Protein AF-A0A2D6AJZ2-F1 (afdb_monomer_lite)

Structure (mmCIF, N/CA/C/O backbone):
data_AF-A0A2D6AJZ2-F1
#
_entry.id   AF-A0A2D6AJZ2-F1
#
loop_
_atom_site.group_PDB
_atom_site.id
_atom_site.type_symbol
_atom_site.label_atom_id
_atom_site.label_alt_id
_atom_site.label_comp_id
_atom_site.label_asym_id
_atom_site.label_entity_id
_atom_site.label_seq_id
_atom_site.pdbx_PDB_ins_code
_atom_site.Cartn_x
_atom_site.Cartn_y
_atom_site.Cartn_z
_atom_site.occupancy
_atom_site.B_iso_or_equiv
_atom_site.auth_seq_id
_atom_site.auth_comp_id
_atom_site.auth_asym_id
_atom_site.auth_atom_id
_atom_site.pdbx_PDB_model_num
ATOM 1 N N . MET A 1 1 ? 22.140 17.736 -38.624 1.00 32.53 1 MET A N 1
ATOM 2 C CA . MET A 1 1 ? 21.172 16.850 -39.304 1.00 32.53 1 MET A CA 1
ATOM 3 C C . MET A 1 1 ? 20.372 17.660 -40.303 1.00 32.53 1 MET A C 1
ATOM 5 O O . MET A 1 1 ? 19.613 18.534 -39.903 1.00 32.53 1 MET A O 1
ATOM 9 N N . SER A 1 2 ? 20.545 17.385 -41.591 1.00 24.33 2 SER A N 1
ATOM 10 C CA . SER A 1 2 ? 19.577 17.759 -42.618 1.00 24.33 2 SER A CA 1
ATOM 11 C C . SER A 1 2 ? 18.383 16.805 -42.519 1.00 24.33 2 SER A C 1
ATOM 13 O O . SER A 1 2 ? 18.409 15.711 -43.076 1.00 24.33 2 SER A O 1
ATOM 15 N N . PHE A 1 3 ? 17.353 17.200 -41.766 1.00 35.03 3 PHE A N 1
ATOM 16 C CA . PHE A 1 3 ? 16.039 16.558 -41.815 1.00 35.03 3 PHE A CA 1
ATOM 17 C C . PHE A 1 3 ? 15.343 16.971 -43.112 1.00 35.03 3 PHE A C 1
ATOM 19 O O . PHE A 1 3 ? 14.578 17.930 -43.151 1.00 35.03 3 PHE A O 1
ATOM 26 N N . LEU A 1 4 ? 15.639 16.253 -44.188 1.00 33.31 4 LEU A N 1
ATOM 27 C CA . LEU A 1 4 ? 14.854 16.274 -45.413 1.00 33.31 4 LEU A CA 1
ATOM 28 C C . LEU A 1 4 ? 14.737 14.834 -45.907 1.00 33.31 4 LEU A C 1
ATOM 30 O O . LEU A 1 4 ? 15.674 14.324 -46.507 1.00 33.31 4 LEU A O 1
ATOM 34 N N . SER A 1 5 ? 13.606 14.184 -45.613 1.00 32.22 5 SER A N 1
ATOM 35 C CA . SER A 1 5 ? 12.784 13.472 -46.607 1.00 32.22 5 SER A CA 1
ATOM 36 C C . SER A 1 5 ? 11.731 12.569 -45.941 1.00 32.22 5 SER A C 1
ATOM 38 O O . SER A 1 5 ? 12.058 11.612 -45.252 1.00 32.22 5 SER A O 1
ATOM 40 N N . SER A 1 6 ? 10.461 12.887 -46.221 1.00 35.16 6 SER A N 1
ATOM 41 C CA . SER A 1 6 ? 9.297 11.988 -46.363 1.00 35.16 6 SER A CA 1
ATOM 42 C C . SER A 1 6 ? 8.855 11.060 -45.208 1.00 35.16 6 SER A C 1
ATOM 44 O O . SER A 1 6 ? 9.159 9.876 -45.191 1.00 35.16 6 SER A O 1
ATOM 46 N N . TYR A 1 7 ? 7.988 11.592 -44.337 1.00 43.75 7 TYR A N 1
ATOM 47 C CA . TYR A 1 7 ? 6.589 11.153 -44.111 1.00 43.75 7 TYR A CA 1
ATOM 48 C C . TYR A 1 7 ? 6.216 9.678 -43.840 1.00 43.75 7 TYR A C 1
ATOM 50 O O . TYR A 1 7 ? 5.055 9.310 -44.016 1.00 43.75 7 TYR A O 1
ATOM 58 N N . THR A 1 8 ? 7.104 8.859 -43.295 1.00 49.03 8 THR A N 1
ATOM 59 C CA . THR A 1 8 ? 6.685 7.678 -42.518 1.00 49.03 8 THR A CA 1
ATOM 60 C C . THR A 1 8 ? 7.277 7.811 -41.125 1.00 49.03 8 THR A C 1
ATOM 62 O O . THR A 1 8 ? 8.495 7.837 -40.977 1.00 49.03 8 THR A O 1
ATOM 65 N N . GLY A 1 9 ? 6.417 8.022 -40.122 1.00 57.62 9 GLY A N 1
ATOM 66 C CA . GLY A 1 9 ? 6.774 8.313 -38.727 1.00 57.62 9 GLY A CA 1
ATOM 67 C C . GLY A 1 9 ? 7.342 7.109 -37.978 1.00 57.62 9 GLY A C 1
ATOM 68 O O . GLY A 1 9 ? 6.877 6.798 -36.886 1.00 57.62 9 GLY A O 1
ATOM 69 N N . ASP A 1 10 ? 8.317 6.434 -38.582 1.00 70.44 10 ASP A N 1
ATOM 70 C CA . ASP A 1 10 ? 8.972 5.261 -38.028 1.00 70.44 10 ASP A CA 1
ATOM 71 C C . ASP A 1 10 ? 10.190 5.708 -37.229 1.00 70.44 10 ASP A C 1
ATOM 73 O O . ASP A 1 10 ? 11.202 6.145 -37.782 1.00 70.44 10 ASP A O 1
ATOM 77 N N . TYR A 1 11 ? 10.088 5.603 -35.909 1.00 79.38 11 TYR A N 1
ATOM 78 C CA . TYR A 1 11 ? 11.196 5.892 -35.007 1.00 79.38 11 TYR A CA 1
ATOM 79 C C . TYR A 1 11 ? 11.828 4.578 -34.575 1.00 79.38 11 TYR A C 1
ATOM 81 O O . TYR A 1 11 ? 11.127 3.686 -34.101 1.00 79.38 11 TYR A O 1
ATOM 89 N N . ARG A 1 12 ? 13.148 4.455 -34.731 1.00 81.50 12 ARG A N 1
ATOM 90 C CA . ARG A 1 12 ? 13.910 3.287 -34.281 1.00 81.50 12 ARG A CA 1
ATOM 91 C C . ARG A 1 12 ? 14.969 3.716 -33.283 1.00 81.50 12 ARG A C 1
ATOM 93 O O . ARG A 1 12 ? 15.793 4.575 -33.584 1.00 81.50 12 ARG A O 1
ATOM 100 N N . PHE A 1 13 ? 14.945 3.080 -32.125 1.00 83.19 13 PHE A N 1
ATOM 101 C CA . PHE A 1 13 ? 15.940 3.211 -31.073 1.00 83.19 13 PHE A CA 1
ATOM 102 C C . PHE A 1 13 ? 16.625 1.860 -30.907 1.00 83.19 13 PHE A C 1
ATOM 104 O O . PHE A 1 13 ? 15.963 0.826 -30.952 1.00 83.19 13 PHE A O 1
ATOM 111 N N . SER A 1 14 ? 17.942 1.857 -30.742 1.00 84.56 14 SER A N 1
ATOM 112 C CA . SER A 1 14 ? 18.704 0.648 -30.441 1.00 84.56 14 SER A CA 1
ATOM 113 C C . SER A 1 14 ? 19.650 0.963 -29.301 1.00 84.56 14 SER A C 1
ATOM 115 O O . SER A 1 14 ? 20.423 1.915 -29.390 1.00 84.56 14 SER A O 1
ATOM 117 N N . PHE A 1 15 ? 19.572 0.170 -28.243 1.00 85.00 15 PHE A N 1
ATOM 118 C CA . PHE A 1 15 ? 20.375 0.309 -27.041 1.00 85.00 15 PHE A CA 1
ATOM 119 C C . PHE A 1 15 ? 21.273 -0.917 -26.916 1.00 85.00 15 PHE A C 1
ATOM 121 O O . PHE A 1 15 ? 20.785 -2.048 -26.975 1.00 85.00 15 PHE A O 1
ATOM 128 N N . SER A 1 16 ? 22.576 -0.687 -26.762 1.00 86.00 16 SER A N 1
ATOM 129 C CA . SER A 1 16 ? 23.543 -1.742 -26.453 1.00 86.00 16 SER A CA 1
ATOM 130 C C . SER A 1 16 ? 23.476 -2.089 -24.967 1.00 86.00 16 SER A C 1
ATOM 132 O O . SER A 1 16 ? 23.339 -1.201 -24.126 1.00 86.00 16 SER A O 1
ATOM 134 N N . GLY A 1 17 ? 23.610 -3.370 -24.634 1.00 75.44 17 GLY A N 1
ATOM 135 C CA . GLY A 1 17 ? 23.636 -3.885 -23.264 1.00 75.44 17 GLY A CA 1
ATOM 136 C C . GLY A 1 17 ? 24.831 -3.390 -22.450 1.00 75.44 17 GLY A C 1
ATOM 137 O O . GLY A 1 17 ? 24.734 -3.250 -21.237 1.00 75.44 17 GLY A O 1
ATOM 138 N N . SER A 1 18 ? 25.937 -3.029 -23.112 1.00 82.56 18 SER A N 1
ATOM 139 C CA . SER A 1 18 ? 27.079 -2.362 -22.467 1.00 82.56 18 SER A CA 1
ATOM 140 C C . SER A 1 18 ? 26.713 -1.006 -21.862 1.00 82.56 18 SER A C 1
ATOM 142 O O . SER A 1 18 ? 27.290 -0.599 -20.856 1.00 82.56 18 SER A O 1
ATOM 144 N N . ASP A 1 19 ? 25.737 -0.327 -22.465 1.00 82.94 19 ASP A N 1
ATOM 145 C CA . ASP A 1 19 ? 25.397 1.068 -22.183 1.00 82.94 19 ASP A CA 1
ATOM 146 C C . ASP A 1 19 ? 23.999 1.220 -21.581 1.00 82.94 19 ASP A C 1
ATOM 148 O O . ASP A 1 19 ? 23.545 2.345 -21.357 1.00 82.94 19 ASP A O 1
ATOM 152 N N . CYS A 1 20 ? 23.318 0.100 -21.316 1.00 85.19 20 CYS A N 1
ATOM 153 C CA . CYS A 1 20 ? 21.946 0.058 -20.841 1.00 85.19 20 CYS A CA 1
ATOM 154 C C . CYS A 1 20 ? 21.770 -0.966 -19.715 1.00 85.19 20 CYS A C 1
ATOM 156 O O . CYS A 1 20 ? 22.106 -2.135 -19.865 1.00 85.19 20 CYS A O 1
ATOM 158 N N . LYS A 1 21 ? 21.161 -0.553 -18.601 1.00 87.69 21 LYS A N 1
ATOM 159 C CA . LYS A 1 21 ? 20.646 -1.468 -17.574 1.00 87.69 21 LYS A CA 1
ATOM 160 C C . LYS A 1 21 ? 19.146 -1.609 -17.736 1.00 87.69 21 LYS A C 1
ATOM 162 O O . LYS A 1 21 ? 18.458 -0.607 -17.891 1.00 87.69 21 LYS A O 1
ATOM 167 N N . ALA A 1 22 ? 18.644 -2.834 -17.682 1.00 91.88 22 ALA A N 1
ATOM 168 C CA . ALA A 1 22 ? 17.231 -3.112 -17.876 1.00 91.88 22 ALA A CA 1
ATOM 169 C C . ALA A 1 22 ? 16.610 -3.799 -16.662 1.00 91.88 22 ALA A C 1
ATOM 171 O O . ALA A 1 22 ? 17.188 -4.723 -16.084 1.00 91.88 22 ALA A O 1
ATOM 172 N N . TYR A 1 23 ? 15.409 -3.354 -16.311 1.00 90.62 23 TYR A N 1
ATOM 173 C CA . TYR A 1 23 ? 14.659 -3.811 -15.151 1.00 90.62 23 TYR A CA 1
ATOM 174 C C . TYR A 1 23 ? 13.222 -4.130 -15.560 1.00 90.62 23 TYR A C 1
ATOM 176 O O . TYR A 1 23 ? 12.550 -3.284 -16.147 1.00 90.62 23 TYR A O 1
ATOM 184 N N . GLY A 1 24 ? 12.742 -5.336 -15.261 1.00 90.44 24 GLY A N 1
ATOM 185 C CA . GLY A 1 24 ? 11.361 -5.751 -15.526 1.00 90.44 24 GLY A CA 1
ATOM 186 C C . GLY A 1 24 ? 10.538 -5.870 -14.242 1.00 90.44 24 GLY A C 1
ATOM 187 O O . GLY A 1 24 ? 11.028 -6.424 -13.261 1.00 90.44 24 GLY A O 1
ATOM 188 N N . PHE A 1 25 ? 9.294 -5.387 -14.234 1.00 88.31 25 PHE A N 1
ATOM 189 C CA . PHE A 1 25 ? 8.367 -5.535 -13.099 1.00 88.31 25 PHE A CA 1
ATOM 190 C C . PHE A 1 25 ? 6.907 -5.567 -13.556 1.00 88.31 25 PHE A C 1
ATOM 192 O O . PHE A 1 25 ? 6.549 -4.934 -14.542 1.00 88.31 25 PHE A O 1
ATOM 199 N N . PHE A 1 26 ? 6.023 -6.266 -12.847 1.00 87.00 26 PHE A N 1
ATOM 200 C CA . PHE A 1 26 ? 4.627 -6.405 -13.278 1.00 87.00 26 PHE A CA 1
ATOM 201 C C . PHE A 1 26 ? 3.747 -5.214 -12.830 1.00 87.00 26 PHE A C 1
ATOM 203 O O . PHE A 1 26 ? 3.907 -4.722 -11.705 1.00 87.00 26 PHE A O 1
ATOM 210 N N . PRO A 1 27 ? 2.803 -4.746 -13.679 1.00 73.25 27 PRO A N 1
ATOM 211 C CA . PRO A 1 27 ? 1.853 -3.693 -13.350 1.00 73.25 27 PRO A CA 1
ATOM 212 C C . PRO A 1 27 ? 1.105 -3.968 -12.055 1.00 73.25 27 PRO A C 1
ATOM 214 O O . PRO A 1 27 ? 0.771 -5.104 -11.722 1.00 73.25 27 PRO A O 1
ATOM 217 N N . GLY A 1 28 ? 0.795 -2.894 -11.336 1.00 64.62 28 GLY A N 1
ATOM 218 C CA . GLY A 1 28 ? -0.047 -2.957 -10.150 1.00 64.62 28 GLY A CA 1
ATOM 219 C C . GLY A 1 28 ? 0.677 -3.345 -8.864 1.00 64.62 28 GLY A C 1
ATOM 220 O O . GLY A 1 28 ? 0.093 -3.137 -7.815 1.00 64.62 28 GLY A O 1
ATOM 221 N N . GLN A 1 29 ? 1.935 -3.798 -8.870 1.00 62.69 29 GLN A N 1
ATOM 222 C CA . GLN A 1 29 ? 2.615 -4.162 -7.614 1.00 62.69 29 GLN A CA 1
ATOM 223 C C . GLN A 1 29 ? 2.815 -2.958 -6.669 1.00 62.69 29 GLN A C 1
ATOM 225 O O . GLN A 1 29 ? 2.487 -3.045 -5.488 1.00 62.69 29 GLN A O 1
ATOM 230 N N . PHE A 1 30 ? 3.259 -1.800 -7.180 1.00 59.03 30 PHE A N 1
ATOM 231 C CA . PHE A 1 30 ? 3.535 -0.618 -6.344 1.00 59.03 30 PHE A CA 1
ATOM 232 C C . PHE A 1 30 ? 2.266 0.133 -5.910 1.00 59.03 30 PHE A C 1
ATOM 234 O O . PHE A 1 30 ? 2.109 0.472 -4.738 1.00 59.03 30 PHE A O 1
ATOM 241 N N . VAL A 1 31 ? 1.332 0.356 -6.844 1.00 60.41 31 VAL A N 1
ATOM 242 C CA . VAL A 1 31 ? 0.039 1.007 -6.558 1.00 60.41 31 VAL A CA 1
ATOM 243 C C . VAL A 1 31 ? -0.800 0.140 -5.620 1.00 60.41 31 VAL A C 1
ATOM 245 O O . VAL A 1 31 ? -1.371 0.655 -4.662 1.00 60.41 31 VAL A O 1
ATOM 248 N N . MET A 1 32 ? -0.819 -1.181 -5.831 1.00 57.97 32 MET A N 1
ATOM 249 C CA . MET A 1 32 ? -1.498 -2.104 -4.922 1.00 57.97 32 MET A CA 1
ATOM 250 C C . MET A 1 32 ? -0.825 -2.115 -3.553 1.00 57.97 32 MET A C 1
ATOM 252 O O . MET A 1 32 ? -1.531 -2.091 -2.555 1.00 57.97 32 MET A O 1
ATOM 256 N N . LYS A 1 33 ? 0.512 -2.095 -3.465 1.00 72.06 33 LYS A N 1
ATOM 257 C CA . LYS A 1 33 ? 1.207 -2.014 -2.172 1.00 72.06 33 LYS A CA 1
ATOM 258 C C . LYS A 1 33 ? 0.805 -0.760 -1.395 1.00 72.06 33 LYS A C 1
ATOM 260 O O . LYS A 1 33 ? 0.356 -0.889 -0.262 1.00 72.06 33 LYS A O 1
ATOM 265 N N . ALA A 1 34 ? 0.903 0.420 -2.010 1.00 73.50 34 ALA A N 1
ATOM 266 C CA . ALA A 1 34 ? 0.533 1.681 -1.365 1.00 73.50 34 ALA A CA 1
ATOM 267 C C . ALA A 1 34 ? -0.947 1.695 -0.937 1.00 73.50 34 ALA A C 1
ATOM 269 O O . ALA A 1 34 ? -1.276 2.120 0.169 1.00 73.50 34 ALA A O 1
ATOM 270 N N . PHE A 1 35 ? -1.839 1.165 -1.779 1.00 71.06 35 PHE A N 1
ATOM 271 C CA . PHE A 1 35 ? -3.251 0.995 -1.443 1.00 71.06 35 PHE A CA 1
ATOM 272 C C . PHE A 1 35 ? -3.451 0.049 -0.246 1.00 71.06 35 PHE A C 1
ATOM 274 O O . PHE A 1 35 ? -4.127 0.412 0.716 1.00 71.06 35 PHE A O 1
ATOM 281 N N . LEU A 1 36 ? -2.827 -1.133 -0.263 1.00 70.94 36 LEU A N 1
ATOM 282 C CA . LEU A 1 36 ? -2.910 -2.117 0.819 1.00 70.94 36 LEU A CA 1
ATOM 283 C C . LEU A 1 36 ? -2.353 -1.557 2.138 1.00 70.94 36 LEU A C 1
ATOM 285 O O . LEU A 1 36 ? -2.954 -1.779 3.186 1.00 70.94 36 LEU A O 1
ATOM 289 N N . GLU A 1 37 ? -1.246 -0.810 2.098 1.00 83.25 37 GLU A N 1
ATOM 290 C CA . GLU A 1 37 ? -0.678 -0.118 3.263 1.00 83.25 37 GLU A CA 1
ATOM 291 C C . GLU A 1 37 ? -1.648 0.937 3.815 1.00 83.25 37 GLU A C 1
ATOM 293 O O . GLU A 1 37 ? -1.890 0.978 5.023 1.00 83.25 37 GLU A O 1
ATOM 298 N N . SER A 1 38 ? -2.271 1.734 2.938 1.00 78.31 38 SER A N 1
ATOM 299 C CA . SER A 1 38 ? -3.273 2.726 3.345 1.00 78.31 38 SER A CA 1
ATOM 300 C C . SER A 1 38 ? -4.513 2.086 3.983 1.00 78.31 38 SER A C 1
ATOM 302 O O . SER A 1 38 ? -5.043 2.613 4.963 1.00 78.31 38 SER A O 1
ATOM 304 N N . GLU A 1 39 ? -4.948 0.918 3.496 1.00 72.06 39 GLU A N 1
ATOM 305 C CA . GLU A 1 39 ? -6.082 0.210 4.092 1.00 72.06 39 GLU A CA 1
ATOM 306 C C . GLU A 1 39 ? -5.742 -0.453 5.423 1.00 72.06 39 GLU A C 1
ATOM 308 O O . GLU A 1 39 ? -6.561 -0.433 6.342 1.00 72.06 39 GLU A O 1
ATOM 313 N N . ILE A 1 40 ? -4.523 -0.973 5.589 1.00 83.69 40 ILE A N 1
ATOM 314 C CA . ILE A 1 40 ? -4.062 -1.408 6.913 1.00 83.69 40 ILE A CA 1
ATOM 315 C C . ILE A 1 40 ? -4.107 -0.241 7.894 1.00 83.69 40 ILE A C 1
ATOM 317 O O . ILE A 1 40 ? -4.648 -0.399 8.986 1.00 83.69 40 ILE A O 1
ATOM 321 N N . GLN A 1 41 ? -3.612 0.935 7.502 1.00 89.19 41 GLN A N 1
ATOM 322 C CA . GLN A 1 41 ? -3.621 2.111 8.367 1.00 89.19 41 GLN A CA 1
ATOM 323 C C . GLN A 1 41 ? -5.050 2.529 8.754 1.00 89.19 41 GLN A C 1
ATOM 325 O O . GLN A 1 41 ? -5.303 2.840 9.919 1.00 89.19 41 GLN A O 1
ATOM 330 N N . ARG A 1 42 ? -6.007 2.484 7.816 1.00 75.69 42 ARG A N 1
ATOM 331 C CA . ARG A 1 42 ? -7.434 2.734 8.094 1.00 75.69 42 ARG A CA 1
ATOM 332 C C . ARG A 1 42 ? -8.014 1.717 9.075 1.00 75.69 42 ARG A C 1
ATOM 334 O O . ARG A 1 42 ? -8.710 2.109 10.012 1.00 75.69 42 ARG A O 1
ATOM 341 N N . PHE A 1 43 ? -7.711 0.428 8.912 1.00 77.88 43 PHE A N 1
ATOM 342 C CA . PHE A 1 43 ? -8.155 -0.603 9.852 1.00 77.88 43 PHE A CA 1
ATOM 343 C C . PHE A 1 43 ? -7.519 -0.448 11.236 1.00 77.88 43 PHE A C 1
ATOM 345 O O . PHE A 1 43 ? -8.213 -0.604 12.238 1.00 77.88 43 PHE A O 1
ATOM 352 N N . GLU A 1 44 ? -6.238 -0.091 11.317 1.00 90.19 44 GLU A N 1
ATOM 353 C CA . GLU A 1 44 ? -5.553 0.181 12.585 1.00 90.19 44 GLU A CA 1
ATOM 354 C C . GLU A 1 44 ? -6.156 1.400 13.301 1.00 90.19 44 GLU A C 1
ATOM 356 O O . GLU A 1 44 ? -6.429 1.336 14.501 1.00 90.19 44 GLU A O 1
ATOM 361 N N . GLN A 1 45 ? -6.460 2.479 12.571 1.00 88.56 45 GLN A N 1
ATOM 362 C CA . GLN A 1 45 ? -7.185 3.639 13.107 1.00 88.56 45 GLN A CA 1
ATOM 363 C C . GLN A 1 45 ? -8.595 3.266 13.576 1.00 88.56 45 GLN A C 1
ATOM 365 O O . GLN A 1 45 ? -9.035 3.710 14.636 1.00 88.56 45 GLN A O 1
ATOM 370 N N . TYR A 1 46 ? -9.301 2.424 12.822 1.00 81.50 46 TYR A N 1
ATOM 371 C CA . TYR A 1 46 ? -10.627 1.944 13.199 1.00 81.50 46 TYR A CA 1
ATOM 372 C C . TYR A 1 46 ? -10.589 1.097 14.479 1.00 81.50 46 TYR A C 1
ATOM 374 O O . TYR A 1 46 ? -11.397 1.314 15.383 1.00 81.50 46 TYR A O 1
ATOM 382 N N . VAL A 1 47 ? -9.616 0.188 14.608 1.00 88.81 47 VAL A N 1
ATOM 383 C CA . VAL A 1 47 ? -9.385 -0.570 15.848 1.00 88.81 47 VAL A CA 1
ATOM 384 C C . VAL A 1 47 ? -9.059 0.379 16.999 1.00 88.81 47 VAL A C 1
ATOM 386 O O . VAL A 1 47 ? -9.636 0.239 18.076 1.00 88.81 47 VAL A O 1
ATOM 389 N N . ALA A 1 48 ? -8.207 1.384 16.781 1.00 91.00 48 ALA A N 1
ATOM 390 C CA . ALA A 1 48 ? -7.894 2.383 17.798 1.00 91.00 48 ALA A CA 1
ATOM 391 C C . ALA A 1 48 ? -9.147 3.148 18.260 1.00 91.00 48 ALA A C 1
ATOM 393 O O . ALA A 1 48 ? -9.354 3.286 19.462 1.00 91.00 48 ALA A O 1
ATOM 394 N N . LEU A 1 49 ? -10.026 3.564 17.341 1.00 87.88 49 LEU A N 1
ATOM 395 C CA . LEU A 1 49 ? -11.298 4.224 17.662 1.00 87.88 49 LEU A CA 1
A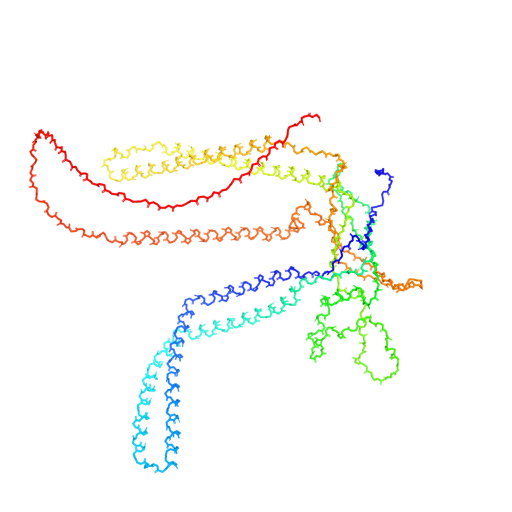TOM 396 C C . LEU A 1 49 ? -12.251 3.314 18.450 1.00 87.88 49 LEU A C 1
ATOM 398 O O . LEU A 1 49 ? -12.857 3.756 19.427 1.00 87.88 49 LEU A O 1
ATOM 402 N N . LEU A 1 50 ? -12.360 2.036 18.070 1.00 85.50 50 LEU A N 1
ATOM 403 C CA . LEU A 1 50 ? -13.166 1.052 18.802 1.00 85.50 50 LEU A CA 1
ATOM 404 C C . LEU A 1 50 ? -12.646 0.826 20.230 1.00 85.50 50 LEU A C 1
ATOM 406 O O . LEU A 1 50 ? -13.436 0.680 21.163 1.00 85.50 50 LEU A O 1
ATOM 410 N N . LEU A 1 51 ? -11.323 0.802 20.407 1.00 88.94 51 LEU A N 1
ATOM 411 C CA . LEU A 1 51 ? -10.681 0.643 21.713 1.00 88.94 51 LEU A CA 1
ATOM 412 C C . LEU A 1 51 ? -10.723 1.930 22.555 1.00 88.94 51 LEU A C 1
ATOM 414 O O . LEU A 1 51 ? -10.705 1.856 23.789 1.00 88.94 51 LEU A O 1
ATOM 418 N N . ASP A 1 52 ? -10.791 3.102 21.917 1.00 91.69 52 ASP A N 1
ATOM 419 C CA . ASP A 1 52 ? -10.838 4.393 22.603 1.00 91.69 52 ASP A CA 1
ATOM 420 C C . ASP A 1 52 ? -12.217 4.707 23.207 1.00 91.69 52 ASP A C 1
ATOM 422 O O . ASP A 1 52 ? -12.294 5.501 24.154 1.00 91.69 52 ASP A O 1
ATOM 426 N N . ASP A 1 53 ? -13.277 4.024 22.745 1.00 88.31 53 ASP A N 1
ATOM 427 C CA . ASP A 1 53 ? -14.653 4.217 23.210 1.00 88.31 53 ASP A CA 1
ATOM 428 C C . ASP A 1 53 ? -14.730 4.171 24.758 1.00 88.31 53 ASP A C 1
ATOM 430 O O . ASP A 1 53 ? -14.409 3.154 25.395 1.00 88.31 53 ASP A O 1
ATOM 434 N N . PRO A 1 54 ? -15.178 5.260 25.418 1.00 89.88 54 PRO A N 1
ATOM 435 C CA . PRO A 1 54 ? -15.285 5.317 26.871 1.00 89.88 54 PRO A CA 1
ATOM 436 C C . PRO A 1 54 ? -16.214 4.241 27.452 1.00 89.88 54 PRO A C 1
ATOM 438 O O . PRO A 1 54 ? -16.002 3.811 28.591 1.00 89.88 54 PRO A O 1
ATOM 441 N N . ALA A 1 55 ? -17.227 3.783 26.710 1.00 81.94 55 ALA A N 1
ATOM 442 C CA . ALA A 1 55 ? -18.084 2.676 27.125 1.00 81.94 55 ALA A CA 1
ATOM 443 C C . ALA A 1 55 ? -17.308 1.354 27.149 1.00 81.94 55 ALA A C 1
ATOM 445 O O . ALA A 1 55 ? -17.392 0.608 28.130 1.00 81.94 55 ALA A O 1
ATOM 446 N N . TYR A 1 56 ? -16.493 1.103 26.123 1.00 85.25 56 TYR A N 1
ATOM 447 C CA . TYR A 1 56 ? -15.622 -0.064 26.067 1.00 85.25 56 TYR A CA 1
ATOM 448 C C . TYR A 1 56 ? -14.577 -0.039 27.191 1.00 85.25 56 TYR A C 1
ATOM 450 O O . TYR A 1 56 ? -14.468 -1.010 27.939 1.00 85.25 56 TYR A O 1
ATOM 458 N N . LYS A 1 57 ? -13.905 1.095 27.431 1.00 89.81 57 LYS A N 1
ATOM 459 C CA . LYS A 1 57 ? -12.949 1.251 28.549 1.00 89.81 57 LYS A CA 1
ATOM 460 C C . LYS A 1 57 ? -13.573 0.975 29.919 1.00 89.81 57 LYS A C 1
ATOM 462 O O . LYS A 1 57 ? -12.940 0.366 30.783 1.00 89.81 57 LYS A O 1
ATOM 467 N N . ARG A 1 58 ? -14.819 1.408 30.147 1.00 86.88 58 ARG A N 1
ATOM 468 C CA . ARG A 1 58 ? -15.562 1.089 31.383 1.00 86.88 58 ARG A CA 1
ATOM 469 C C . ARG A 1 58 ? -15.848 -0.406 31.487 1.00 86.88 58 ARG A C 1
ATOM 471 O O . ARG A 1 58 ? -15.686 -0.970 32.568 1.00 86.88 58 ARG A O 1
ATOM 478 N N . ALA A 1 59 ? -16.237 -1.039 30.381 1.00 82.75 59 ALA A N 1
ATOM 479 C CA . ALA A 1 59 ? -16.490 -2.471 30.336 1.00 82.75 59 ALA A CA 1
ATOM 480 C C . ALA A 1 59 ? -15.209 -3.295 30.571 1.00 82.75 59 ALA A C 1
ATOM 482 O O . ALA A 1 59 ? -15.249 -4.244 31.350 1.00 82.75 59 ALA A O 1
ATOM 483 N N . VAL A 1 60 ? -14.067 -2.886 30.005 1.00 88.25 60 VAL A N 1
ATOM 484 C CA . VAL A 1 60 ? -12.743 -3.489 30.255 1.00 88.25 60 VAL A CA 1
ATOM 485 C C . VAL A 1 60 ? -12.393 -3.419 31.742 1.00 88.25 60 VAL A C 1
ATOM 487 O O . VAL A 1 60 ? -12.188 -4.457 32.362 1.00 88.25 60 VAL A O 1
ATOM 490 N N . LYS A 1 61 ? -12.439 -2.228 32.357 1.00 91.25 61 LYS A N 1
ATOM 491 C CA . LYS A 1 61 ? -12.159 -2.059 33.797 1.00 91.25 61 LYS A CA 1
ATOM 492 C C . LYS A 1 61 ? -13.092 -2.886 34.682 1.00 91.25 61 LYS A C 1
ATOM 494 O O . LYS A 1 61 ? -12.692 -3.374 35.738 1.00 91.25 61 LYS A O 1
ATOM 499 N N . ALA A 1 62 ? -14.361 -3.016 34.293 1.00 86.88 62 ALA A N 1
ATOM 500 C CA . ALA A 1 62 ? -15.312 -3.855 35.012 1.00 86.88 62 ALA A CA 1
ATOM 501 C C . ALA A 1 62 ? -14.959 -5.344 34.875 1.00 86.88 62 ALA A C 1
ATOM 503 O O . ALA A 1 62 ? -14.973 -6.062 35.875 1.00 86.88 62 ALA A O 1
ATOM 504 N N . ARG A 1 63 ? -14.580 -5.793 33.672 1.00 87.56 63 ARG A N 1
ATOM 505 C CA . ARG A 1 63 ? -14.149 -7.170 33.421 1.00 87.56 63 ARG A CA 1
ATOM 506 C C . ARG A 1 63 ? -12.857 -7.507 34.161 1.00 87.56 63 ARG A C 1
ATOM 508 O O . ARG A 1 63 ? -12.820 -8.559 34.777 1.00 87.56 63 ARG A O 1
ATOM 515 N N . GLU A 1 64 ? -11.872 -6.609 34.187 1.00 91.00 64 GLU A N 1
ATOM 516 C CA . GLU A 1 64 ? -10.620 -6.756 34.952 1.00 91.00 64 GLU A CA 1
ATOM 517 C C . GLU A 1 64 ? -10.870 -6.950 36.451 1.00 91.00 64 GLU A C 1
ATOM 519 O O . GLU A 1 64 ? -10.239 -7.784 37.099 1.00 91.00 64 GLU A O 1
ATOM 524 N N . LYS A 1 65 ? -11.829 -6.210 37.022 1.00 91.88 65 LYS A N 1
ATOM 525 C CA . LYS A 1 65 ? -12.234 -6.398 38.422 1.00 91.88 65 LYS A CA 1
ATOM 526 C C . LYS A 1 65 ? -12.878 -7.763 38.650 1.00 91.88 65 LYS A C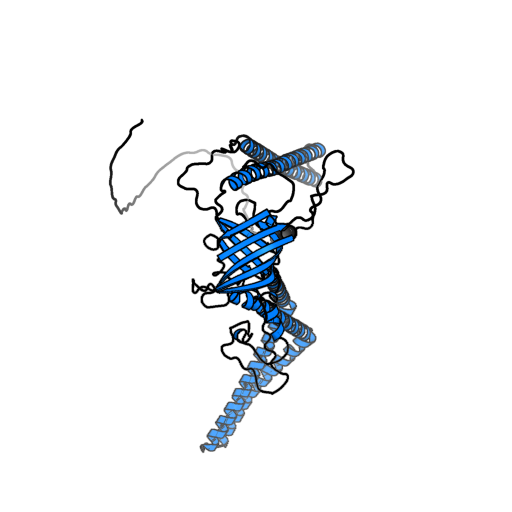 1
ATOM 528 O O . LYS A 1 65 ? -12.627 -8.371 39.687 1.00 91.88 65 LYS A O 1
ATOM 533 N N . ILE A 1 66 ? -13.699 -8.231 37.707 1.00 88.56 66 ILE A N 1
ATOM 534 C CA . ILE A 1 66 ? -14.325 -9.558 37.768 1.00 88.56 66 ILE A CA 1
ATOM 535 C C . ILE A 1 66 ? -13.246 -10.648 37.702 1.00 88.56 66 ILE A C 1
ATOM 537 O O . ILE A 1 66 ? -13.184 -11.471 38.612 1.00 88.56 66 ILE A O 1
ATOM 541 N N . THR A 1 67 ? -12.336 -10.604 36.724 1.00 90.31 67 THR A N 1
ATOM 542 C CA . THR A 1 67 ? -11.252 -11.594 36.595 1.00 90.31 67 THR A CA 1
ATOM 543 C C . THR A 1 67 ? -10.285 -11.570 37.776 1.00 90.31 67 THR A C 1
ATOM 545 O O . THR A 1 67 ? -9.814 -12.622 38.200 1.00 90.31 67 THR A O 1
ATOM 548 N N . ALA A 1 68 ? -10.008 -10.406 38.372 1.00 92.56 68 ALA A N 1
ATOM 549 C CA . ALA A 1 68 ? -9.192 -10.329 39.584 1.00 92.56 68 ALA A CA 1
ATOM 550 C C . ALA A 1 68 ? -9.837 -11.057 40.781 1.00 92.56 68 ALA A C 1
ATOM 552 O O . ALA A 1 68 ? -9.126 -11.656 41.588 1.00 92.56 68 ALA A O 1
ATOM 553 N N . GLN A 1 69 ? -11.167 -11.020 40.904 1.00 89.38 69 GLN A N 1
ATOM 554 C CA . GLN A 1 69 ? -11.895 -11.736 41.958 1.00 89.38 69 GLN A CA 1
ATOM 555 C C . GLN A 1 69 ? -12.024 -13.233 41.650 1.00 89.38 69 GLN A C 1
ATOM 557 O O . GLN A 1 69 ? -11.817 -14.050 42.546 1.00 89.38 69 GLN A O 1
ATOM 562 N N . GLU A 1 70 ? -12.279 -13.603 40.391 1.00 90.12 70 GLU A N 1
ATOM 563 C CA . GLU A 1 70 ? -12.257 -15.003 39.937 1.00 90.12 70 GLU A CA 1
ATOM 564 C C . GLU A 1 70 ? -10.894 -15.645 40.231 1.00 90.12 70 GLU A C 1
ATOM 566 O O . GLU A 1 70 ? -10.837 -16.702 40.853 1.00 90.12 70 GLU A O 1
ATOM 571 N N . LYS A 1 71 ? -9.790 -14.949 39.930 1.00 93.31 71 LYS A N 1
ATOM 572 C CA . LYS A 1 71 ? -8.430 -15.423 40.225 1.00 93.31 71 LYS A CA 1
ATOM 573 C C . LYS A 1 71 ? -8.177 -15.619 41.723 1.00 93.31 71 LYS A C 1
ATOM 575 O O . LYS A 1 71 ? -7.505 -16.573 42.103 1.00 93.31 71 LYS A O 1
ATOM 580 N N . LYS A 1 72 ? -8.708 -14.749 42.593 1.00 92.12 72 LYS A N 1
ATOM 581 C CA . LYS A 1 72 ? -8.620 -14.938 44.055 1.00 92.12 72 LYS A CA 1
ATOM 582 C C . LYS A 1 72 ? -9.375 -16.189 44.507 1.00 92.12 72 LYS A C 1
ATOM 584 O O . LYS A 1 72 ? -8.848 -16.946 45.319 1.00 92.12 72 LYS A O 1
ATOM 589 N N . LYS A 1 73 ? -10.572 -16.419 43.956 1.00 90.38 73 LYS A N 1
ATOM 590 C CA . LYS A 1 73 ? -11.378 -17.620 44.216 1.00 90.38 73 LYS A CA 1
ATOM 591 C C . LYS A 1 73 ? -10.656 -18.889 43.742 1.00 90.38 73 LYS A C 1
ATOM 593 O O . LYS A 1 73 ? -10.529 -19.835 44.511 1.00 90.38 73 LYS A O 1
ATOM 598 N N . GLU A 1 74 ? -10.106 -18.890 42.528 1.00 91.12 74 GLU A N 1
ATOM 599 C CA . GLU A 1 74 ? -9.303 -20.005 41.998 1.00 91.12 74 GLU A CA 1
ATOM 600 C C . GLU A 1 74 ? -8.053 -20.283 42.845 1.00 91.12 74 GLU A C 1
ATOM 602 O O . GLU A 1 74 ? -7.748 -21.438 43.137 1.00 91.12 74 GLU A O 1
ATOM 607 N N . GLN A 1 75 ? -7.345 -19.240 43.292 1.00 93.00 75 GLN A N 1
ATOM 608 C CA . GLN A 1 75 ? -6.180 -19.386 44.169 1.00 93.00 75 GLN A CA 1
ATOM 609 C C . GLN A 1 75 ? -6.538 -19.999 45.530 1.00 93.00 75 GLN A C 1
ATOM 611 O O . GLN A 1 75 ? -5.760 -20.801 46.044 1.00 93.00 75 GLN A O 1
ATOM 616 N N . ALA A 1 76 ? -7.690 -19.648 46.110 1.00 88.12 76 ALA A N 1
ATOM 617 C CA . ALA A 1 76 ? -8.169 -20.253 47.352 1.00 88.12 76 ALA A CA 1
ATOM 618 C C . ALA A 1 76 ? -8.504 -21.743 47.155 1.00 88.12 76 ALA A C 1
ATOM 620 O O . ALA A 1 76 ? -8.017 -22.581 47.911 1.00 88.12 76 ALA A O 1
ATOM 621 N N . TYR A 1 77 ? -9.209 -22.105 46.075 1.00 86.88 77 TYR A N 1
ATOM 622 C CA . TYR A 1 77 ? -9.464 -23.516 45.757 1.00 86.88 77 TYR A CA 1
ATOM 623 C C . TYR A 1 77 ? -8.186 -24.315 45.515 1.00 86.88 77 TYR A C 1
ATOM 625 O O . TYR A 1 77 ? -8.063 -25.438 46.001 1.00 86.88 77 TYR A O 1
ATOM 633 N N . ALA A 1 78 ? -7.212 -23.747 44.800 1.00 92.12 78 ALA A N 1
ATOM 634 C CA . ALA A 1 78 ? -5.927 -24.400 44.582 1.00 92.12 78 ALA A CA 1
ATOM 635 C C . ALA A 1 78 ? -5.190 -24.662 45.909 1.00 92.12 78 ALA A C 1
ATOM 637 O O . ALA A 1 78 ? -4.579 -25.719 46.076 1.00 92.12 78 ALA A O 1
ATOM 638 N N . LYS A 1 79 ? -5.282 -23.736 46.877 1.00 92.06 79 LYS A N 1
ATOM 639 C CA . LYS A 1 79 ? -4.743 -23.923 48.233 1.00 92.06 79 LYS A CA 1
ATOM 640 C C . LYS A 1 79 ? -5.474 -25.025 48.999 1.00 92.06 79 LYS A C 1
ATOM 642 O O . LYS A 1 79 ? -4.802 -25.872 49.577 1.00 92.06 79 LYS A O 1
ATOM 647 N N . MET A 1 80 ? -6.807 -25.073 48.943 1.00 85.00 80 MET A N 1
ATOM 648 C CA . MET A 1 80 ? -7.603 -26.143 49.569 1.00 85.00 80 MET A CA 1
ATOM 649 C C . MET A 1 80 ? -7.260 -27.521 48.988 1.00 85.00 80 MET A C 1
ATOM 651 O O . MET A 1 80 ? -6.999 -28.462 49.732 1.00 85.00 80 MET A O 1
ATOM 655 N N . GLN A 1 81 ? -7.180 -27.638 47.658 1.00 90.62 81 GLN A N 1
ATOM 656 C CA . GLN A 1 81 ? -6.803 -28.889 46.991 1.00 90.62 81 GLN A CA 1
ATOM 657 C C . GLN A 1 81 ? -5.384 -29.334 47.350 1.00 90.62 81 GLN A C 1
ATOM 659 O O . GLN A 1 81 ? -5.126 -30.531 47.479 1.00 90.62 81 GLN A O 1
ATOM 664 N N . LYS A 1 82 ? -4.453 -28.384 47.492 1.00 93.88 82 LYS A N 1
ATOM 665 C CA . LYS A 1 82 ? -3.086 -28.679 47.922 1.00 93.88 82 LYS A CA 1
ATOM 666 C C . LYS A 1 82 ? -3.056 -29.160 49.375 1.00 93.88 82 LYS A C 1
ATOM 668 O O . LYS A 1 82 ? -2.477 -30.208 49.626 1.00 93.88 82 LYS A O 1
ATOM 673 N N . ALA A 1 83 ? -3.727 -28.459 50.289 1.00 87.38 83 ALA A N 1
ATOM 674 C CA . ALA A 1 83 ? -3.798 -28.842 51.699 1.00 87.38 83 ALA A CA 1
ATOM 675 C C . ALA A 1 83 ? -4.424 -30.232 51.893 1.00 87.38 83 ALA A C 1
ATOM 677 O O . ALA A 1 83 ? -3.875 -31.045 52.626 1.00 87.38 83 ALA A O 1
ATOM 678 N N . ALA A 1 84 ? -5.492 -30.556 51.158 1.00 85.38 84 ALA A N 1
ATOM 679 C CA . ALA A 1 84 ? -6.100 -31.888 51.189 1.00 85.38 84 ALA A CA 1
ATOM 680 C C . ALA A 1 84 ? -5.139 -32.996 50.708 1.00 85.38 84 ALA A C 1
ATOM 682 O O . ALA A 1 84 ? -5.102 -34.086 51.279 1.00 85.38 84 ALA A O 1
ATOM 683 N N . LYS A 1 85 ? -4.327 -32.726 49.673 1.00 91.94 85 LYS A N 1
ATOM 684 C CA . LYS A 1 85 ? -3.287 -33.662 49.208 1.00 91.94 85 LYS A CA 1
ATOM 685 C C . LYS A 1 85 ? -2.161 -33.826 50.228 1.00 91.94 85 LYS A C 1
ATOM 687 O O . LYS A 1 85 ? -1.687 -34.942 50.427 1.00 91.94 85 LYS A O 1
ATOM 692 N N . ASP A 1 86 ? -1.734 -32.730 50.848 1.00 90.00 86 ASP A N 1
ATOM 693 C CA . ASP A 1 86 ? -0.681 -32.737 51.864 1.00 90.00 86 ASP A CA 1
ATOM 694 C C . ASP A 1 86 ? -1.144 -33.498 53.121 1.00 90.00 86 ASP A C 1
ATOM 696 O O . ASP A 1 86 ? -0.402 -34.342 53.621 1.00 90.00 86 ASP A O 1
ATOM 700 N N . PHE A 1 87 ? -2.399 -33.311 53.546 1.00 85.31 87 PHE A N 1
ATOM 701 C CA . PHE A 1 87 ? -3.043 -34.091 54.608 1.00 85.31 87 PHE A CA 1
ATOM 702 C C . PHE A 1 87 ? -3.051 -35.591 54.288 1.00 85.31 87 PHE A C 1
ATOM 704 O O . PHE A 1 87 ? -2.549 -36.393 55.073 1.00 85.31 87 PHE A O 1
ATOM 711 N N . ALA A 1 88 ? -3.525 -35.984 53.098 1.00 84.50 88 ALA A N 1
ATOM 712 C CA . ALA A 1 88 ? -3.547 -37.392 52.692 1.00 84.50 88 ALA A CA 1
ATOM 713 C C . ALA A 1 88 ? -2.143 -38.027 52.715 1.00 84.50 88 ALA A C 1
ATOM 715 O O . ALA A 1 88 ? -1.980 -39.194 53.076 1.00 84.50 88 ALA A O 1
ATOM 716 N N . LYS A 1 89 ? -1.113 -37.247 52.367 1.00 91.12 89 LYS A N 1
ATOM 717 C CA . LYS A 1 89 ? 0.286 -37.679 52.422 1.00 91.12 89 LYS A CA 1
ATOM 718 C C . LYS A 1 89 ? 0.805 -37.816 53.858 1.00 91.12 89 LYS A C 1
ATOM 720 O O . LYS A 1 89 ? 1.580 -38.731 54.120 1.00 91.12 89 LYS A O 1
ATOM 725 N N . GLN A 1 90 ? 0.403 -36.932 54.771 1.00 86.44 90 GLN A N 1
ATOM 726 C CA . GLN A 1 90 ? 0.799 -36.986 56.183 1.00 86.44 90 GLN A CA 1
ATOM 727 C C . GLN A 1 90 ? 0.126 -38.139 56.935 1.00 86.44 90 GLN A C 1
ATOM 729 O O . GLN A 1 90 ? 0.811 -38.849 57.669 1.00 86.44 90 GLN A O 1
ATOM 734 N N . VAL A 1 91 ? -1.159 -38.401 56.677 1.00 84.56 91 VAL A N 1
ATOM 735 C CA . VAL A 1 91 ? -1.871 -39.572 57.223 1.00 84.56 91 VAL A CA 1
ATOM 736 C C . VAL A 1 91 ? -1.215 -40.874 56.751 1.00 84.56 91 VAL A C 1
ATOM 738 O O . VAL A 1 91 ? -0.949 -41.766 57.552 1.00 84.56 91 VAL A O 1
ATOM 741 N N . ALA A 1 92 ? -0.838 -40.963 55.470 1.00 84.38 92 ALA A N 1
ATOM 742 C CA . ALA A 1 92 ? -0.073 -42.102 54.952 1.00 84.38 92 ALA A CA 1
ATOM 743 C C . ALA A 1 92 ? 1.331 -42.244 55.586 1.00 84.38 92 ALA A C 1
ATOM 745 O O . ALA A 1 92 ? 1.926 -43.318 55.531 1.00 84.38 92 ALA A O 1
ATOM 746 N N . GLY A 1 93 ? 1.861 -41.170 56.180 1.00 90.00 93 GLY A N 1
ATOM 747 C CA . GLY A 1 93 ? 3.141 -41.126 56.886 1.00 90.00 93 GLY A CA 1
ATOM 748 C C . GLY A 1 93 ? 3.075 -41.487 58.375 1.00 90.00 93 GLY A C 1
ATOM 749 O O . GLY A 1 93 ? 4.106 -41.403 59.038 1.00 90.00 93 GLY A O 1
ATOM 750 N N . GLY A 1 94 ? 1.909 -41.882 58.902 1.00 87.88 94 GLY A N 1
ATOM 751 C CA . GLY A 1 94 ? 1.746 -42.330 60.292 1.00 87.88 94 GLY A CA 1
ATOM 752 C C . GLY A 1 94 ? 1.508 -41.218 61.318 1.00 87.88 94 GLY A C 1
ATOM 753 O O . GLY A 1 94 ? 1.672 -41.457 62.511 1.00 87.88 94 GLY A O 1
ATOM 754 N N . ALA A 1 95 ? 1.148 -40.012 60.876 1.00 83.81 95 ALA A N 1
ATOM 755 C CA . ALA A 1 95 ? 0.700 -38.953 61.775 1.00 83.81 95 ALA A CA 1
ATOM 756 C C . ALA A 1 95 ? -0.708 -39.250 62.327 1.00 83.81 95 ALA A C 1
ATOM 758 O O . ALA A 1 95 ? -1.521 -39.864 61.631 1.00 83.81 95 ALA A O 1
ATOM 759 N N . ASP A 1 96 ? -0.972 -38.821 63.567 1.00 84.00 96 ASP A N 1
ATOM 760 C CA . ASP A 1 96 ? -2.250 -39.039 64.251 1.00 84.00 96 ASP A CA 1
ATOM 761 C C . ASP A 1 96 ? -3.398 -38.390 63.449 1.00 84.00 96 ASP A C 1
ATOM 763 O O . ASP A 1 96 ? -3.352 -37.178 63.196 1.00 84.00 96 ASP A O 1
ATOM 767 N N . PRO A 1 97 ? -4.389 -39.174 62.982 1.00 84.62 97 PRO A N 1
ATOM 768 C CA . PRO A 1 97 ? -5.473 -38.667 62.154 1.00 84.62 97 PRO A CA 1
ATOM 769 C C . PRO A 1 97 ? -6.277 -37.553 62.821 1.00 84.62 97 PRO A C 1
ATOM 771 O O . PRO A 1 97 ? -6.694 -36.634 62.120 1.00 84.62 97 PRO A O 1
ATOM 774 N N . ASP A 1 98 ? -6.474 -37.605 64.141 1.00 83.38 98 ASP A N 1
ATOM 775 C CA . ASP A 1 98 ? -7.413 -36.715 64.832 1.00 83.38 98 ASP A CA 1
ATOM 776 C C . ASP A 1 98 ? -6.879 -35.273 64.925 1.00 83.38 98 ASP A C 1
ATOM 778 O O . ASP A 1 98 ? -7.592 -34.318 64.603 1.00 83.38 98 ASP A O 1
ATOM 782 N N . ASP A 1 99 ? -5.595 -35.101 65.257 1.00 79.06 99 ASP A N 1
ATOM 783 C CA . ASP A 1 99 ? -4.944 -33.782 65.312 1.00 79.06 99 ASP A CA 1
ATOM 784 C C . ASP A 1 99 ? -4.825 -33.143 63.919 1.00 79.06 99 ASP A C 1
ATOM 786 O O . ASP A 1 99 ? -4.996 -31.931 63.743 1.00 79.06 99 ASP A O 1
ATOM 790 N N . LEU A 1 100 ? -4.556 -33.964 62.900 1.00 77.62 100 LEU A N 1
ATOM 791 C CA . LEU A 1 100 ? -4.493 -33.507 61.515 1.00 77.62 100 LEU A CA 1
ATOM 792 C C . LEU A 1 100 ? -5.870 -33.129 60.971 1.00 77.62 100 LEU A C 1
ATOM 794 O O . LEU A 1 100 ? -5.965 -32.201 60.164 1.00 77.62 100 LEU A O 1
ATOM 798 N N . GLN A 1 101 ? -6.919 -33.847 61.380 1.00 82.00 101 GLN A N 1
ATOM 799 C CA . GLN A 1 101 ? -8.291 -33.583 60.959 1.00 82.00 101 GLN A CA 1
ATOM 800 C C . GLN A 1 101 ? -8.739 -32.216 61.482 1.00 82.00 101 GLN A C 1
ATOM 802 O O . GLN A 1 101 ? -9.253 -31.408 60.712 1.00 82.00 101 GLN A O 1
ATOM 807 N N . LEU A 1 102 ? -8.443 -31.915 62.751 1.00 85.06 102 LEU A N 1
ATOM 808 C CA . LEU A 1 102 ? -8.778 -30.634 63.370 1.00 85.06 102 LEU A CA 1
ATOM 809 C C . LEU A 1 102 ? -8.080 -29.452 62.673 1.00 85.06 102 LEU A C 1
ATOM 811 O O . LEU A 1 102 ? -8.701 -28.424 62.406 1.00 85.06 102 LEU A O 1
ATOM 815 N N . TRP A 1 103 ? -6.793 -29.606 62.335 1.00 87.00 103 TRP A N 1
ATOM 816 C CA . TRP A 1 103 ? -6.044 -28.594 61.581 1.00 87.00 103 TRP A CA 1
ATOM 817 C C . TRP A 1 103 ? -6.580 -28.412 60.156 1.00 87.00 103 TRP A C 1
ATOM 819 O O . TRP A 1 103 ? -6.663 -27.284 59.661 1.00 87.00 103 TRP A O 1
ATOM 829 N N . LEU A 1 104 ? -6.933 -29.513 59.484 1.00 81.75 104 LEU A N 1
ATOM 830 C CA . LEU A 1 104 ? -7.487 -29.469 58.136 1.00 81.75 104 LEU A CA 1
ATOM 831 C C . LEU A 1 104 ? -8.837 -28.749 58.131 1.00 81.75 104 LEU A C 1
ATOM 833 O O . LEU A 1 104 ? -9.053 -27.914 57.256 1.00 81.75 104 LEU A O 1
ATOM 837 N N . ASP A 1 105 ? -9.704 -29.029 59.101 1.00 85.25 105 ASP A N 1
ATOM 838 C CA . ASP A 1 105 ? -11.022 -28.406 59.208 1.00 85.25 105 ASP A CA 1
ATOM 839 C C . ASP A 1 105 ? -10.904 -26.886 59.433 1.00 85.25 105 ASP A C 1
ATOM 841 O O . ASP A 1 105 ? -11.509 -26.123 58.680 1.00 85.25 105 ASP A O 1
ATOM 845 N N . ASP A 1 106 ? -10.037 -26.429 60.347 1.00 86.44 106 ASP A N 1
ATOM 846 C CA . ASP A 1 106 ? -9.791 -24.994 60.599 1.00 86.44 106 ASP A CA 1
ATOM 847 C C . ASP A 1 106 ? -9.162 -24.288 59.374 1.00 86.44 106 ASP A C 1
ATOM 849 O O . ASP A 1 106 ? -9.555 -23.187 58.968 1.00 86.44 106 ASP A O 1
ATOM 853 N N . TYR A 1 107 ? -8.225 -24.953 58.685 1.00 85.44 107 TYR A N 1
ATOM 854 C CA . TYR A 1 107 ? -7.633 -24.429 57.450 1.00 85.44 107 TYR A CA 1
ATOM 855 C C . TYR A 1 107 ? -8.651 -24.336 56.303 1.00 85.44 107 TYR A C 1
ATOM 857 O O . TYR A 1 107 ? -8.666 -23.348 55.554 1.00 85.44 107 TYR A O 1
ATOM 865 N N . LEU A 1 108 ? -9.485 -25.368 56.136 1.00 84.38 108 LEU A N 1
ATOM 866 C CA . LEU A 1 108 ? -10.535 -25.407 55.123 1.00 84.38 108 LEU A CA 1
ATOM 867 C C . LEU A 1 108 ? -11.604 -24.356 55.415 1.00 84.38 108 LEU A C 1
ATOM 869 O O . LEU A 1 108 ? -12.006 -23.671 54.477 1.00 84.38 108 LEU A O 1
ATOM 873 N N . GLU A 1 109 ? -11.995 -24.161 56.675 1.00 88.81 109 GLU A N 1
ATOM 874 C CA . GLU A 1 109 ? -12.933 -23.116 57.091 1.00 88.81 109 GLU A CA 1
ATOM 875 C C . GLU A 1 109 ? -12.383 -21.717 56.769 1.00 88.81 109 GLU A C 1
ATOM 877 O O . GLU A 1 109 ? -13.062 -20.912 56.124 1.00 88.81 109 GLU A O 1
ATOM 882 N N . GLY A 1 110 ? -11.106 -21.455 57.070 1.00 86.19 110 GLY A N 1
ATOM 883 C CA . GLY A 1 110 ? -10.447 -20.194 56.719 1.00 86.19 110 GLY A CA 1
ATOM 884 C C . GLY A 1 110 ? -10.370 -19.927 55.206 1.00 86.19 110 GLY A C 1
ATOM 885 O O . GLY A 1 110 ? -10.568 -18.793 54.758 1.00 86.19 110 GLY A O 1
ATOM 886 N N . GLN A 1 111 ? -10.107 -20.946 54.377 1.00 87.75 111 GLN A N 1
ATOM 887 C CA . GLN A 1 111 ? -10.148 -20.785 52.914 1.00 87.75 111 GLN A CA 1
ATOM 888 C C . GLN A 1 111 ? -11.580 -20.652 52.382 1.00 87.75 111 GLN A C 1
ATOM 890 O O . GLN A 1 111 ? -11.810 -19.869 51.454 1.00 87.75 111 GLN A O 1
ATOM 895 N N . GLN A 1 112 ? -12.538 -21.367 52.971 1.00 84.56 112 GLN A N 1
ATOM 896 C CA . GLN A 1 112 ? -13.950 -21.296 52.611 1.00 84.56 112 GLN A CA 1
ATOM 897 C C . GLN A 1 112 ? -14.504 -19.891 52.875 1.00 84.56 112 GLN A C 1
ATOM 899 O O . GLN A 1 112 ? -15.166 -19.323 52.008 1.00 84.56 112 GLN A O 1
ATOM 904 N N . GLU A 1 113 ? -14.122 -19.258 53.986 1.00 89.38 113 GLU A N 1
ATOM 905 C CA . GLU A 1 113 ? -14.498 -17.874 54.283 1.00 89.38 113 GLU A CA 1
ATOM 906 C C . GLU A 1 113 ? -13.959 -16.886 53.224 1.00 89.38 113 GLU A C 1
ATOM 908 O O . GLU A 1 113 ? -14.646 -15.939 52.825 1.00 89.38 113 GLU A O 1
ATOM 913 N N . ILE A 1 114 ? -12.740 -17.109 52.712 1.00 85.56 114 ILE A N 1
ATOM 914 C CA . ILE A 1 114 ? -12.160 -16.311 51.616 1.00 85.56 114 ILE A CA 1
ATOM 915 C C . ILE A 1 114 ? -12.951 -16.515 50.318 1.00 85.56 114 ILE A C 1
ATOM 917 O O . ILE A 1 114 ? -13.231 -15.536 49.615 1.00 85.56 114 ILE A O 1
ATOM 921 N N . VAL A 1 115 ? -13.321 -17.760 49.999 1.00 85.50 115 VAL A N 1
ATOM 922 C CA . VAL A 1 115 ? -14.149 -18.095 48.829 1.00 85.50 115 VAL A CA 1
ATOM 923 C C . VAL A 1 115 ? -15.518 -17.424 48.931 1.00 85.50 115 VAL A C 1
ATOM 925 O O . VAL A 1 115 ? -15.942 -16.771 47.976 1.00 85.50 115 VAL A O 1
ATOM 928 N N . ASP A 1 116 ? -16.167 -17.493 50.090 1.00 88.19 116 ASP A N 1
ATOM 929 C CA . ASP A 1 116 ? -17.490 -16.915 50.325 1.00 88.19 116 ASP A CA 1
ATOM 930 C C . ASP A 1 116 ? -17.458 -15.382 50.264 1.00 88.19 116 ASP A C 1
ATOM 932 O O . ASP A 1 116 ? -18.314 -14.758 49.625 1.00 88.19 116 ASP A O 1
ATOM 936 N N . LYS A 1 117 ? -16.429 -14.748 50.848 1.00 88.62 117 LYS A N 1
ATOM 937 C CA . LYS A 1 117 ? -16.190 -13.298 50.725 1.00 88.62 117 LYS A CA 1
ATOM 938 C C . LYS A 1 117 ? -15.978 -12.891 49.265 1.00 88.62 117 LYS A C 1
ATOM 940 O O . LYS A 1 117 ? -16.569 -11.902 48.818 1.00 88.62 117 LYS A O 1
ATOM 945 N N . ALA A 1 118 ? -15.177 -13.646 48.509 1.00 81.88 118 ALA A N 1
ATOM 946 C CA . ALA A 1 118 ? -14.943 -13.389 47.090 1.00 81.88 118 ALA A CA 1
ATOM 947 C C . ALA A 1 118 ? -16.228 -13.565 46.267 1.00 81.88 118 ALA A C 1
ATOM 949 O O . ALA A 1 118 ? -16.547 -12.718 45.434 1.00 81.88 118 ALA A O 1
ATOM 950 N N . GLU A 1 119 ? -17.017 -14.607 46.532 1.00 88.19 119 GLU A N 1
ATOM 951 C CA . GLU A 1 119 ? -18.266 -14.877 45.821 1.00 88.19 119 GLU A CA 1
ATOM 952 C C . GLU A 1 119 ? -19.347 -13.830 46.116 1.00 88.19 119 GLU A C 1
ATOM 954 O O . GLU A 1 119 ? -20.018 -13.342 45.197 1.00 88.19 119 GLU A O 1
ATOM 959 N N . LYS A 1 120 ? -19.474 -13.413 47.379 1.00 90.88 120 LYS A N 1
ATOM 960 C CA . LYS A 1 120 ? -20.381 -12.337 47.792 1.00 90.88 120 LYS A CA 1
ATOM 961 C C . LYS A 1 120 ? -20.009 -11.001 47.141 1.00 90.88 120 LYS A C 1
ATOM 963 O O . LYS A 1 120 ? -20.906 -10.235 46.796 1.00 90.88 120 LYS A O 1
ATOM 968 N N . ALA A 1 121 ? -18.718 -10.736 46.919 1.00 84.94 121 ALA A N 1
ATOM 969 C CA . ALA A 1 121 ? -18.246 -9.568 46.172 1.00 84.94 121 ALA A CA 1
ATOM 970 C C . ALA A 1 121 ? -18.440 -9.706 44.647 1.00 84.94 121 ALA A C 1
ATOM 972 O O . ALA A 1 121 ? -18.734 -8.719 43.969 1.00 84.94 121 ALA A O 1
ATOM 973 N N . LEU A 1 122 ? -18.315 -10.921 44.103 1.00 86.50 122 LEU A N 1
ATOM 974 C CA . LEU A 1 122 ? -18.438 -11.211 42.673 1.00 86.50 122 LEU A CA 1
ATOM 975 C C . LEU A 1 122 ? -19.885 -11.068 42.173 1.00 86.50 122 LEU A C 1
ATOM 977 O O . LEU A 1 122 ? -20.118 -10.422 41.151 1.00 86.50 122 LEU A O 1
ATOM 981 N N . LYS A 1 123 ? -20.867 -11.619 42.904 1.00 90.44 123 LYS A N 1
ATOM 982 C CA . LYS A 1 123 ? -22.296 -11.608 42.523 1.00 90.44 123 LYS A CA 1
ATOM 983 C C . LYS A 1 123 ? -22.827 -10.220 42.118 1.00 90.44 123 LYS A C 1
ATOM 985 O O . LYS A 1 123 ? -23.361 -10.103 41.012 1.00 90.44 123 LYS A O 1
ATOM 990 N N . PRO A 1 124 ? -22.679 -9.149 42.924 1.00 88.56 124 PRO A N 1
ATOM 991 C CA . PRO A 1 124 ? -23.167 -7.823 42.546 1.00 88.56 124 PRO A CA 1
ATOM 992 C C . PRO A 1 124 ? -22.366 -7.194 41.398 1.00 88.56 124 PRO A C 1
ATOM 994 O O . PRO A 1 124 ? -22.939 -6.426 40.626 1.00 88.56 124 PRO A O 1
ATOM 997 N N . LEU A 1 125 ? -21.072 -7.508 41.250 1.00 83.19 125 LEU A N 1
ATOM 998 C CA . LEU A 1 125 ? -20.250 -7.011 40.140 1.00 83.19 125 LEU A CA 1
ATOM 999 C C . LEU A 1 125 ? -20.677 -7.626 38.806 1.00 83.19 125 LEU A C 1
ATOM 1001 O O . LEU A 1 125 ? -20.892 -6.891 37.844 1.00 83.19 125 LEU A O 1
ATOM 1005 N N . VAL A 1 126 ? -20.855 -8.949 38.763 1.00 87.12 126 VAL A N 1
ATOM 1006 C CA . VAL A 1 126 ? -21.322 -9.671 37.570 1.00 87.12 126 VAL A CA 1
ATOM 1007 C C . VAL A 1 126 ? -22.734 -9.229 37.199 1.00 87.12 126 VAL A C 1
ATOM 1009 O O . VAL A 1 126 ? -22.994 -8.923 36.037 1.00 87.12 126 VAL A O 1
ATOM 1012 N N . LYS A 1 127 ? -23.628 -9.099 38.188 1.00 90.69 127 LYS A N 1
ATOM 1013 C CA . LYS A 1 127 ? -24.987 -8.586 37.976 1.00 90.69 127 LYS A CA 1
ATOM 1014 C C . LYS A 1 127 ? -24.970 -7.179 37.365 1.00 90.69 127 LYS A C 1
ATOM 1016 O O . LYS A 1 127 ? -25.527 -6.990 36.288 1.00 90.69 127 LYS A O 1
ATOM 1021 N N . LYS A 1 128 ? -24.240 -6.226 37.963 1.00 82.75 128 LYS A N 1
ATOM 1022 C CA . LYS A 1 128 ? -24.092 -4.859 37.420 1.00 82.75 128 LYS A CA 1
ATOM 1023 C C . LYS A 1 128 ? -23.463 -4.843 36.024 1.00 82.75 128 LYS A C 1
ATOM 1025 O O . LYS A 1 128 ? -23.849 -4.027 35.189 1.00 82.75 128 LYS A O 1
ATOM 1030 N N . PHE A 1 129 ? -22.497 -5.718 35.752 1.00 83.44 129 PHE A N 1
ATOM 1031 C CA . PHE A 1 129 ? -21.848 -5.819 34.442 1.00 83.44 129 PHE A CA 1
ATOM 1032 C C . PHE A 1 129 ? -22.804 -6.320 33.348 1.00 83.44 129 PHE A C 1
ATOM 1034 O O . PHE A 1 129 ? -22.797 -5.784 32.238 1.00 83.44 129 PHE A O 1
ATOM 1041 N N . ASN A 1 130 ? -23.667 -7.283 33.676 1.00 83.06 130 ASN A N 1
ATOM 1042 C CA . ASN A 1 130 ? -24.680 -7.802 32.758 1.00 83.06 130 ASN A CA 1
ATOM 1043 C C . ASN A 1 130 ? -25.829 -6.801 32.550 1.00 83.06 130 ASN A C 1
ATOM 1045 O O . ASN A 1 130 ? -26.185 -6.507 31.412 1.00 83.06 130 ASN A O 1
ATOM 1049 N N . GLU A 1 131 ? -26.362 -6.222 33.629 1.00 85.44 131 GLU A N 1
ATOM 1050 C CA . GLU A 1 131 ? -27.503 -5.290 33.586 1.00 85.44 131 GLU A CA 1
ATOM 1051 C C . GLU A 1 131 ? -27.178 -3.966 32.892 1.00 85.44 131 GLU A C 1
ATOM 1053 O O . GLU A 1 131 ? -28.030 -3.378 32.234 1.00 85.44 131 GLU A O 1
ATOM 1058 N N . SER A 1 132 ? -25.931 -3.501 32.979 1.00 78.69 132 SER A N 1
ATOM 1059 C CA . SER A 1 132 ? -25.499 -2.269 32.305 1.00 78.69 132 SER A CA 1
ATOM 1060 C C . SER A 1 132 ? -25.392 -2.400 30.778 1.00 78.69 132 SER A C 1
ATOM 1062 O O . SER A 1 132 ? -25.001 -1.443 30.109 1.00 78.69 132 SER A O 1
ATOM 1064 N N . GLY A 1 133 ? -25.666 -3.585 30.214 1.00 83.19 133 GLY A N 1
ATOM 1065 C CA . GLY A 1 133 ? -25.443 -3.889 28.798 1.00 83.19 133 GLY A CA 1
ATOM 1066 C C . GLY A 1 133 ? -23.960 -3.894 28.402 1.00 83.19 133 GLY A C 1
ATOM 1067 O O . GLY A 1 133 ? -23.628 -4.108 27.235 1.00 83.19 133 GLY A O 1
ATOM 1068 N N . ASN A 1 134 ? -23.053 -3.686 29.365 1.00 79.56 134 ASN A N 1
ATOM 1069 C CA . ASN A 1 134 ? -21.612 -3.626 29.144 1.00 79.56 134 ASN A CA 1
ATOM 1070 C C . ASN A 1 134 ? -21.054 -4.983 28.710 1.00 79.56 134 ASN A C 1
ATOM 1072 O O . ASN A 1 134 ? -20.137 -5.013 27.896 1.00 79.56 134 ASN A O 1
ATOM 1076 N N . ALA A 1 135 ? -21.638 -6.092 29.178 1.00 77.81 135 ALA A N 1
ATOM 1077 C CA . ALA A 1 135 ? -21.271 -7.436 28.737 1.00 77.81 135 ALA A CA 1
ATOM 1078 C C . ALA A 1 135 ? -21.480 -7.636 27.226 1.00 77.81 135 ALA A C 1
ATOM 1080 O O . ALA A 1 135 ? -20.570 -8.086 26.529 1.00 77.81 135 ALA A O 1
ATOM 1081 N N . HIS A 1 136 ? -22.651 -7.248 26.706 1.00 80.12 136 HIS A N 1
ATOM 1082 C CA . HIS A 1 136 ? -22.963 -7.378 25.282 1.00 80.12 136 HIS A CA 1
ATOM 1083 C C . HIS A 1 136 ? -22.110 -6.428 24.431 1.00 80.12 136 HIS A C 1
ATOM 1085 O O . HIS A 1 136 ? -21.542 -6.844 23.424 1.00 80.12 136 HIS A O 1
ATOM 1091 N N . LYS A 1 137 ? -21.935 -5.175 24.877 1.00 77.50 137 LYS A N 1
ATOM 1092 C CA . LYS A 1 137 ? -21.055 -4.204 24.207 1.00 77.50 137 LYS A CA 1
ATOM 1093 C C . LYS A 1 137 ? -19.602 -4.678 24.158 1.00 77.50 137 LYS A C 1
ATOM 1095 O O . LYS A 1 137 ? -18.998 -4.647 23.093 1.00 77.50 137 LYS A O 1
ATOM 1100 N N . TYR A 1 138 ? -19.060 -5.170 25.272 1.00 81.75 138 TYR A N 1
ATOM 1101 C CA . TYR A 1 138 ? -17.701 -5.710 25.336 1.00 81.75 138 TYR A CA 1
ATOM 1102 C C . TYR A 1 138 ? -17.513 -6.896 24.388 1.00 81.75 138 TYR A C 1
ATOM 1104 O O . TYR A 1 138 ? -16.547 -6.920 23.631 1.00 81.75 138 TYR A O 1
ATOM 1112 N N . ALA A 1 139 ? -18.453 -7.849 24.388 1.00 85.69 139 ALA A N 1
ATOM 1113 C CA . ALA A 1 139 ? -18.400 -9.015 23.511 1.00 85.69 139 ALA A CA 1
ATOM 1114 C C . ALA A 1 139 ? -18.465 -8.632 22.023 1.00 85.69 139 ALA A C 1
ATOM 1116 O O . ALA A 1 139 ? -17.708 -9.178 21.221 1.00 85.69 139 ALA A O 1
ATOM 1117 N N . ASN A 1 140 ? -19.319 -7.672 21.657 1.00 82.06 140 ASN A N 1
ATOM 1118 C CA . ASN A 1 140 ? -19.445 -7.206 20.276 1.00 82.06 140 ASN A CA 1
ATOM 1119 C C . ASN A 1 140 ? -18.190 -6.458 19.811 1.00 82.06 140 ASN A C 1
ATOM 1121 O O . ASN A 1 140 ? -17.676 -6.770 18.741 1.00 82.06 140 ASN A O 1
ATOM 1125 N N . VAL A 1 141 ? -17.655 -5.539 20.626 1.00 81.19 141 VAL A N 1
ATOM 1126 C CA . VAL A 1 141 ? -16.417 -4.811 20.293 1.00 81.19 141 VAL A CA 1
ATOM 1127 C C . VAL A 1 141 ? -15.238 -5.779 20.174 1.00 81.19 141 VAL A C 1
ATOM 1129 O O . VAL A 1 141 ? -14.502 -5.717 19.201 1.00 81.19 141 VAL A O 1
ATOM 1132 N N . GLN A 1 142 ? -15.094 -6.741 21.090 1.00 87.06 142 GLN A N 1
ATOM 1133 C CA . GLN A 1 142 ? -14.052 -7.775 21.010 1.00 87.06 142 GLN A CA 1
ATOM 1134 C C . GLN A 1 142 ? -14.169 -8.649 19.756 1.00 87.06 142 GLN A C 1
ATOM 1136 O O . GLN A 1 142 ? -13.162 -8.981 19.130 1.00 87.06 142 GLN A O 1
ATOM 1141 N N . LYS A 1 143 ? -15.393 -9.033 19.377 1.00 90.88 143 LYS A N 1
ATOM 1142 C CA . LYS A 1 143 ? -15.636 -9.804 18.155 1.00 90.88 143 LYS A CA 1
ATOM 1143 C C . LYS A 1 143 ? -15.257 -9.001 16.909 1.00 90.88 143 LYS A C 1
ATOM 1145 O O . LYS A 1 143 ? -14.644 -9.567 16.006 1.00 90.88 143 LYS A O 1
ATOM 1150 N N . GLU A 1 144 ? -15.592 -7.714 16.877 1.00 79.75 144 GLU A N 1
ATOM 1151 C CA . GLU A 1 144 ? -15.273 -6.842 15.746 1.00 79.75 144 GLU A CA 1
ATOM 1152 C C . GLU A 1 144 ? -13.771 -6.553 15.656 1.00 79.75 144 GLU A C 1
ATOM 1154 O O . GLU A 1 144 ? -13.198 -6.701 14.583 1.00 79.75 144 GLU A O 1
ATOM 1159 N N . VAL A 1 145 ? -13.101 -6.280 16.782 1.00 86.56 145 VAL A N 1
ATOM 1160 C CA . VAL A 1 145 ? -11.637 -6.117 16.830 1.00 86.56 145 VAL A CA 1
ATOM 1161 C C . VAL A 1 145 ? -10.938 -7.361 16.278 1.00 86.56 145 VAL A C 1
ATOM 1163 O O . VAL A 1 145 ? -10.149 -7.238 15.348 1.00 86.56 145 VAL A O 1
ATOM 1166 N N . ARG A 1 146 ? -11.302 -8.571 16.733 1.00 88.06 146 ARG A N 1
ATOM 1167 C CA . ARG A 1 146 ? -10.721 -9.820 16.197 1.00 88.06 146 ARG A CA 1
ATOM 1168 C C . ARG A 1 146 ? -10.962 -9.993 14.699 1.00 88.06 146 ARG A C 1
ATOM 1170 O O . ARG A 1 146 ? -10.103 -10.514 13.992 1.00 88.06 146 ARG A O 1
ATOM 1177 N N . ARG A 1 147 ? -12.143 -9.607 14.208 1.00 85.38 147 ARG A N 1
ATOM 1178 C CA . ARG A 1 147 ? -12.476 -9.680 12.780 1.00 85.38 147 ARG A CA 1
ATOM 1179 C C . ARG A 1 147 ? -11.592 -8.738 11.962 1.00 85.38 147 ARG A C 1
ATOM 1181 O O . ARG A 1 147 ? -11.113 -9.141 10.903 1.00 85.38 147 ARG A O 1
ATOM 1188 N N . VAL A 1 148 ? -11.383 -7.516 12.447 1.00 77.12 148 VAL A N 1
ATOM 1189 C CA . VAL A 1 148 ? -10.542 -6.511 11.788 1.00 77.12 148 VAL A CA 1
ATOM 1190 C C . VAL A 1 148 ? -9.065 -6.901 11.856 1.00 77.12 148 VAL A C 1
ATOM 1192 O O . VAL A 1 148 ? -8.389 -6.847 10.836 1.00 77.12 148 VAL A O 1
ATOM 1195 N N . GLU A 1 149 ? -8.573 -7.405 12.989 1.00 87.44 149 GLU A N 1
ATOM 1196 C CA . GLU A 1 149 ? -7.203 -7.925 13.123 1.00 87.44 149 GLU A CA 1
ATOM 1197 C C . GLU A 1 149 ? -6.927 -9.074 12.142 1.00 87.44 149 GLU A C 1
ATOM 1199 O O . GLU A 1 149 ? -5.928 -9.054 11.429 1.00 87.44 149 GLU A O 1
ATOM 1204 N N . GLN A 1 150 ? -7.856 -10.028 11.997 1.00 82.88 150 GLN A N 1
ATOM 1205 C CA . GLN A 1 150 ? -7.741 -11.087 10.985 1.00 82.88 150 GLN A CA 1
ATOM 1206 C C . GLN A 1 150 ? -7.718 -10.543 9.548 1.00 82.88 150 GLN A C 1
ATOM 1208 O O . GLN A 1 150 ? -7.116 -11.161 8.665 1.00 82.88 150 GLN A O 1
ATOM 1213 N N . ALA A 1 151 ? -8.404 -9.428 9.280 1.00 64.31 151 ALA A N 1
ATOM 1214 C CA . ALA A 1 151 ? -8.352 -8.762 7.983 1.00 64.31 151 ALA A CA 1
ATOM 1215 C C . ALA A 1 151 ? -6.996 -8.071 7.770 1.00 64.31 151 ALA A C 1
ATOM 1217 O O . ALA A 1 151 ? -6.403 -8.244 6.706 1.00 64.31 151 ALA A O 1
ATOM 1218 N N . ILE A 1 152 ? -6.470 -7.385 8.791 1.00 78.88 152 ILE A N 1
ATOM 1219 C CA . ILE A 1 152 ? -5.126 -6.792 8.783 1.00 78.88 152 ILE A CA 1
ATOM 1220 C C . ILE A 1 152 ? -4.071 -7.871 8.518 1.00 78.88 152 ILE A C 1
ATOM 1222 O O . ILE A 1 152 ? -3.240 -7.688 7.637 1.00 78.88 152 ILE A O 1
ATOM 1226 N N . ASP A 1 153 ? -4.123 -9.020 9.193 1.00 81.56 153 ASP A N 1
ATOM 1227 C CA . ASP A 1 153 ? -3.152 -10.103 8.986 1.00 81.56 153 ASP A CA 1
ATOM 1228 C C . ASP A 1 153 ? -3.182 -10.643 7.551 1.00 81.56 153 ASP A C 1
ATOM 1230 O O . ASP A 1 153 ? -2.135 -10.870 6.941 1.00 81.56 153 ASP A O 1
ATOM 1234 N N . LYS A 1 154 ? -4.375 -10.796 6.962 1.00 70.94 154 LYS A N 1
ATOM 1235 C CA . LYS A 1 154 ? -4.512 -11.172 5.545 1.00 70.94 154 LYS A CA 1
ATOM 1236 C C . LYS A 1 154 ? -3.910 -10.114 4.625 1.00 70.94 154 LYS A C 1
ATOM 1238 O O . LYS A 1 154 ? -3.195 -10.475 3.693 1.00 70.94 154 LYS A O 1
ATOM 1243 N N . LEU A 1 155 ? -4.167 -8.833 4.890 1.00 65.00 155 LEU A N 1
ATOM 1244 C CA . LEU A 1 155 ? -3.581 -7.728 4.132 1.00 65.00 155 LEU A CA 1
ATOM 1245 C C . LEU A 1 155 ? -2.061 -7.692 4.287 1.00 65.00 155 LEU A C 1
ATOM 1247 O O . LEU A 1 155 ? -1.379 -7.515 3.292 1.00 65.00 155 LEU A O 1
ATOM 1251 N N . ARG A 1 156 ? -1.508 -7.960 5.474 1.00 81.38 156 ARG A N 1
ATOM 1252 C CA . ARG A 1 156 ? -0.055 -8.056 5.695 1.00 81.38 156 ARG A CA 1
ATOM 1253 C C . ARG A 1 156 ? 0.574 -9.217 4.934 1.00 81.38 156 ARG A C 1
ATOM 1255 O O . ARG A 1 156 ? 1.676 -9.062 4.424 1.00 81.38 156 ARG A O 1
ATOM 1262 N N . VAL A 1 157 ? -0.115 -10.354 4.810 1.00 75.44 157 VAL A N 1
ATOM 1263 C CA . VAL A 1 157 ? 0.330 -11.475 3.959 1.00 75.44 157 VAL A CA 1
ATOM 1264 C C . VAL A 1 157 ? 0.268 -11.112 2.474 1.00 75.44 157 VAL A C 1
ATOM 1266 O O . VAL A 1 157 ? 1.110 -11.559 1.702 1.00 75.44 157 VAL A O 1
ATOM 1269 N N . LEU A 1 158 ? -0.718 -10.319 2.048 1.00 61.31 158 LEU A N 1
ATOM 1270 C CA . LEU A 1 158 ? -0.768 -9.805 0.678 1.00 61.31 158 LEU A CA 1
ATOM 1271 C C . LEU A 1 158 ? 0.348 -8.790 0.446 1.00 61.31 158 LEU A C 1
ATOM 1273 O O . LEU A 1 158 ? 1.070 -8.915 -0.534 1.00 61.31 158 LEU A O 1
ATOM 1277 N N . ILE A 1 159 ? 0.555 -7.858 1.375 1.00 70.69 159 ILE A N 1
ATOM 1278 C CA . ILE A 1 159 ? 1.671 -6.921 1.336 1.00 70.69 159 ILE A CA 1
ATOM 1279 C C . ILE A 1 159 ? 2.970 -7.695 1.292 1.00 70.69 159 ILE A C 1
ATOM 1281 O O . ILE A 1 159 ? 3.682 -7.475 0.347 1.00 70.69 159 ILE A O 1
ATOM 1285 N N . SER A 1 160 ? 3.267 -8.661 2.162 1.00 67.38 160 SER A N 1
ATOM 1286 C CA . SER A 1 160 ? 4.543 -9.395 2.088 1.00 67.38 160 SER A CA 1
ATOM 1287 C C . SER A 1 160 ? 4.781 -10.106 0.748 1.00 67.38 160 SER A C 1
ATOM 1289 O O . SER A 1 160 ? 5.926 -10.341 0.374 1.00 67.38 160 SER A O 1
ATOM 1291 N N . ARG A 1 161 ? 3.711 -10.409 0.001 1.00 60.28 161 ARG A N 1
ATOM 1292 C CA . ARG A 1 161 ? 3.766 -10.972 -1.356 1.00 60.28 161 ARG A CA 1
ATOM 1293 C C . ARG A 1 161 ? 3.887 -9.918 -2.460 1.00 60.28 161 ARG A C 1
ATOM 1295 O O . ARG A 1 161 ? 4.476 -10.215 -3.488 1.00 60.28 161 ARG A O 1
ATOM 1302 N N . PHE A 1 162 ? 3.339 -8.720 -2.261 1.00 56.47 162 PHE A N 1
ATOM 1303 C CA . PHE A 1 162 ? 3.385 -7.590 -3.204 1.00 56.47 162 PHE A CA 1
ATOM 1304 C C . PHE A 1 162 ? 4.434 -6.522 -2.831 1.00 56.47 162 PHE A C 1
ATOM 1306 O O . PHE A 1 162 ? 4.658 -5.576 -3.577 1.00 56.47 162 PHE A O 1
ATOM 1313 N N . SER A 1 163 ? 5.065 -6.642 -1.663 1.00 50.00 163 SER A N 1
ATOM 1314 C CA . SER A 1 163 ? 6.011 -5.689 -1.079 1.00 50.00 163 SER A CA 1
ATOM 1315 C C . SER A 1 163 ? 7.438 -5.960 -1.491 1.00 50.00 163 SER A C 1
ATOM 1317 O O . SER A 1 163 ? 8.278 -5.088 -1.254 1.00 50.00 163 SER A O 1
ATOM 1319 N N . GLY A 1 164 ? 7.691 -7.124 -2.095 1.00 47.88 164 GLY A N 1
ATOM 1320 C CA . GLY A 1 164 ? 8.829 -7.314 -2.972 1.00 47.88 164 GLY A CA 1
ATOM 1321 C C . GLY A 1 164 ? 8.613 -6.420 -4.181 1.00 47.88 164 GLY A C 1
ATOM 1322 O O . GLY A 1 164 ? 8.014 -6.834 -5.165 1.00 47.88 164 GLY A O 1
ATOM 1323 N N . GLY A 1 165 ? 9.094 -5.180 -4.097 1.00 53.78 165 GLY A N 1
ATOM 1324 C CA . GLY A 1 165 ? 9.475 -4.406 -5.276 1.00 53.78 165 GLY A CA 1
ATOM 1325 C C . GLY A 1 165 ? 10.710 -5.041 -5.906 1.00 53.78 165 GLY A C 1
ATOM 1326 O O . GLY A 1 165 ? 11.720 -4.374 -6.097 1.00 53.78 165 GLY A O 1
ATOM 1327 N N . ASP A 1 166 ? 10.641 -6.347 -6.134 1.00 68.75 166 ASP A N 1
ATOM 1328 C CA . ASP A 1 166 ? 11.665 -7.102 -6.804 1.00 68.75 166 ASP A CA 1
ATOM 1329 C C . ASP A 1 166 ? 11.402 -6.829 -8.273 1.00 68.75 166 ASP A C 1
ATOM 1331 O O . ASP A 1 166 ? 10.397 -7.229 -8.857 1.00 68.75 166 ASP A O 1
ATOM 1335 N N . PHE A 1 167 ? 12.265 -6.008 -8.838 1.00 78.06 167 PHE A N 1
ATOM 1336 C CA . PHE A 1 167 ? 12.412 -5.920 -10.269 1.00 78.06 167 PHE A CA 1
ATOM 1337 C C . PHE A 1 167 ? 13.391 -7.018 -10.673 1.00 78.06 167 PHE A C 1
ATOM 1339 O O . PHE A 1 167 ? 14.386 -7.265 -9.990 1.00 78.06 167 PHE A O 1
ATOM 1346 N N . ALA A 1 168 ? 13.127 -7.681 -11.788 1.00 87.56 168 ALA A N 1
ATOM 1347 C CA . ALA A 1 168 ? 14.118 -8.560 -12.380 1.00 87.56 168 ALA A CA 1
ATOM 1348 C C . ALA A 1 168 ? 15.191 -7.703 -13.045 1.00 87.56 168 ALA A C 1
ATOM 1350 O O . ALA A 1 168 ? 14.868 -6.907 -13.935 1.00 87.56 168 ALA A O 1
ATOM 1351 N N . THR A 1 169 ? 16.450 -7.869 -12.642 1.00 89.75 169 THR A N 1
ATOM 1352 C CA . THR A 1 169 ? 17.576 -7.323 -13.400 1.00 89.75 169 THR A CA 1
ATOM 1353 C C . THR A 1 169 ? 17.789 -8.202 -14.624 1.00 89.75 169 THR A C 1
ATOM 1355 O O . THR A 1 169 ? 18.049 -9.399 -14.531 1.00 89.75 169 THR A O 1
ATOM 1358 N N . LEU A 1 170 ? 17.657 -7.612 -15.808 1.00 92.31 170 LEU A N 1
ATOM 1359 C CA . LEU A 1 170 ? 17.912 -8.306 -17.066 1.00 92.31 170 LEU A CA 1
ATOM 1360 C C . LEU A 1 170 ? 19.404 -8.194 -17.409 1.00 92.31 170 LEU A C 1
ATOM 1362 O O . LEU A 1 170 ? 19.789 -7.487 -18.335 1.00 92.31 170 LEU A O 1
ATOM 1366 N N . GLU A 1 171 ? 20.253 -8.849 -16.615 1.00 88.69 171 GLU A N 1
ATOM 1367 C CA . GLU A 1 171 ? 21.722 -8.702 -16.671 1.00 88.69 171 GLU A CA 1
ATOM 1368 C C . GLU A 1 171 ? 22.337 -9.213 -17.977 1.00 88.69 171 GLU A C 1
ATOM 1370 O O . GLU A 1 171 ? 23.315 -8.660 -18.466 1.00 88.69 171 GLU A O 1
ATOM 1375 N N . SER A 1 172 ? 21.735 -10.244 -18.567 1.00 91.56 172 SER A N 1
ATOM 1376 C CA . SER A 1 172 ? 22.193 -10.866 -19.813 1.00 91.56 172 SER A CA 1
ATOM 1377 C C . SER A 1 172 ? 21.714 -10.150 -21.077 1.00 91.56 172 SER A C 1
ATOM 1379 O O . SER A 1 172 ? 21.851 -10.691 -22.171 1.00 91.56 172 SER A O 1
ATOM 1381 N N . LEU A 1 173 ? 21.077 -8.988 -20.956 1.00 94.00 173 LEU A N 1
ATOM 1382 C CA . LEU A 1 173 ? 20.522 -8.264 -22.091 1.00 94.00 173 LEU A CA 1
ATOM 1383 C C . LEU A 1 173 ? 21.636 -7.568 -22.881 1.00 94.00 173 LEU A C 1
ATOM 1385 O O . LEU A 1 173 ? 22.221 -6.596 -22.416 1.00 94.00 173 LEU A O 1
ATOM 1389 N N . ALA A 1 174 ? 21.899 -8.043 -24.095 1.00 93.31 174 ALA A N 1
ATOM 1390 C CA . ALA A 1 174 ? 22.950 -7.532 -24.967 1.00 93.31 174 ALA A CA 1
ATOM 1391 C C . ALA A 1 174 ? 22.468 -6.419 -25.899 1.00 93.31 174 ALA A C 1
ATOM 1393 O O . ALA A 1 174 ? 23.241 -5.534 -26.259 1.00 93.31 174 ALA A O 1
ATOM 1394 N N . THR A 1 175 ? 21.210 -6.442 -26.340 1.00 94.38 175 THR A N 1
ATOM 1395 C CA . THR A 1 175 ? 20.656 -5.382 -27.197 1.00 94.38 175 THR A CA 1
ATOM 1396 C C . THR A 1 175 ? 19.150 -5.273 -27.012 1.00 94.38 175 THR A C 1
ATOM 1398 O O . THR A 1 175 ? 18.455 -6.287 -26.981 1.00 94.38 175 THR A O 1
ATOM 1401 N N . VAL A 1 176 ? 18.632 -4.044 -26.951 1.00 94.19 176 VAL A N 1
ATOM 1402 C CA . VAL A 1 176 ? 17.195 -3.759 -27.083 1.00 94.19 176 VAL A CA 1
ATOM 1403 C C . VAL A 1 176 ? 16.985 -2.827 -28.252 1.00 94.19 176 VAL A C 1
ATOM 1405 O O . VAL A 1 176 ? 17.476 -1.701 -28.248 1.00 94.19 176 VAL A O 1
ATOM 1408 N N . SER A 1 177 ? 16.206 -3.270 -29.230 1.00 94.56 177 SER A N 1
ATOM 1409 C CA . SER A 1 177 ? 15.701 -2.412 -30.290 1.00 94.56 177 SER A CA 1
ATOM 1410 C C . SER A 1 177 ? 14.228 -2.100 -30.044 1.00 94.56 177 SER A C 1
ATOM 1412 O O . SER A 1 177 ? 13.439 -2.988 -29.729 1.00 94.56 177 SER A O 1
ATOM 1414 N N . VAL A 1 178 ? 13.851 -0.831 -30.169 1.00 93.56 178 VAL A N 1
ATOM 1415 C CA . VAL A 1 178 ? 12.471 -0.354 -30.052 1.00 93.56 178 VAL A CA 1
ATOM 1416 C C . VAL A 1 178 ? 12.114 0.368 -31.341 1.00 93.56 178 VAL A C 1
ATOM 1418 O O . VAL A 1 178 ? 12.745 1.358 -31.707 1.00 93.56 178 VAL A O 1
ATOM 1421 N N . SER A 1 179 ? 11.092 -0.117 -32.032 1.00 92.25 179 SER A N 1
ATOM 1422 C CA . SER A 1 179 ? 10.522 0.489 -33.228 1.00 92.25 179 SER A CA 1
ATOM 1423 C C . SER A 1 179 ? 9.113 0.982 -32.924 1.00 92.25 179 SER A C 1
ATOM 1425 O O . SER A 1 179 ? 8.244 0.228 -32.489 1.00 92.25 179 SER A O 1
ATOM 1427 N N . ILE A 1 180 ? 8.870 2.259 -33.185 1.00 89.50 180 ILE A N 1
ATOM 1428 C CA . ILE A 1 180 ? 7.550 2.873 -33.089 1.00 89.50 180 ILE A CA 1
ATOM 1429 C C . ILE A 1 180 ? 7.048 3.049 -34.512 1.00 89.50 180 ILE A C 1
ATOM 1431 O O . ILE A 1 180 ? 7.649 3.799 -35.278 1.00 89.50 180 ILE A O 1
ATOM 1435 N N . HIS A 1 181 ? 5.966 2.357 -34.852 1.00 86.56 181 HIS A N 1
ATOM 1436 C CA . HIS A 1 181 ? 5.302 2.482 -36.141 1.00 86.56 181 HIS A CA 1
ATOM 1437 C C . HIS A 1 181 ? 3.944 3.166 -35.971 1.00 86.56 181 HIS A C 1
ATOM 1439 O O . HIS A 1 181 ? 3.100 2.740 -35.173 1.00 86.56 181 HIS A O 1
ATOM 1445 N N . GLU A 1 182 ? 3.721 4.222 -36.748 1.00 80.94 182 GLU A N 1
ATOM 1446 C CA . GLU A 1 182 ? 2.418 4.869 -36.890 1.00 80.94 182 GLU A CA 1
ATOM 1447 C C . GLU A 1 182 ? 1.839 4.536 -38.277 1.00 80.94 182 GLU A C 1
ATOM 1449 O O . GLU A 1 182 ? 2.245 5.140 -39.270 1.00 80.94 182 GLU A O 1
ATOM 1454 N N . PRO A 1 183 ? 0.861 3.612 -38.380 1.00 74.06 183 PRO A N 1
ATOM 1455 C CA . PRO A 1 183 ? 0.338 3.152 -39.669 1.00 74.06 183 PRO A CA 1
ATOM 1456 C C . PRO A 1 183 ? -0.467 4.222 -40.419 1.00 74.06 183 PRO A C 1
ATOM 1458 O O . PRO A 1 183 ? -0.736 4.078 -41.610 1.00 74.06 183 PRO A O 1
ATOM 1461 N N . LYS A 1 184 ? -0.897 5.292 -39.738 1.00 78.62 184 LYS A N 1
ATOM 1462 C CA . LYS A 1 184 ? -1.620 6.412 -40.348 1.00 78.62 184 LYS A CA 1
ATOM 1463 C C . LYS A 1 184 ? -0.959 7.726 -39.970 1.00 78.62 184 LYS A C 1
ATOM 1465 O O . LYS A 1 184 ? -0.678 7.972 -38.801 1.00 78.62 184 LYS A O 1
ATOM 1470 N N . GLY A 1 185 ? -0.792 8.594 -40.967 1.00 75.38 185 GLY A N 1
ATOM 1471 C CA . GLY A 1 185 ? -0.380 9.973 -40.738 1.00 75.38 185 GLY A CA 1
ATOM 1472 C C . GLY A 1 185 ? -1.375 10.714 -39.841 1.00 75.38 185 GLY A C 1
ATOM 1473 O O . GLY A 1 185 ? -2.578 10.443 -39.854 1.00 75.38 185 GLY A O 1
ATOM 1474 N N . MET A 1 186 ? -0.867 11.667 -39.065 1.00 76.56 186 MET A N 1
ATOM 1475 C CA . MET A 1 186 ? -1.668 12.488 -38.157 1.00 76.56 186 MET A CA 1
ATOM 1476 C C . MET A 1 186 ? -2.771 13.238 -38.923 1.00 76.56 186 MET A C 1
ATOM 1478 O O . MET A 1 186 ? -2.485 14.045 -39.810 1.00 76.56 186 MET A O 1
ATOM 1482 N N . VAL A 1 187 ? -4.042 13.019 -38.570 1.00 78.50 187 VAL A N 1
ATOM 1483 C CA . VAL A 1 187 ? -5.168 13.711 -39.220 1.00 78.50 187 VAL A CA 1
ATOM 1484 C C . VAL A 1 187 ? -5.499 14.981 -38.443 1.00 78.50 187 VAL A C 1
ATOM 1486 O O . VAL A 1 187 ? -5.765 14.934 -37.239 1.00 78.50 187 VAL A O 1
ATOM 1489 N N . ARG A 1 188 ? -5.488 16.135 -39.121 1.00 83.62 188 ARG A N 1
ATOM 1490 C CA . ARG A 1 188 ? -5.868 17.426 -38.525 1.00 83.62 188 ARG A CA 1
ATOM 1491 C C . ARG A 1 188 ? -7.363 17.474 -38.205 1.00 83.62 188 ARG A C 1
ATOM 1493 O O . ARG A 1 188 ? -8.180 16.956 -38.966 1.00 83.62 188 ARG A O 1
ATOM 1500 N N . LYS A 1 189 ? -7.733 18.162 -37.126 1.00 82.06 189 LYS A N 1
ATOM 1501 C CA . LYS A 1 189 ? -9.138 18.449 -36.810 1.00 82.06 189 LYS A CA 1
ATOM 1502 C C . LYS A 1 189 ? -9.761 19.277 -37.944 1.00 82.06 189 LYS A C 1
ATOM 1504 O O . LYS A 1 189 ? -9.222 20.314 -38.327 1.00 82.06 189 LYS A O 1
ATOM 1509 N N . LEU A 1 190 ? -10.875 18.804 -38.502 1.00 85.12 190 LEU A N 1
ATOM 1510 C CA . LEU A 1 190 ? -11.608 19.502 -39.563 1.00 85.12 190 LEU A CA 1
ATOM 1511 C C . LEU A 1 190 ? -12.464 20.644 -38.982 1.00 85.12 190 LEU A C 1
ATOM 1513 O O . LEU A 1 190 ? -12.768 20.654 -37.791 1.00 85.12 190 LEU A O 1
ATOM 1517 N N . GLY A 1 191 ? -12.843 21.609 -39.826 1.00 89.62 191 GLY A N 1
ATOM 1518 C CA . GLY A 1 191 ? -13.733 22.722 -39.455 1.00 89.62 191 GLY A CA 1
ATOM 1519 C C . GLY A 1 191 ? -13.040 24.016 -39.014 1.00 89.62 191 GLY A C 1
ATOM 1520 O O . GLY A 1 191 ? -13.716 25.014 -38.789 1.00 89.62 191 GLY A O 1
ATOM 1521 N N . TYR A 1 192 ? -11.706 24.042 -38.948 1.00 86.31 192 TYR A N 1
ATOM 1522 C CA . TYR A 1 192 ? -10.930 25.249 -38.651 1.00 86.31 192 TYR A CA 1
ATOM 1523 C C . TYR A 1 192 ? -9.977 25.575 -39.800 1.00 86.31 192 TYR A C 1
ATOM 1525 O O . TYR A 1 192 ? -9.348 24.684 -40.371 1.00 86.31 192 TYR A O 1
ATOM 1533 N N . ARG A 1 193 ? -9.853 26.867 -40.131 1.00 85.00 193 ARG A N 1
ATOM 1534 C CA . ARG A 1 193 ? -8.937 27.349 -41.179 1.00 85.00 193 ARG A CA 1
ATOM 1535 C C . ARG A 1 193 ? -7.466 27.116 -40.813 1.00 85.00 193 ARG A C 1
ATOM 1537 O O . ARG A 1 193 ? -6.659 26.846 -41.694 1.00 85.00 193 ARG A O 1
ATOM 1544 N N . ASN A 1 194 ? -7.151 27.172 -39.518 1.00 80.31 194 ASN A N 1
ATOM 1545 C CA . ASN A 1 194 ? -5.829 26.890 -38.964 1.00 80.31 194 ASN A CA 1
ATOM 1546 C C . ASN A 1 194 ? -5.852 25.557 -38.196 1.00 80.31 194 ASN A C 1
ATOM 1548 O O . ASN A 1 194 ? -6.882 25.233 -37.598 1.00 80.31 194 ASN A O 1
ATOM 1552 N N . PRO A 1 195 ? -4.748 24.786 -38.178 1.00 76.56 195 PRO A N 1
ATOM 1553 C CA . PRO A 1 195 ? -4.681 23.531 -37.436 1.00 76.56 195 PRO A CA 1
ATOM 1554 C C . PRO A 1 195 ? -4.843 23.796 -35.932 1.00 76.56 195 PRO A C 1
ATOM 1556 O O . PRO A 1 195 ? -3.954 24.346 -35.291 1.00 76.56 195 PRO A O 1
ATOM 1559 N N . THR A 1 196 ? -5.991 23.407 -35.374 1.00 84.00 196 THR A N 1
ATOM 1560 C CA . THR A 1 196 ? -6.289 23.524 -33.934 1.00 84.00 196 THR A CA 1
ATOM 1561 C C . THR A 1 196 ? -5.849 22.300 -33.137 1.00 84.00 196 THR A C 1
ATOM 1563 O O . THR A 1 196 ? -5.715 22.367 -31.921 1.00 84.00 196 THR A O 1
ATOM 1566 N N . GLY A 1 197 ? -5.609 21.179 -33.816 1.00 78.38 197 GLY A N 1
ATOM 1567 C CA . GLY A 1 197 ? -5.118 19.950 -33.214 1.00 78.38 197 GLY A CA 1
ATOM 1568 C C . GLY A 1 197 ? -4.980 18.840 -34.247 1.00 78.38 197 GLY A C 1
ATOM 1569 O O . GLY A 1 197 ? -5.600 18.877 -35.314 1.00 78.38 197 GLY A O 1
ATOM 1570 N N . TYR A 1 198 ? -4.168 17.848 -33.910 1.00 78.25 198 TYR A N 1
ATOM 1571 C CA . TYR A 1 198 ? -3.997 16.631 -34.688 1.00 78.25 198 TYR A CA 1
ATOM 1572 C C . TYR A 1 198 ? -4.474 15.446 -33.858 1.00 78.25 198 TYR A C 1
ATOM 1574 O O . TYR A 1 198 ? -4.201 15.369 -32.660 1.00 78.25 198 TYR A O 1
ATOM 1582 N N . THR A 1 199 ? -5.192 14.528 -34.491 1.00 71.62 199 THR A N 1
ATOM 1583 C CA . THR A 1 199 ? -5.497 13.231 -33.887 1.00 71.62 199 THR A CA 1
ATOM 1584 C C . THR A 1 199 ? -4.210 12.417 -33.800 1.00 71.62 199 THR A C 1
ATOM 1586 O O . THR A 1 199 ? -3.434 12.360 -34.757 1.00 71.62 199 THR A O 1
ATOM 1589 N N . ARG A 1 200 ? -3.956 11.817 -32.633 1.00 59.44 200 ARG A N 1
ATOM 1590 C CA . ARG A 1 200 ? -2.896 10.816 -32.488 1.00 59.44 200 ARG A CA 1
ATOM 1591 C C . ARG A 1 200 ? -3.408 9.515 -33.107 1.00 59.44 200 ARG A C 1
ATOM 1593 O O . ARG A 1 200 ? -4.481 9.051 -32.728 1.00 59.44 200 ARG A O 1
ATOM 1600 N N . SER A 1 201 ? -2.679 8.967 -34.078 1.00 66.00 201 SER A N 1
ATOM 1601 C CA . SER A 1 201 ? -2.955 7.624 -34.600 1.00 66.00 201 SER A CA 1
ATOM 1602 C C . SER A 1 201 ? -2.577 6.572 -33.551 1.00 66.00 201 SER A C 1
ATOM 1604 O O . SER A 1 201 ? -1.755 6.837 -32.673 1.00 66.00 201 SER A O 1
ATOM 1606 N N . THR A 1 202 ? -3.157 5.374 -33.641 1.00 71.62 202 THR A N 1
ATOM 1607 C CA . THR A 1 202 ? -2.719 4.214 -32.853 1.00 71.62 202 THR A CA 1
ATOM 1608 C C . THR A 1 202 ? -1.249 3.932 -33.159 1.00 71.62 202 THR A C 1
ATOM 1610 O O . THR A 1 202 ? -0.909 3.684 -34.317 1.00 71.62 202 THR A O 1
ATOM 1613 N N . ARG A 1 203 ? -0.385 4.004 -32.144 1.00 78.75 203 ARG A N 1
ATOM 1614 C CA . ARG A 1 203 ? 1.044 3.686 -32.249 1.00 78.75 203 ARG A CA 1
ATOM 1615 C C . ARG A 1 203 ? 1.227 2.211 -31.957 1.00 78.75 203 ARG A C 1
ATOM 1617 O O . ARG A 1 203 ? 0.723 1.735 -30.948 1.00 78.75 203 ARG A O 1
ATOM 1624 N N . THR A 1 204 ? 1.949 1.512 -32.820 1.00 85.19 204 THR A N 1
ATOM 1625 C CA . THR A 1 204 ? 2.440 0.172 -32.498 1.00 85.19 204 THR A CA 1
ATOM 1626 C C . THR A 1 204 ? 3.874 0.324 -32.032 1.00 85.19 204 THR A C 1
ATOM 1628 O O . THR A 1 204 ? 4.719 0.794 -32.795 1.00 85.19 204 THR A O 1
ATOM 1631 N N . ILE A 1 205 ? 4.139 -0.019 -30.775 1.00 90.62 205 ILE A N 1
ATOM 1632 C CA . ILE A 1 205 ? 5.493 -0.055 -30.231 1.00 90.62 205 ILE A CA 1
ATOM 1633 C C . ILE A 1 205 ? 5.876 -1.524 -30.184 1.00 90.62 205 ILE A C 1
ATOM 1635 O O . ILE A 1 205 ? 5.262 -2.307 -29.464 1.00 90.62 205 ILE A O 1
ATOM 1639 N N . ALA A 1 206 ? 6.851 -1.901 -30.995 1.00 94.06 206 ALA A N 1
ATOM 1640 C CA . ALA A 1 206 ? 7.341 -3.264 -31.079 1.00 94.06 206 ALA A CA 1
ATOM 1641 C C . ALA A 1 206 ? 8.861 -3.249 -31.108 1.00 94.06 206 ALA A C 1
ATOM 1643 O O . ALA A 1 206 ? 9.476 -2.266 -31.518 1.00 94.06 206 ALA A O 1
ATOM 1644 N N . GLY A 1 207 ? 9.484 -4.329 -30.679 1.00 94.94 207 GLY A N 1
ATOM 1645 C CA . GLY A 1 207 ? 10.928 -4.361 -30.583 1.00 94.94 207 GLY A CA 1
ATOM 1646 C C . GLY A 1 207 ? 11.486 -5.758 -30.490 1.00 94.94 207 GLY A C 1
ATOM 1647 O O . GLY A 1 207 ? 10.752 -6.748 -30.459 1.00 94.94 207 GLY A O 1
ATOM 1648 N N . THR A 1 208 ? 12.809 -5.819 -30.443 1.00 96.31 208 THR A N 1
ATOM 1649 C CA . THR A 1 208 ? 13.536 -7.056 -30.179 1.00 96.31 208 THR A CA 1
ATOM 1650 C C . THR A 1 208 ? 14.461 -6.873 -28.989 1.00 96.31 208 THR A C 1
ATOM 1652 O O . THR A 1 208 ? 15.103 -5.836 -28.840 1.00 96.31 208 THR A O 1
ATOM 1655 N N . MET A 1 209 ? 14.521 -7.884 -28.131 1.00 96.19 209 MET A N 1
ATOM 1656 C CA . MET A 1 209 ? 15.517 -8.010 -27.076 1.00 96.19 209 MET A CA 1
ATOM 1657 C C . MET A 1 209 ? 16.408 -9.197 -27.408 1.00 96.19 209 MET A C 1
ATOM 1659 O O . MET A 1 209 ? 15.905 -10.269 -27.738 1.00 96.19 209 MET A O 1
ATOM 1663 N N . ILE A 1 210 ? 17.717 -9.006 -27.332 1.00 95.06 210 ILE A N 1
ATOM 1664 C CA . ILE A 1 210 ? 18.708 -10.058 -27.539 1.00 95.06 210 ILE A CA 1
ATOM 1665 C C . ILE A 1 210 ? 19.429 -10.264 -26.218 1.00 95.06 210 ILE A C 1
ATOM 1667 O O . ILE A 1 210 ? 19.961 -9.311 -25.647 1.00 95.06 210 ILE A O 1
ATOM 1671 N N . PHE A 1 211 ? 19.437 -11.502 -25.740 1.00 94.62 211 PHE A N 1
ATOM 1672 C CA . PHE A 1 211 ? 20.101 -11.906 -24.511 1.00 94.62 211 PHE A CA 1
ATOM 1673 C C . PHE A 1 211 ? 21.245 -12.868 -24.810 1.00 94.62 211 PHE A C 1
ATOM 1675 O O . PHE A 1 211 ? 21.088 -13.768 -25.630 1.00 94.62 211 PHE A O 1
ATOM 1682 N N . THR A 1 212 ? 22.363 -12.737 -24.107 1.00 92.94 212 THR A N 1
ATOM 1683 C CA . THR A 1 212 ? 23.460 -13.713 -24.135 1.00 92.94 212 THR A CA 1
ATOM 1684 C C . THR A 1 212 ? 23.263 -14.737 -23.022 1.00 92.94 212 THR A C 1
ATOM 1686 O O . THR A 1 212 ? 23.345 -14.398 -21.841 1.00 92.94 212 THR A O 1
ATOM 1689 N N . ILE A 1 213 ? 22.997 -15.989 -23.381 1.00 89.06 213 ILE A N 1
ATOM 1690 C CA . ILE A 1 213 ? 22.875 -17.099 -22.435 1.00 89.06 213 ILE A CA 1
ATOM 1691 C C . ILE A 1 213 ? 24.283 -17.578 -22.079 1.00 89.06 213 ILE A C 1
ATOM 1693 O O . ILE A 1 213 ? 25.039 -17.998 -22.955 1.00 89.06 213 ILE A O 1
ATOM 1697 N N . ILE A 1 214 ? 24.606 -17.530 -20.787 1.00 82.44 214 ILE A N 1
ATOM 1698 C CA . ILE A 1 214 ? 25.837 -18.111 -20.237 1.00 82.44 214 ILE A CA 1
ATOM 1699 C C . ILE A 1 214 ? 25.474 -19.392 -19.480 1.00 82.44 214 ILE A C 1
ATOM 1701 O O . ILE A 1 214 ? 25.789 -20.477 -19.952 1.00 82.44 214 ILE A O 1
ATOM 1705 N N . ASP A 1 215 ? 24.716 -19.270 -18.382 1.00 82.62 215 ASP A N 1
ATOM 1706 C CA . ASP A 1 215 ? 24.377 -20.416 -17.519 1.00 82.62 215 ASP A CA 1
ATOM 1707 C C . ASP A 1 215 ? 22.867 -20.657 -17.365 1.00 82.62 215 ASP A C 1
ATOM 1709 O O . ASP A 1 215 ? 22.399 -21.794 -17.383 1.00 82.62 215 ASP A O 1
ATOM 1713 N N . GLN A 1 216 ? 22.082 -19.593 -17.168 1.00 81.31 216 GLN A N 1
ATOM 1714 C CA . GLN A 1 216 ? 20.652 -19.675 -16.852 1.00 81.31 216 GLN A CA 1
ATOM 1715 C C . GLN A 1 216 ? 19.800 -18.960 -17.899 1.00 81.31 216 GLN A C 1
ATOM 1717 O O . GLN A 1 216 ? 20.268 -18.062 -18.600 1.00 81.31 216 GLN A O 1
ATOM 1722 N N . HIS A 1 217 ? 18.518 -19.336 -17.976 1.00 85.81 217 HIS A N 1
ATOM 1723 C CA . HIS A 1 217 ? 17.559 -18.651 -18.837 1.00 85.81 217 HIS A CA 1
ATOM 1724 C C . HIS A 1 217 ? 17.509 -17.151 -18.476 1.00 85.81 217 HIS A C 1
ATOM 1726 O O . HIS A 1 217 ? 17.277 -16.819 -17.310 1.00 85.81 217 HIS A O 1
ATOM 1732 N N . PRO A 1 218 ? 17.659 -16.229 -19.444 1.00 88.75 218 PRO A N 1
ATOM 1733 C CA . PRO A 1 218 ? 17.879 -14.804 -19.172 1.00 88.75 218 PRO A CA 1
ATOM 1734 C C . PRO A 1 218 ? 16.691 -14.110 -18.491 1.00 88.75 218 PRO A C 1
ATOM 1736 O O . PRO A 1 218 ? 16.849 -13.072 -17.857 1.00 88.75 218 PRO A O 1
ATOM 1739 N N . LEU A 1 219 ? 15.493 -14.691 -18.592 1.00 91.06 219 LEU A N 1
ATOM 1740 C CA . LEU A 1 219 ? 14.280 -14.191 -17.939 1.00 91.06 219 LEU A CA 1
ATOM 1741 C C . LEU A 1 219 ? 13.941 -14.895 -16.618 1.00 91.06 219 LEU A C 1
ATOM 1743 O O . LEU A 1 219 ? 12.872 -14.643 -16.072 1.00 91.06 219 LEU A O 1
ATOM 1747 N N . ALA A 1 220 ? 14.798 -15.776 -16.091 1.00 85.88 220 ALA A N 1
ATOM 1748 C CA . ALA A 1 220 ? 14.465 -16.603 -14.926 1.00 85.88 220 ALA A CA 1
ATOM 1749 C C . ALA A 1 220 ? 13.980 -15.781 -13.715 1.00 85.88 220 ALA A C 1
ATOM 1751 O O . ALA A 1 220 ? 12.994 -16.152 -13.077 1.00 85.88 220 ALA A O 1
ATOM 1752 N N . GLN A 1 221 ? 14.617 -14.636 -13.441 1.00 86.31 221 GLN A N 1
ATOM 1753 C CA . GLN A 1 221 ? 14.195 -13.727 -12.370 1.00 86.31 221 GLN A CA 1
ATOM 1754 C C . GLN A 1 221 ? 12.806 -13.129 -12.635 1.00 86.31 221 GLN A C 1
ATOM 1756 O O . GLN A 1 221 ? 11.948 -13.148 -11.759 1.00 86.31 221 GLN A O 1
ATOM 1761 N N . LEU A 1 222 ? 12.556 -12.646 -13.856 1.00 88.94 222 LEU A N 1
ATOM 1762 C CA . LEU A 1 222 ? 11.270 -12.052 -14.233 1.00 88.94 222 LEU A CA 1
ATOM 1763 C C . LEU A 1 222 ? 10.142 -13.085 -14.174 1.00 88.94 222 LEU A C 1
ATOM 1765 O O . LEU A 1 222 ? 9.046 -12.794 -13.711 1.00 88.94 222 LEU A O 1
ATOM 1769 N N . MET A 1 223 ? 10.431 -14.317 -14.582 1.00 86.12 223 MET A N 1
ATOM 1770 C CA . MET A 1 223 ? 9.483 -15.428 -14.546 1.00 86.12 223 MET A CA 1
ATOM 1771 C C . MET A 1 223 ? 9.124 -15.838 -13.114 1.00 86.12 223 MET A C 1
ATOM 1773 O O . MET A 1 223 ? 7.977 -16.195 -12.851 1.00 86.12 223 MET A O 1
ATOM 1777 N N . ALA A 1 224 ? 10.065 -15.747 -12.170 1.00 81.62 224 ALA A N 1
ATOM 1778 C CA . ALA A 1 224 ? 9.791 -15.992 -10.754 1.00 81.62 224 ALA A CA 1
ATOM 1779 C C . ALA A 1 224 ? 8.854 -14.937 -10.132 1.00 81.62 224 ALA A C 1
ATOM 1781 O O . ALA A 1 224 ? 8.170 -15.233 -9.152 1.00 81.62 224 ALA A O 1
ATOM 1782 N N . LEU A 1 225 ? 8.807 -13.733 -10.711 1.00 80.88 225 LEU A N 1
ATOM 1783 C CA . LEU A 1 225 ? 7.989 -12.607 -10.253 1.00 80.88 225 LEU A CA 1
ATOM 1784 C C . LEU A 1 225 ? 6.591 -12.553 -10.889 1.00 80.88 225 LEU A C 1
ATOM 1786 O O . LEU A 1 225 ? 5.760 -11.744 -10.472 1.00 80.88 225 LEU A O 1
ATOM 1790 N N . ASP A 1 226 ? 6.315 -13.398 -11.885 1.00 84.00 226 ASP A N 1
ATOM 1791 C CA . ASP A 1 226 ? 5.058 -13.387 -12.633 1.00 84.00 226 ASP A CA 1
ATOM 1792 C C . ASP A 1 226 ? 3.851 -13.678 -11.721 1.00 84.00 226 ASP A C 1
ATOM 1794 O O . ASP A 1 226 ? 3.805 -14.739 -11.085 1.00 84.00 226 ASP A O 1
ATOM 1798 N N . PRO A 1 227 ? 2.824 -12.806 -11.667 1.00 73.25 227 PRO A N 1
ATOM 1799 C CA . PRO A 1 227 ? 1.632 -13.035 -10.853 1.00 73.25 227 PRO A CA 1
ATOM 1800 C C . PRO A 1 227 ? 0.891 -14.330 -11.217 1.00 73.25 227 PRO A C 1
ATOM 1802 O O . PRO A 1 227 ? 0.274 -14.947 -10.344 1.00 73.25 227 PRO A O 1
ATOM 1805 N N . GLN A 1 228 ? 0.972 -14.807 -12.464 1.00 71.06 228 GLN A N 1
ATOM 1806 C CA . GLN A 1 228 ? 0.355 -16.083 -12.847 1.00 71.06 228 GLN A CA 1
ATOM 1807 C C . GLN A 1 228 ? 1.056 -17.303 -12.242 1.00 71.06 228 GLN A C 1
ATOM 1809 O O . GLN A 1 228 ? 0.452 -18.377 -12.160 1.00 71.06 228 GLN A O 1
ATOM 1814 N N . SER A 1 229 ? 2.313 -17.176 -11.811 1.00 64.62 229 SER A N 1
ATOM 1815 C CA . SER A 1 229 ? 2.989 -18.230 -11.046 1.00 64.62 229 SER A CA 1
ATOM 1816 C C . SER A 1 229 ? 2.380 -18.389 -9.642 1.00 64.62 229 SER A C 1
ATOM 1818 O O . SER A 1 229 ? 2.385 -19.482 -9.074 1.00 64.62 229 SER A O 1
ATOM 1820 N N . ILE A 1 230 ? 1.770 -17.322 -9.110 1.00 56.78 230 ILE A N 1
ATOM 1821 C CA . ILE A 1 230 ? 1.227 -17.250 -7.748 1.00 56.78 230 ILE A CA 1
ATOM 1822 C C . ILE A 1 230 ? -0.192 -17.838 -7.673 1.00 56.78 230 ILE A C 1
ATOM 1824 O O . ILE A 1 230 ? -0.545 -18.502 -6.696 1.00 56.78 230 ILE A O 1
ATOM 1828 N N . VAL A 1 231 ? -1.022 -17.628 -8.700 1.00 51.50 231 VAL A N 1
ATOM 1829 C CA . VAL A 1 231 ? -2.456 -17.990 -8.663 1.00 51.50 231 VAL A CA 1
ATOM 1830 C C . VAL A 1 231 ? -2.695 -19.507 -8.741 1.00 51.50 231 VAL A C 1
ATOM 1832 O O . VAL A 1 231 ? -3.660 -20.006 -8.160 1.00 51.50 231 VAL A O 1
ATOM 1835 N N . GLY A 1 232 ? -1.775 -20.276 -9.335 1.00 50.25 232 GLY A N 1
ATOM 1836 C CA . GLY A 1 232 ? -1.856 -21.745 -9.397 1.00 50.25 232 GLY A CA 1
ATOM 1837 C C . GLY A 1 232 ? -1.758 -22.471 -8.042 1.00 50.25 232 GLY A C 1
ATOM 1838 O O . GLY A 1 232 ? -1.955 -23.680 -7.982 1.00 50.25 232 GLY A O 1
ATOM 1839 N N . LEU A 1 233 ? -1.475 -21.756 -6.945 1.00 43.91 233 LEU A N 1
ATOM 1840 C CA . LEU A 1 233 ? -1.230 -22.316 -5.606 1.00 43.91 233 LEU A CA 1
ATOM 1841 C C . LEU A 1 233 ? -2.449 -22.301 -4.667 1.00 43.91 233 LEU A C 1
ATOM 1843 O O . LEU A 1 233 ? -2.367 -22.812 -3.549 1.00 43.91 233 LEU A O 1
ATOM 1847 N N . SER A 1 234 ? -3.574 -21.708 -5.080 1.00 43.78 234 SER A N 1
ATOM 1848 C CA . SER A 1 234 ? -4.759 -21.557 -4.216 1.00 43.78 234 SER A CA 1
ATOM 1849 C C . SER A 1 234 ? -5.653 -22.812 -4.168 1.00 43.78 234 SER A C 1
ATOM 1851 O O . SER A 1 234 ? -6.461 -22.978 -3.255 1.00 43.78 234 SER A O 1
ATOM 1853 N N . GLY A 1 235 ? -5.488 -23.740 -5.115 1.00 43.81 235 GLY A N 1
ATOM 1854 C CA . GLY A 1 235 ? -6.341 -24.921 -5.263 1.00 43.81 235 GLY A CA 1
ATOM 1855 C C . GLY A 1 235 ? -5.657 -26.230 -4.876 1.00 43.81 235 GLY A C 1
ATOM 1856 O O . GLY A 1 235 ? -5.329 -27.025 -5.743 1.00 43.81 235 GLY A O 1
ATOM 1857 N N . GLY A 1 236 ? -5.479 -26.491 -3.581 1.00 43.53 236 GLY A N 1
ATOM 1858 C CA . GLY A 1 236 ? -5.167 -27.839 -3.093 1.00 43.53 236 GLY A CA 1
ATOM 1859 C C . GLY A 1 236 ? -3.737 -28.030 -2.587 1.00 43.53 236 GLY A C 1
ATOM 1860 O O . GLY A 1 236 ? -2.750 -27.585 -3.162 1.00 43.53 236 GLY A O 1
ATOM 1861 N N . LYS A 1 237 ? -3.636 -28.697 -1.440 1.00 49.47 237 LYS A N 1
ATOM 1862 C CA . LYS A 1 237 ? -2.402 -29.021 -0.720 1.00 49.47 237 LYS A CA 1
ATOM 1863 C C . LYS A 1 237 ? -1.399 -29.764 -1.622 1.00 49.47 237 LYS A C 1
ATOM 1865 O O . LYS A 1 237 ? -1.428 -30.987 -1.649 1.00 49.47 237 LYS A O 1
ATOM 1870 N N . GLY A 1 238 ? -0.482 -29.078 -2.311 1.00 43.72 238 GLY A N 1
ATOM 1871 C CA . GLY A 1 238 ? 0.579 -29.825 -2.997 1.00 43.72 238 GLY A CA 1
ATOM 1872 C C . GLY A 1 238 ? 1.411 -29.138 -4.072 1.00 43.72 238 GLY A C 1
ATOM 1873 O O . GLY A 1 238 ? 1.545 -29.713 -5.137 1.00 43.72 238 GLY A O 1
ATOM 1874 N N . ASN A 1 239 ? 2.026 -27.980 -3.813 1.00 45.34 239 ASN A N 1
ATOM 1875 C CA . ASN A 1 239 ? 3.438 -27.733 -4.180 1.00 45.34 239 ASN A CA 1
ATOM 1876 C C . ASN A 1 239 ? 3.838 -26.303 -3.807 1.00 45.34 239 ASN A C 1
ATOM 1878 O O . ASN A 1 239 ? 3.658 -25.376 -4.576 1.00 45.34 239 ASN A O 1
ATOM 1882 N N . LYS A 1 240 ? 4.430 -26.116 -2.626 1.00 47.69 240 LYS A N 1
ATOM 1883 C CA . LYS A 1 240 ? 4.899 -24.804 -2.145 1.00 47.69 240 LYS A CA 1
ATOM 1884 C C . LYS A 1 240 ? 6.242 -24.352 -2.743 1.00 47.69 240 LYS A C 1
ATOM 1886 O O . LYS A 1 240 ? 6.824 -23.408 -2.227 1.00 47.69 240 LYS A O 1
ATOM 1891 N N . ASN A 1 241 ? 6.761 -25.030 -3.769 1.00 52.75 241 ASN A N 1
ATOM 1892 C CA . ASN A 1 241 ? 8.077 -24.717 -4.325 1.00 52.75 241 ASN A CA 1
ATOM 1893 C C . ASN A 1 241 ? 7.936 -24.088 -5.719 1.00 52.75 241 ASN A C 1
ATOM 1895 O O . ASN A 1 241 ? 7.702 -24.838 -6.670 1.00 52.75 241 ASN A O 1
ATOM 1899 N N . PRO A 1 242 ? 8.127 -22.763 -5.878 1.00 50.59 242 PRO A N 1
ATOM 1900 C CA . PRO A 1 242 ? 8.234 -22.142 -7.203 1.00 50.59 242 PRO A CA 1
ATOM 1901 C C . PRO A 1 242 ? 9.381 -22.753 -8.030 1.00 50.59 242 PRO A C 1
ATOM 1903 O O . PRO A 1 242 ? 9.277 -22.845 -9.246 1.00 50.59 242 PRO A O 1
ATOM 1906 N N . ALA A 1 243 ? 10.396 -23.324 -7.369 1.00 46.50 243 ALA A N 1
ATOM 1907 C CA . ALA A 1 243 ? 11.467 -24.117 -7.982 1.00 46.50 243 ALA A CA 1
ATOM 1908 C C . ALA A 1 243 ? 11.006 -25.417 -8.688 1.00 46.50 243 ALA A C 1
ATOM 1910 O O . ALA A 1 243 ? 11.813 -26.077 -9.335 1.00 46.50 243 ALA A O 1
ATOM 1911 N N . LYS A 1 244 ? 9.736 -25.834 -8.548 1.00 47.19 244 LYS A N 1
ATOM 1912 C CA . LYS A 1 244 ? 9.163 -26.992 -9.265 1.00 47.19 244 LYS A CA 1
ATOM 1913 C C . LYS A 1 244 ? 8.333 -26.609 -10.493 1.00 47.19 244 LYS A C 1
ATOM 1915 O O . LYS A 1 244 ? 7.877 -27.512 -11.196 1.00 47.19 244 LYS A O 1
ATOM 1920 N N . LEU A 1 245 ? 8.125 -25.318 -10.763 1.00 50.06 245 LEU A N 1
ATOM 1921 C CA . LEU A 1 245 ? 7.618 -24.889 -12.064 1.00 50.06 245 LEU A CA 1
ATOM 1922 C C . LEU A 1 245 ? 8.727 -25.178 -13.084 1.00 50.06 245 LEU A C 1
ATOM 1924 O O . LEU A 1 245 ? 9.784 -24.554 -13.065 1.00 50.06 245 LEU A O 1
ATOM 1928 N N . LYS A 1 246 ? 8.521 -26.213 -13.904 1.00 48.62 246 LYS A N 1
ATOM 1929 C CA . LYS A 1 246 ? 9.450 -26.609 -14.965 1.00 48.62 246 LYS A CA 1
ATOM 1930 C C . LYS A 1 246 ? 9.264 -25.662 -16.146 1.00 48.62 246 LYS A C 1
ATOM 1932 O O . LYS A 1 246 ? 8.476 -25.928 -17.047 1.00 48.62 246 LYS A O 1
ATOM 1937 N N . TRP A 1 247 ? 9.965 -24.544 -16.105 1.00 57.03 247 TRP A N 1
ATOM 1938 C CA . TRP A 1 247 ? 10.220 -23.709 -17.279 1.00 57.03 247 TRP A CA 1
ATOM 1939 C C . TRP A 1 247 ? 11.204 -24.449 -18.192 1.00 57.03 247 TRP A C 1
ATOM 1941 O O . TRP A 1 247 ? 11.781 -25.430 -17.728 1.00 57.03 247 TRP A O 1
ATOM 1951 N N . MET A 1 248 ? 11.372 -24.054 -19.460 1.00 46.94 248 MET A N 1
ATOM 1952 C CA . MET A 1 248 ? 12.357 -24.657 -20.381 1.00 46.94 248 MET A CA 1
ATOM 1953 C C . MET A 1 248 ? 13.781 -24.641 -19.779 1.00 46.94 248 MET A C 1
ATOM 1955 O O . MET A 1 248 ? 14.588 -23.767 -20.069 1.00 46.94 248 MET A O 1
ATOM 1959 N N . MET A 1 249 ? 14.088 -25.598 -18.908 1.00 42.34 249 MET A N 1
ATOM 1960 C CA . MET A 1 249 ? 15.414 -26.145 -18.732 1.00 42.34 249 MET A CA 1
ATOM 1961 C C . MET A 1 249 ? 15.510 -27.295 -19.710 1.00 42.34 249 MET A C 1
ATOM 1963 O O . MET A 1 249 ? 14.590 -28.112 -19.828 1.00 42.34 249 MET A O 1
ATOM 1967 N N . ASP A 1 250 ? 16.619 -27.289 -20.426 1.00 42.69 250 ASP A N 1
ATOM 1968 C CA . ASP A 1 250 ? 16.952 -28.284 -21.413 1.00 42.69 250 ASP A CA 1
ATOM 1969 C C . ASP A 1 250 ? 16.841 -29.704 -20.842 1.00 42.69 250 ASP A C 1
ATOM 1971 O O . ASP A 1 250 ? 16.999 -29.973 -19.644 1.00 42.69 250 ASP A O 1
ATOM 1975 N N . GLN A 1 251 ? 16.474 -30.602 -21.739 1.00 41.56 251 GLN A N 1
ATOM 1976 C CA . GLN A 1 251 ? 16.032 -31.955 -21.485 1.00 41.56 251 GLN A CA 1
ATOM 1977 C C . GLN A 1 251 ? 17.204 -32.894 -21.194 1.00 41.56 251 GLN A C 1
ATOM 1979 O O . GLN A 1 251 ? 17.397 -33.875 -21.907 1.00 41.56 251 GLN A O 1
ATOM 1984 N N . ASP A 1 252 ? 17.908 -32.722 -20.078 1.00 43.09 252 ASP A N 1
ATOM 1985 C CA . ASP A 1 252 ? 18.891 -33.743 -19.671 1.00 43.09 252 ASP A CA 1
ATOM 1986 C C . ASP A 1 252 ? 18.241 -35.068 -19.229 1.00 43.09 252 ASP A C 1
ATOM 1988 O O . ASP A 1 252 ? 18.911 -36.050 -18.910 1.00 43.09 252 ASP A O 1
ATOM 1992 N N . LYS A 1 253 ? 16.905 -35.144 -19.264 1.00 42.31 253 LYS A N 1
ATOM 1993 C CA . LYS A 1 253 ? 16.180 -36.413 -19.310 1.00 42.31 253 LYS A CA 1
ATOM 1994 C C . LYS A 1 253 ? 15.118 -36.365 -20.393 1.00 42.31 253 LYS A C 1
ATOM 1996 O O . LYS A 1 253 ? 13.938 -36.148 -20.114 1.00 42.31 253 LYS A O 1
ATOM 2001 N N . GLY A 1 254 ? 15.538 -36.629 -21.626 1.00 45.09 254 GLY A N 1
ATOM 2002 C CA . GLY A 1 254 ? 14.661 -37.270 -22.592 1.00 45.09 254 GLY A CA 1
ATOM 2003 C C . GLY A 1 254 ? 14.053 -38.516 -21.946 1.00 45.09 254 GLY A C 1
ATOM 2004 O O . GLY A 1 254 ? 14.736 -39.511 -21.731 1.00 45.09 254 GLY A O 1
ATOM 2005 N N . VAL A 1 255 ? 12.773 -38.449 -21.592 1.00 42.25 255 VAL A N 1
ATOM 2006 C CA . VAL A 1 255 ? 11.974 -39.640 -21.298 1.00 42.25 255 VAL A CA 1
ATOM 2007 C C . VAL A 1 255 ? 10.735 -39.560 -22.167 1.00 42.25 255 VAL A C 1
ATOM 2009 O O . VAL A 1 255 ? 9.638 -39.221 -21.732 1.00 42.25 255 VAL A O 1
ATOM 2012 N N . GLY A 1 256 ? 10.940 -39.875 -23.443 1.00 44.66 256 GLY A N 1
ATOM 2013 C CA . GLY A 1 256 ? 9.949 -40.700 -24.103 1.00 44.66 256 GLY A CA 1
ATOM 2014 C C . GLY A 1 256 ? 9.893 -42.048 -23.382 1.00 44.66 256 GLY A C 1
ATOM 2015 O O . GLY A 1 256 ? 10.907 -42.550 -22.901 1.00 44.66 256 GLY A O 1
ATOM 2016 N N . THR A 1 257 ? 8.696 -42.624 -23.347 1.00 47.53 257 THR A N 1
ATOM 2017 C CA . THR A 1 257 ? 8.408 -44.033 -23.038 1.00 47.53 257 THR A CA 1
ATOM 2018 C C . THR A 1 257 ? 8.555 -44.471 -21.577 1.00 47.53 257 THR A C 1
ATOM 2020 O O . THR A 1 257 ? 9.531 -45.084 -21.164 1.00 47.53 257 THR A O 1
ATOM 2023 N N . SER A 1 258 ? 7.510 -44.266 -20.782 1.00 42.59 258 SER A N 1
ATOM 2024 C CA . SER A 1 258 ? 6.513 -45.333 -20.587 1.00 42.59 258 SER A CA 1
ATOM 2025 C C . SER A 1 258 ? 5.359 -44.832 -19.721 1.00 42.59 258 SER A C 1
ATOM 2027 O O . SER A 1 258 ? 5.544 -44.333 -18.616 1.00 42.59 258 SER A O 1
ATOM 2029 N N . ASP A 1 259 ? 4.179 -44.884 -20.326 1.00 49.78 259 ASP A N 1
ATOM 2030 C CA . ASP A 1 259 ? 2.906 -45.287 -19.738 1.00 49.78 259 ASP A CA 1
ATOM 2031 C C . ASP A 1 259 ? 2.791 -45.263 -18.208 1.00 49.78 259 ASP A C 1
ATOM 2033 O O . ASP A 1 259 ? 3.040 -46.258 -17.542 1.00 49.78 259 ASP A O 1
ATOM 2037 N N . GLU A 1 260 ? 2.284 -44.149 -17.679 1.00 49.06 260 GLU A N 1
ATOM 2038 C CA . GLU A 1 260 ? 1.143 -44.164 -16.758 1.00 49.06 260 GLU A CA 1
ATOM 2039 C C . GLU A 1 260 ? 0.471 -42.782 -16.785 1.00 49.06 260 GLU A C 1
ATOM 2041 O O . GLU A 1 260 ? 1.073 -41.726 -16.585 1.00 49.06 260 GLU A O 1
ATOM 2046 N N . TRP A 1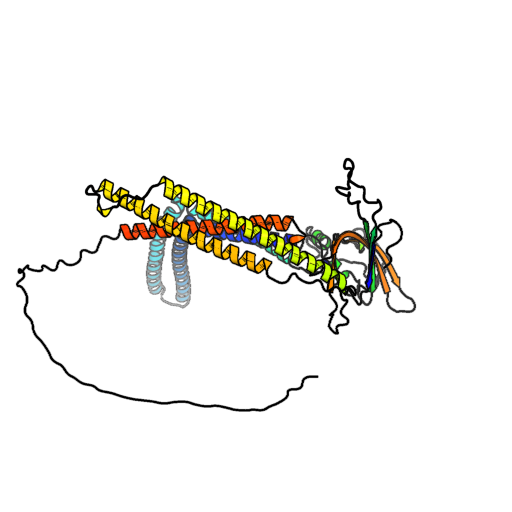 261 ? -0.785 -42.809 -17.203 1.00 53.06 261 TRP A N 1
ATOM 2047 C CA . TRP A 1 261 ? -1.506 -41.738 -17.866 1.00 53.06 261 TRP A CA 1
ATOM 2048 C C . TRP A 1 261 ? -2.046 -40.644 -16.911 1.00 53.06 261 TRP A C 1
ATOM 2050 O O . TRP A 1 261 ? -2.431 -40.906 -15.778 1.00 53.06 261 TRP A O 1
ATOM 2060 N N . GLU A 1 262 ? -2.120 -39.413 -17.442 1.00 46.19 262 GLU A N 1
ATOM 2061 C CA . GLU A 1 262 ? -2.946 -38.248 -17.036 1.00 46.19 262 GLU A CA 1
ATOM 2062 C C . GLU A 1 262 ? -2.461 -37.192 -16.016 1.00 46.19 262 GLU A C 1
ATOM 2064 O O . GLU A 1 262 ? -2.946 -36.063 -16.099 1.00 46.19 262 GLU A O 1
ATOM 2069 N N . ALA A 1 263 ? -1.473 -37.412 -15.142 1.00 45.28 263 ALA A N 1
ATOM 2070 C CA . ALA A 1 263 ? -1.218 -36.432 -14.059 1.00 45.28 263 ALA A CA 1
ATOM 2071 C C . ALA A 1 263 ? -0.067 -35.419 -14.260 1.00 45.28 263 ALA A C 1
ATOM 2073 O O . ALA A 1 263 ? 0.065 -34.489 -13.463 1.00 45.28 263 ALA A O 1
ATOM 2074 N N . ALA A 1 264 ? 0.777 -35.545 -15.288 1.00 45.47 264 ALA A N 1
ATOM 2075 C CA . ALA A 1 264 ? 1.965 -34.692 -15.406 1.00 45.47 264 ALA A CA 1
ATOM 2076 C C . ALA A 1 264 ? 2.254 -34.255 -16.845 1.00 45.47 264 ALA A C 1
ATOM 2078 O O . ALA A 1 264 ? 3.343 -34.482 -17.368 1.00 45.47 264 ALA A O 1
ATOM 2079 N N . ARG A 1 265 ? 1.307 -33.543 -17.477 1.00 44.75 265 ARG A N 1
ATOM 2080 C CA . ARG A 1 265 ? 1.710 -32.583 -18.516 1.00 44.75 265 ARG A CA 1
ATOM 2081 C C . ARG A 1 265 ? 2.708 -31.655 -17.837 1.00 44.75 265 ARG A C 1
ATOM 2083 O O . ARG A 1 265 ? 2.337 -30.959 -16.902 1.00 44.75 265 ARG A O 1
ATOM 2090 N N . THR A 1 266 ? 3.980 -31.696 -18.200 1.00 48.28 266 THR A N 1
ATOM 2091 C CA . THR A 1 266 ? 4.917 -30.663 -17.768 1.00 48.28 266 THR A CA 1
ATOM 2092 C C . THR A 1 266 ? 4.477 -29.395 -18.480 1.00 48.28 266 THR A C 1
ATOM 2094 O O . THR A 1 266 ? 4.561 -29.329 -19.703 1.00 48.28 266 THR A O 1
ATOM 2097 N N . TRP A 1 267 ? 3.915 -28.439 -17.738 1.00 52.78 267 TRP A N 1
ATOM 2098 C CA . TRP A 1 267 ? 3.524 -27.128 -18.254 1.00 52.78 267 TRP A CA 1
ATOM 2099 C C . TRP A 1 267 ? 4.819 -26.375 -18.550 1.00 52.78 267 TRP A C 1
ATOM 2101 O O . TRP A 1 267 ? 5.280 -25.586 -17.729 1.00 52.78 267 TRP A O 1
ATOM 2111 N N . ILE A 1 268 ? 5.457 -26.711 -19.672 1.00 58.31 268 ILE A N 1
ATOM 2112 C CA . ILE A 1 268 ? 6.602 -25.979 -20.192 1.00 58.31 268 ILE A CA 1
ATOM 2113 C C . ILE A 1 268 ? 6.028 -24.653 -20.656 1.00 58.31 268 ILE A C 1
ATOM 2115 O O . ILE A 1 268 ? 5.457 -24.561 -21.737 1.00 58.31 268 ILE A O 1
ATOM 2119 N N . ARG A 1 269 ? 6.100 -23.659 -19.782 1.00 63.72 269 ARG A N 1
ATOM 2120 C CA . ARG A 1 269 ? 5.698 -22.306 -20.123 1.00 63.72 269 ARG A CA 1
ATOM 2121 C C . ARG A 1 269 ? 6.814 -21.655 -20.931 1.00 63.72 269 ARG A C 1
ATOM 2123 O O . ARG A 1 269 ? 7.990 -21.743 -20.557 1.00 63.72 269 ARG A O 1
ATOM 2130 N N . THR A 1 270 ? 6.444 -21.034 -22.038 1.00 76.50 270 THR A N 1
ATOM 2131 C CA . THR A 1 270 ? 7.355 -20.266 -22.889 1.00 76.50 270 THR A CA 1
ATOM 2132 C C . THR A 1 270 ? 7.429 -18.819 -22.398 1.00 76.50 270 THR A C 1
ATOM 2134 O O . THR A 1 270 ? 6.546 -18.366 -21.673 1.00 76.50 270 THR A O 1
ATOM 2137 N N . PRO A 1 271 ? 8.457 -18.043 -22.779 1.00 80.12 271 PRO A N 1
ATOM 2138 C CA . PRO A 1 271 ? 8.519 -16.614 -22.458 1.00 80.12 271 PRO A CA 1
ATOM 2139 C C . PRO A 1 271 ? 7.292 -15.812 -22.907 1.00 80.12 271 PRO A C 1
ATOM 2141 O O . PRO A 1 271 ? 6.964 -14.807 -22.290 1.00 80.12 271 PRO A O 1
ATOM 2144 N N . THR A 1 272 ? 6.594 -16.278 -23.945 1.00 84.88 272 THR A N 1
ATOM 2145 C CA . THR A 1 272 ? 5.323 -15.713 -24.425 1.00 84.88 272 THR A CA 1
ATOM 2146 C C . THR A 1 272 ? 4.166 -15.875 -23.438 1.00 84.88 272 THR A C 1
ATOM 2148 O O . THR A 1 272 ? 3.164 -15.190 -23.574 1.00 84.88 272 THR A O 1
ATOM 2151 N N . ASP A 1 273 ? 4.289 -16.763 -22.446 1.00 84.06 273 ASP A N 1
ATOM 2152 C CA . ASP A 1 273 ? 3.263 -16.983 -21.420 1.00 84.06 273 ASP A CA 1
ATOM 2153 C C . ASP A 1 273 ? 3.416 -16.035 -20.219 1.00 84.06 273 ASP A C 1
ATOM 2155 O O . ASP A 1 273 ? 2.627 -16.105 -19.274 1.00 84.06 273 ASP A O 1
ATOM 2159 N N . LEU A 1 274 ? 4.443 -15.175 -20.205 1.00 88.31 274 LEU A N 1
ATOM 2160 C CA . LEU A 1 274 ? 4.604 -14.180 -19.148 1.00 88.31 274 LEU A CA 1
ATOM 2161 C C . LEU A 1 274 ? 3.466 -13.165 -19.193 1.00 88.31 274 LEU A C 1
ATOM 2163 O O . LEU A 1 274 ? 3.101 -12.669 -20.257 1.00 88.31 274 LEU A O 1
ATOM 2167 N N . SER A 1 275 ? 2.946 -12.800 -18.019 1.00 89.38 275 SER A N 1
ATOM 2168 C CA . SER A 1 275 ? 2.012 -11.676 -17.936 1.00 89.38 275 SER A CA 1
ATOM 2169 C C . SER A 1 275 ? 2.657 -10.400 -18.505 1.00 89.38 275 SER A C 1
ATOM 2171 O O . SER A 1 275 ? 3.869 -10.218 -18.371 1.00 89.38 275 SER A O 1
ATOM 2173 N N . PRO A 1 276 ? 1.878 -9.475 -19.088 1.00 91.25 276 PRO A N 1
ATOM 2174 C CA . PRO A 1 276 ? 2.418 -8.191 -19.509 1.00 91.25 276 PRO A CA 1
ATOM 2175 C C . PRO A 1 276 ? 3.118 -7.486 -18.343 1.00 91.25 276 PRO A C 1
ATOM 2177 O O . PRO A 1 276 ? 2.551 -7.376 -17.253 1.00 91.25 276 PRO A O 1
ATOM 2180 N N . PHE A 1 277 ? 4.343 -7.012 -18.564 1.00 92.62 277 PHE A N 1
ATOM 2181 C CA . PHE A 1 277 ? 5.171 -6.372 -17.539 1.00 92.62 277 PHE A CA 1
ATOM 2182 C C . PHE A 1 277 ? 5.669 -4.998 -18.001 1.00 92.62 277 PHE A C 1
ATOM 2184 O O . PHE A 1 277 ? 5.649 -4.672 -19.179 1.00 92.62 277 PHE A O 1
ATOM 2191 N N . HIS A 1 278 ? 6.093 -4.139 -17.089 1.00 90.31 278 HIS A N 1
ATOM 2192 C CA . HIS A 1 278 ? 6.777 -2.893 -17.410 1.00 90.31 278 HIS A CA 1
ATOM 2193 C C . HIS A 1 278 ? 8.282 -3.130 -17.495 1.00 90.31 278 HIS A C 1
ATOM 2195 O O . HIS A 1 278 ? 8.853 -3.822 -16.652 1.00 90.31 278 HIS A O 1
ATOM 2201 N N . LEU A 1 279 ? 8.926 -2.521 -18.485 1.00 92.62 279 LEU A N 1
ATOM 2202 C CA . LEU A 1 279 ? 10.374 -2.546 -18.648 1.00 92.62 279 LEU A CA 1
ATOM 2203 C C . LEU A 1 279 ? 10.927 -1.138 -18.471 1.00 92.62 279 LEU A C 1
ATOM 2205 O O . LEU A 1 279 ? 10.474 -0.216 -19.139 1.00 92.62 279 LEU A O 1
ATOM 2209 N N . VAL A 1 280 ? 11.935 -0.980 -17.624 1.00 89.56 280 VAL A N 1
ATOM 2210 C CA . VAL A 1 280 ? 12.688 0.264 -17.458 1.00 89.56 280 VAL A CA 1
ATOM 2211 C C . VAL A 1 280 ? 14.111 0.054 -17.950 1.00 89.56 280 VAL A C 1
ATOM 2213 O O . VAL A 1 280 ? 14.758 -0.922 -17.585 1.00 89.56 280 VAL A O 1
ATOM 2216 N N . LEU A 1 281 ? 14.580 0.973 -18.785 1.00 90.00 281 LEU A N 1
ATOM 2217 C CA . LEU A 1 281 ? 15.892 0.995 -19.412 1.00 90.00 281 LEU A CA 1
ATOM 2218 C C . LEU A 1 281 ? 16.632 2.251 -18.953 1.00 90.00 281 LEU A C 1
ATOM 2220 O O . LEU A 1 281 ? 16.240 3.361 -19.303 1.00 90.00 281 LEU A O 1
ATOM 2224 N N . ASP A 1 282 ? 17.706 2.078 -18.197 1.00 85.81 282 ASP A N 1
ATOM 2225 C CA . ASP A 1 282 ? 18.648 3.145 -17.870 1.00 85.81 282 ASP A CA 1
ATOM 2226 C C . ASP A 1 282 ? 19.791 3.109 -18.874 1.00 85.81 282 ASP A C 1
ATOM 2228 O O . ASP A 1 282 ? 20.619 2.201 -18.819 1.00 85.81 282 ASP A O 1
ATOM 2232 N N . TYR A 1 283 ? 19.869 4.098 -19.759 1.00 85.69 283 TYR A N 1
ATOM 2233 C CA . TYR A 1 283 ? 20.894 4.178 -20.794 1.00 85.69 283 TYR A CA 1
ATOM 2234 C C . TYR A 1 283 ? 21.677 5.487 -20.732 1.00 85.69 283 TYR A C 1
ATOM 2236 O O . TYR A 1 283 ? 21.215 6.511 -20.219 1.00 85.69 283 TYR A O 1
ATOM 2244 N N . VAL A 1 284 ? 22.895 5.464 -21.262 1.00 79.25 284 VAL A N 1
ATOM 2245 C CA . VAL A 1 284 ? 23.695 6.674 -21.462 1.00 79.25 284 VAL A CA 1
ATOM 2246 C C . VAL A 1 284 ? 23.392 7.243 -22.845 1.00 79.25 284 VAL A C 1
ATOM 2248 O O . VAL A 1 284 ? 23.497 6.539 -23.845 1.00 79.25 284 VAL A O 1
ATOM 2251 N N . THR A 1 285 ? 23.009 8.521 -22.910 1.00 71.88 285 THR A N 1
ATOM 2252 C CA . THR A 1 285 ? 22.846 9.235 -24.185 1.00 71.88 285 THR A CA 1
ATOM 2253 C C . THR A 1 285 ? 24.039 10.147 -24.447 1.00 71.88 285 THR A C 1
ATOM 2255 O O . THR A 1 285 ? 24.463 10.900 -23.571 1.00 71.88 285 THR A O 1
ATOM 2258 N N . GLU A 1 286 ? 24.561 10.126 -25.673 1.00 65.00 286 GLU A N 1
ATOM 2259 C CA . GLU A 1 286 ? 25.603 11.061 -26.123 1.00 65.00 286 GLU A CA 1
ATOM 2260 C C . GLU A 1 286 ? 25.040 12.475 -26.394 1.00 65.00 286 GLU A C 1
ATOM 2262 O O . GLU A 1 286 ? 25.781 13.454 -26.499 1.00 65.00 286 GLU A O 1
ATOM 2267 N N . TYR A 1 287 ? 23.712 12.626 -26.477 1.00 59.94 287 TYR A N 1
ATOM 2268 C CA . TYR A 1 287 ? 23.041 13.881 -26.826 1.00 59.94 287 TYR A CA 1
ATOM 2269 C C . TYR A 1 287 ? 22.724 14.757 -25.599 1.00 59.94 287 TYR A C 1
ATOM 2271 O O . TYR A 1 287 ? 21.567 15.010 -25.267 1.00 59.94 287 TYR A O 1
ATOM 2279 N N . ALA A 1 288 ? 23.753 15.314 -24.955 1.00 52.62 288 ALA A N 1
ATOM 2280 C CA . ALA A 1 288 ? 23.594 16.222 -23.806 1.00 52.62 288 ALA A CA 1
ATOM 2281 C C . ALA A 1 288 ? 22.860 17.552 -24.123 1.00 52.62 288 ALA A C 1
ATOM 2283 O O . ALA A 1 288 ? 22.346 18.220 -23.225 1.00 52.62 288 ALA A O 1
ATOM 2284 N N . GLY A 1 289 ? 22.780 17.951 -25.400 1.00 54.41 289 GLY A N 1
ATOM 2285 C CA . GLY A 1 289 ? 22.218 19.246 -25.817 1.00 54.41 289 GLY A CA 1
ATOM 2286 C C . GLY A 1 289 ? 20.690 19.374 -25.721 1.00 54.41 289 GLY A C 1
ATOM 2287 O O . GLY A 1 289 ? 20.178 20.489 -25.636 1.00 54.41 289 GLY A O 1
ATOM 2288 N N . ALA A 1 290 ? 19.942 18.266 -25.708 1.00 53.53 290 ALA A N 1
ATOM 2289 C CA . ALA A 1 290 ? 18.477 18.310 -25.629 1.00 53.53 290 ALA A CA 1
ATOM 2290 C C . ALA A 1 290 ? 17.975 18.720 -24.229 1.00 53.53 290 ALA A C 1
ATOM 2292 O O . ALA A 1 290 ? 16.960 19.408 -24.105 1.00 53.53 290 ALA A O 1
ATOM 2293 N N . GLN A 1 291 ? 18.724 18.360 -23.182 1.00 52.09 291 GLN A N 1
ATOM 2294 C CA . GLN A 1 291 ? 18.340 18.586 -21.789 1.00 52.09 291 GLN A CA 1
ATOM 2295 C C . GLN A 1 291 ? 18.463 20.060 -21.377 1.00 52.09 291 GLN A C 1
ATOM 2297 O O . GLN A 1 291 ? 17.513 20.627 -20.840 1.00 52.09 291 GLN A O 1
ATOM 2302 N N . GLN A 1 292 ? 19.550 20.737 -21.772 1.00 53.91 292 GLN A N 1
ATOM 2303 C CA . GLN A 1 292 ? 19.703 22.188 -21.573 1.00 53.91 292 GLN A CA 1
ATOM 2304 C C . GLN A 1 292 ? 18.559 23.000 -22.204 1.00 53.91 292 GLN A C 1
ATOM 2306 O O . GLN A 1 292 ? 18.159 24.045 -21.685 1.00 53.91 292 GLN A O 1
ATOM 2311 N N . TRP A 1 293 ? 18.005 22.519 -23.319 1.00 55.12 293 TRP A N 1
ATOM 2312 C CA . TRP A 1 293 ? 16.895 23.174 -24.006 1.00 55.12 293 TRP A CA 1
ATOM 2313 C C . TRP A 1 293 ? 15.558 23.019 -23.264 1.00 55.12 293 TRP A C 1
ATOM 2315 O O . TRP A 1 293 ? 14.735 23.941 -23.265 1.00 55.12 293 TRP A O 1
ATOM 2325 N N . ALA A 1 294 ? 15.343 21.875 -22.611 1.00 51.97 294 ALA A N 1
ATOM 2326 C CA . ALA A 1 294 ? 14.169 21.619 -21.780 1.00 51.97 294 ALA A CA 1
ATOM 2327 C C . ALA A 1 294 ? 14.221 22.408 -20.457 1.00 51.97 294 ALA A C 1
ATOM 2329 O O . ALA A 1 294 ? 13.223 23.035 -20.081 1.00 51.97 294 ALA A O 1
ATOM 2330 N N . ASP A 1 295 ? 15.393 22.465 -19.820 1.00 53.09 295 ASP A N 1
ATOM 2331 C CA . ASP A 1 295 ? 15.621 23.173 -18.552 1.00 53.09 295 ASP A CA 1
ATOM 2332 C C . ASP A 1 295 ? 15.450 24.693 -18.683 1.00 53.09 295 ASP A C 1
ATOM 2334 O O . ASP A 1 295 ? 14.844 25.348 -17.829 1.00 53.09 295 ASP A O 1
ATOM 2338 N N . GLY A 1 296 ? 15.888 25.272 -19.807 1.00 57.38 296 GLY A N 1
ATOM 2339 C CA . GLY A 1 296 ? 15.676 26.695 -20.090 1.00 57.38 296 GLY A CA 1
ATOM 2340 C C . GLY A 1 296 ? 14.191 27.083 -20.178 1.00 57.38 296 GLY A C 1
ATOM 2341 O O . GLY A 1 296 ? 13.797 28.163 -19.731 1.00 57.38 296 GLY A O 1
ATOM 2342 N N . ARG A 1 297 ? 13.331 26.198 -20.706 1.00 54.03 297 ARG A N 1
ATOM 2343 C CA . ARG A 1 297 ? 11.884 26.457 -20.830 1.00 54.03 297 ARG A CA 1
ATOM 2344 C C . ARG A 1 297 ? 11.126 26.251 -19.524 1.00 54.03 297 ARG A C 1
ATOM 2346 O O . ARG A 1 297 ? 10.197 27.008 -19.241 1.00 54.03 297 ARG A O 1
ATOM 2353 N N . SER A 1 298 ? 11.482 25.236 -18.739 1.00 54.84 298 SER A N 1
ATOM 2354 C CA . SER A 1 298 ? 10.815 24.936 -17.467 1.00 54.84 298 SER A CA 1
ATOM 2355 C C . SER A 1 298 ? 11.076 26.032 -16.429 1.00 54.84 298 SER A C 1
ATOM 2357 O O . SER A 1 298 ? 10.132 26.484 -15.777 1.00 54.84 298 SER A O 1
ATOM 2359 N N . ALA A 1 299 ? 12.305 26.553 -16.362 1.00 56.97 299 ALA A N 1
ATOM 2360 C CA . ALA A 1 299 ? 12.657 27.686 -15.509 1.00 56.97 299 ALA A CA 1
ATOM 2361 C C . ALA A 1 299 ? 11.889 28.969 -15.885 1.00 56.97 299 ALA A C 1
ATOM 2363 O O . ALA A 1 299 ? 11.398 29.683 -15.006 1.00 56.97 299 ALA A O 1
ATOM 2364 N N . ALA A 1 300 ? 11.725 29.242 -17.184 1.00 63.53 300 ALA A N 1
ATOM 2365 C CA . ALA A 1 300 ? 10.941 30.380 -17.665 1.00 63.53 300 ALA A CA 1
ATOM 2366 C C . ALA A 1 300 ? 9.440 30.233 -17.338 1.00 63.53 300 ALA A C 1
ATOM 2368 O O . ALA A 1 300 ? 8.806 31.182 -16.876 1.00 63.53 300 ALA A O 1
ATOM 2369 N N . ALA A 1 301 ? 8.879 29.031 -17.509 1.00 65.50 301 ALA A N 1
ATOM 2370 C CA . ALA A 1 301 ? 7.479 28.751 -17.192 1.00 65.50 301 ALA A CA 1
ATOM 2371 C C . ALA A 1 301 ? 7.185 28.800 -15.679 1.00 65.50 301 ALA A C 1
ATOM 2373 O O . ALA A 1 301 ? 6.121 29.273 -15.279 1.00 65.50 301 ALA A O 1
ATOM 2374 N N . GLY A 1 302 ? 8.119 28.338 -14.839 1.00 66.38 302 GLY A N 1
ATOM 2375 C CA . GLY A 1 302 ? 8.010 28.400 -13.379 1.00 66.38 302 GLY A CA 1
ATOM 2376 C C . GLY A 1 302 ? 7.995 29.836 -12.852 1.00 66.38 302 GLY A C 1
ATOM 2377 O O . GLY A 1 302 ? 7.120 30.183 -12.059 1.00 66.38 302 GLY A O 1
ATOM 2378 N N . ARG A 1 303 ? 8.886 30.701 -13.366 1.00 70.44 303 ARG A N 1
ATOM 2379 C CA . ARG A 1 303 ? 8.864 32.141 -13.044 1.00 70.44 303 ARG A CA 1
ATOM 2380 C C . ARG A 1 303 ? 7.543 32.791 -13.449 1.00 70.44 303 ARG A C 1
ATOM 2382 O O . ARG A 1 303 ? 6.990 33.557 -12.671 1.00 70.44 303 ARG A O 1
ATOM 2389 N N . GLY A 1 304 ? 7.009 32.456 -14.626 1.00 72.25 304 GLY A N 1
ATOM 2390 C CA . GLY A 1 304 ? 5.730 32.997 -15.094 1.00 72.25 304 GLY A CA 1
ATOM 2391 C C . GLY A 1 304 ? 4.558 32.709 -14.146 1.00 72.25 304 GLY A C 1
ATOM 2392 O O . GLY A 1 304 ? 3.756 33.603 -13.892 1.00 72.25 304 GLY A O 1
ATOM 2393 N N . ARG A 1 305 ? 4.484 31.497 -13.578 1.00 71.56 305 ARG A N 1
ATOM 2394 C CA . ARG A 1 305 ? 3.426 31.132 -12.614 1.00 71.56 305 ARG A CA 1
ATOM 2395 C C . ARG A 1 305 ? 3.585 31.838 -11.275 1.00 71.56 305 ARG A C 1
ATOM 2397 O O . ARG A 1 305 ? 2.637 32.458 -10.819 1.00 71.56 305 ARG A O 1
ATOM 2404 N N . ALA A 1 306 ? 4.791 31.823 -10.703 1.00 71.12 306 ALA A N 1
ATOM 2405 C CA . ALA A 1 306 ? 5.062 32.504 -9.435 1.00 71.12 306 ALA A CA 1
ATOM 2406 C C . ALA A 1 306 ? 4.732 34.008 -9.506 1.00 71.12 306 ALA A C 1
ATOM 2408 O O . ALA A 1 306 ? 4.230 34.592 -8.550 1.00 71.12 306 ALA A O 1
ATOM 2409 N N . MET A 1 307 ? 4.960 34.624 -10.669 1.00 78.69 307 MET A N 1
ATOM 2410 C CA . MET A 1 307 ? 4.586 36.012 -10.935 1.00 78.69 307 MET A CA 1
ATOM 2411 C C . MET A 1 307 ? 3.071 36.227 -11.012 1.00 78.69 307 MET A C 1
ATOM 2413 O O . MET A 1 307 ? 2.590 37.262 -10.552 1.00 78.69 307 MET A O 1
ATOM 2417 N N . GLY A 1 308 ? 2.333 35.270 -11.579 1.00 78.12 308 GLY A N 1
ATOM 2418 C CA . GLY A 1 308 ? 0.869 35.275 -11.584 1.00 78.12 308 GLY A CA 1
ATOM 2419 C C . GLY A 1 308 ? 0.302 35.209 -10.167 1.00 78.12 308 GLY A C 1
ATOM 2420 O O . GLY A 1 308 ? -0.462 36.087 -9.780 1.00 78.12 308 GLY A O 1
ATOM 2421 N N . ASP A 1 309 ? 0.771 34.253 -9.365 1.00 79.12 309 ASP A N 1
ATOM 2422 C CA . ASP A 1 309 ? 0.291 34.038 -7.993 1.00 79.12 309 ASP A CA 1
ATOM 2423 C C . ASP A 1 309 ? 0.558 35.257 -7.091 1.00 79.12 309 ASP A C 1
ATOM 2425 O O . ASP A 1 309 ? -0.299 35.676 -6.308 1.00 79.12 309 ASP A O 1
ATOM 2429 N N . LEU A 1 310 ? 1.742 35.873 -7.221 1.00 83.69 310 LEU A N 1
ATOM 2430 C CA . LEU A 1 310 ? 2.078 37.101 -6.495 1.00 83.69 310 LEU A CA 1
ATOM 2431 C C . LEU A 1 310 ? 1.180 38.273 -6.905 1.00 83.69 310 LEU A C 1
ATOM 2433 O O . LEU A 1 310 ? 0.744 39.030 -6.038 1.00 83.69 310 LEU A O 1
ATOM 2437 N N . ALA A 1 311 ? 0.880 38.416 -8.199 1.00 86.38 311 ALA A N 1
ATOM 2438 C CA . ALA A 1 311 ? -0.003 39.469 -8.692 1.00 86.38 311 ALA A CA 1
ATOM 2439 C C . ALA A 1 311 ? -1.450 39.271 -8.210 1.00 86.38 311 ALA A C 1
ATOM 2441 O O . ALA A 1 311 ? -2.083 40.225 -7.759 1.00 86.38 311 ALA A O 1
ATOM 2442 N N . GLU A 1 312 ? -1.966 38.041 -8.233 1.00 88.00 312 GLU A N 1
ATOM 2443 C CA . GLU A 1 312 ? -3.296 37.730 -7.700 1.00 88.00 312 GLU A CA 1
ATOM 2444 C C . GLU A 1 312 ? -3.381 38.039 -6.200 1.00 88.00 312 GLU A C 1
ATOM 2446 O O . GLU A 1 312 ? -4.320 38.704 -5.749 1.00 88.00 312 GLU A O 1
ATOM 2451 N N . ARG A 1 313 ? -2.361 37.659 -5.421 1.00 90.50 313 ARG A N 1
ATOM 2452 C CA . ARG A 1 313 ? -2.314 37.971 -3.988 1.00 90.50 313 ARG A CA 1
ATOM 2453 C C . ARG A 1 313 ? -2.254 39.476 -3.721 1.00 90.50 313 ARG A C 1
ATOM 2455 O O . ARG A 1 313 ? -2.952 39.953 -2.827 1.00 90.50 313 ARG A O 1
ATOM 2462 N N . GLU A 1 314 ? -1.478 40.222 -4.506 1.00 90.12 314 GLU A N 1
ATOM 2463 C CA . GLU A 1 314 ? -1.396 41.686 -4.430 1.00 90.12 314 GLU A CA 1
ATOM 2464 C C . GLU A 1 314 ? -2.779 42.325 -4.661 1.00 90.12 314 GLU A C 1
ATOM 2466 O O . GLU A 1 314 ? -3.213 43.169 -3.871 1.00 90.12 314 GLU A O 1
ATOM 2471 N N . THR A 1 315 ? -3.528 41.857 -5.670 1.00 91.56 315 THR A N 1
ATOM 2472 C CA . THR A 1 315 ? -4.893 42.350 -5.934 1.00 91.56 315 THR A CA 1
ATOM 2473 C C . THR A 1 315 ? -5.876 42.025 -4.809 1.00 91.56 315 THR A C 1
ATOM 2475 O O . THR A 1 315 ? -6.689 42.875 -4.446 1.00 91.56 315 THR A O 1
ATOM 2478 N N . PHE A 1 316 ? -5.785 40.837 -4.207 1.00 93.50 316 PHE A N 1
ATOM 2479 C CA . PHE A 1 316 ? -6.629 40.452 -3.075 1.00 93.50 316 PHE A CA 1
ATOM 2480 C C . PHE A 1 316 ? -6.378 41.339 -1.848 1.00 93.50 316 PHE A C 1
ATOM 2482 O O . PHE A 1 316 ? -7.321 41.844 -1.238 1.00 93.50 316 PHE A O 1
ATOM 2489 N N . VAL A 1 317 ? -5.107 41.564 -1.500 1.00 93.62 317 VAL A N 1
ATOM 2490 C CA . VAL A 1 317 ? -4.729 42.408 -0.356 1.00 93.62 317 VAL A CA 1
ATOM 2491 C C . VAL A 1 317 ? -5.206 43.848 -0.568 1.00 93.62 317 VAL A C 1
ATOM 2493 O O . VAL A 1 317 ? -5.749 44.452 0.356 1.00 93.62 317 VAL A O 1
ATOM 2496 N N . ALA A 1 318 ? -5.090 44.379 -1.790 1.00 93.31 318 ALA A N 1
ATOM 2497 C CA . ALA A 1 318 ? -5.624 45.696 -2.136 1.00 93.31 318 ALA A CA 1
ATOM 2498 C C . ALA A 1 318 ? -7.151 45.778 -1.941 1.00 93.31 318 ALA A C 1
ATOM 2500 O O . ALA A 1 318 ? -7.644 46.714 -1.312 1.00 93.31 318 ALA A O 1
ATOM 2501 N N . GLN A 1 319 ? -7.899 44.764 -2.392 1.00 95.00 319 GLN A N 1
ATOM 2502 C CA . GLN A 1 319 ? -9.353 44.704 -2.203 1.00 95.00 319 GLN A CA 1
ATOM 2503 C C . GLN A 1 319 ? -9.761 44.637 -0.724 1.00 95.00 319 GLN A C 1
ATOM 2505 O O . GLN A 1 319 ? -10.763 45.238 -0.337 1.00 95.00 319 GLN A O 1
ATOM 2510 N N . GLU A 1 320 ? -9.014 43.919 0.118 1.00 96.81 320 GLU A N 1
ATOM 2511 C CA . GLU A 1 320 ? -9.288 43.859 1.559 1.00 96.81 320 GLU A CA 1
ATOM 2512 C C . GLU A 1 320 ? -9.015 45.196 2.259 1.00 96.81 320 GLU A C 1
ATOM 2514 O O . GLU A 1 320 ? -9.797 45.602 3.121 1.00 96.81 320 GLU A O 1
ATOM 2519 N N . ILE A 1 321 ? -7.968 45.924 1.855 1.00 95.56 321 ILE A N 1
ATOM 2520 C CA . ILE A 1 321 ? -7.714 47.287 2.345 1.00 95.56 321 ILE A CA 1
ATOM 2521 C C . ILE A 1 321 ? -8.888 48.207 1.981 1.00 95.56 321 ILE A C 1
ATOM 2523 O O . ILE A 1 321 ? -9.398 48.908 2.855 1.00 95.56 321 ILE A O 1
ATOM 2527 N N . ASP A 1 322 ? -9.370 48.155 0.737 1.00 95.81 322 ASP A N 1
ATOM 2528 C CA . ASP A 1 322 ? -10.507 48.967 0.283 1.00 95.81 322 ASP A CA 1
ATOM 2529 C C . ASP A 1 322 ? -11.807 48.634 1.031 1.00 95.81 322 ASP A C 1
ATOM 2531 O O . ASP A 1 322 ? -12.603 49.527 1.337 1.00 95.81 322 ASP A O 1
ATOM 2535 N N . LYS A 1 323 ? -12.045 47.354 1.348 1.00 95.56 323 LYS A N 1
ATOM 2536 C CA . LYS A 1 323 ? -13.202 46.931 2.157 1.00 95.56 323 LYS A CA 1
ATOM 2537 C C . LYS A 1 323 ? -13.127 47.483 3.575 1.00 95.56 323 LYS A C 1
ATOM 2539 O O . LYS A 1 323 ? -14.133 47.995 4.062 1.00 95.56 323 LYS A O 1
ATOM 2544 N N . ILE A 1 324 ? -11.961 47.403 4.220 1.00 94.44 324 ILE A N 1
ATOM 2545 C CA . ILE A 1 324 ? -11.766 47.962 5.564 1.00 94.44 324 ILE A CA 1
ATOM 2546 C C . ILE A 1 324 ? -11.974 49.480 5.533 1.00 94.44 324 ILE A C 1
ATOM 2548 O O . ILE A 1 324 ? -12.629 50.025 6.416 1.00 94.44 324 ILE A O 1
ATOM 2552 N N . ASP A 1 325 ? -11.507 50.159 4.486 1.00 95.25 325 ASP A N 1
ATOM 2553 C CA . ASP A 1 325 ? -11.667 51.610 4.352 1.00 95.25 325 ASP A CA 1
ATOM 2554 C C . ASP A 1 325 ? -13.122 52.030 4.178 1.00 95.25 325 ASP A C 1
ATOM 2556 O O . ASP A 1 325 ? -13.550 53.014 4.784 1.00 95.25 325 ASP A O 1
ATOM 2560 N N . LYS A 1 326 ? -13.909 51.256 3.424 1.00 95.88 326 LYS A N 1
ATOM 2561 C CA . LYS A 1 326 ? -15.363 51.446 3.347 1.00 95.88 326 LYS A CA 1
ATOM 2562 C C . LYS A 1 326 ? -16.029 51.214 4.703 1.00 95.88 326 LYS A C 1
ATOM 2564 O O . LYS A 1 326 ? -16.763 52.082 5.154 1.00 95.88 326 LYS A O 1
ATOM 2569 N N . GLN A 1 327 ? -15.700 50.123 5.398 1.00 94.19 327 GLN A N 1
ATOM 2570 C CA . GLN A 1 327 ? -16.260 49.821 6.722 1.00 94.19 327 GLN A CA 1
ATOM 2571 C C . GLN A 1 327 ? -15.948 50.909 7.756 1.00 94.19 327 GLN A C 1
ATOM 2573 O O . GLN A 1 327 ? -16.835 51.320 8.498 1.00 94.19 327 GLN A O 1
ATOM 2578 N N . MET A 1 328 ? -14.714 51.419 7.783 1.00 93.94 328 MET A N 1
ATOM 2579 C CA . MET A 1 328 ? -14.328 52.508 8.685 1.00 93.94 328 MET A CA 1
ATOM 2580 C C . MET A 1 328 ? -15.009 53.833 8.317 1.00 93.94 328 MET A C 1
ATOM 2582 O O . MET A 1 328 ? -15.301 54.633 9.203 1.00 93.94 328 MET A O 1
ATOM 2586 N N . LYS A 1 329 ? -15.279 54.075 7.028 1.00 94.88 329 LYS A N 1
ATOM 2587 C CA . LYS A 1 329 ? -16.018 55.258 6.571 1.00 94.88 329 LYS A CA 1
ATOM 2588 C C . LYS A 1 329 ? -17.499 55.183 6.951 1.00 94.88 329 LYS A C 1
ATOM 2590 O O . LYS A 1 329 ? -18.039 56.179 7.424 1.00 94.88 329 LYS A O 1
ATOM 2595 N N . ASP A 1 330 ? -18.119 54.020 6.772 1.00 93.69 330 ASP A N 1
ATOM 2596 C CA . ASP A 1 330 ? -19.537 53.787 7.063 1.00 93.69 330 ASP A CA 1
ATOM 2597 C C . ASP A 1 330 ? -19.815 53.767 8.574 1.00 93.69 330 ASP A C 1
ATOM 2599 O O . ASP A 1 330 ? -20.846 54.267 9.016 1.00 93.69 330 ASP A O 1
ATOM 2603 N N . ALA A 1 331 ? -18.875 53.252 9.377 1.00 89.88 331 ALA A N 1
ATOM 2604 C CA . ALA A 1 331 ? -18.965 53.260 10.839 1.00 89.88 331 ALA A CA 1
ATOM 2605 C C . ALA A 1 331 ? -18.860 54.672 11.449 1.00 89.88 331 ALA A C 1
ATOM 2607 O O . ALA A 1 331 ? -19.257 54.879 12.594 1.00 89.88 331 ALA A O 1
ATOM 2608 N N . GLY A 1 332 ? -18.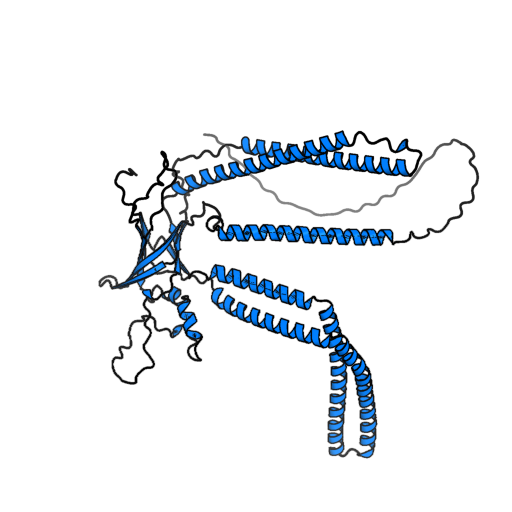338 55.648 10.699 1.00 91.12 332 GLY A N 1
ATOM 2609 C CA . GLY A 1 332 ? -18.039 56.978 11.219 1.00 91.12 332 GLY A CA 1
ATOM 2610 C C . GLY A 1 332 ? -16.898 56.968 12.243 1.00 91.12 332 GLY A C 1
ATOM 2611 O O . GLY A 1 332 ? -16.320 55.934 12.575 1.00 91.12 332 GLY A O 1
ATOM 2612 N N . LYS A 1 333 ? -16.527 58.154 12.739 1.00 91.00 333 LYS A N 1
ATOM 2613 C CA . LYS A 1 333 ? -15.597 58.235 13.873 1.00 91.00 333 LYS A CA 1
ATOM 2614 C C . LYS A 1 333 ? -16.357 57.846 15.145 1.00 91.00 333 LYS A C 1
ATOM 2616 O O . LYS A 1 333 ? -17.403 58.457 15.379 1.00 91.00 333 LYS A O 1
ATOM 2621 N N . PRO A 1 334 ? -15.849 56.900 15.957 1.00 88.81 334 PRO A N 1
ATOM 2622 C CA . PRO A 1 334 ? -16.497 56.540 17.211 1.00 88.81 334 PRO A CA 1
ATOM 2623 C C . PRO A 1 334 ? -16.631 57.780 18.100 1.00 88.81 334 PRO A C 1
ATOM 2625 O O . PRO A 1 334 ? -15.737 58.633 18.146 1.00 88.81 334 PRO A O 1
ATOM 2628 N N . THR A 1 335 ? -17.775 57.911 18.770 1.00 86.62 335 THR A N 1
ATOM 2629 C CA . THR A 1 335 ? -17.972 58.957 19.775 1.00 86.62 335 THR A CA 1
ATOM 2630 C C . THR A 1 335 ? -17.070 58.691 20.968 1.00 86.62 335 THR A C 1
ATOM 2632 O O . THR A 1 335 ? -17.046 57.581 21.485 1.00 86.62 335 THR A O 1
ATOM 2635 N N . ASP A 1 336 ? -16.358 59.728 21.401 1.00 87.12 336 ASP A N 1
ATOM 2636 C CA . ASP A 1 336 ? -15.438 59.700 22.537 1.00 87.12 336 ASP A CA 1
ATOM 2637 C C . ASP A 1 336 ? -16.142 59.164 23.793 1.00 87.12 336 ASP A C 1
ATOM 2639 O O . ASP A 1 336 ? -17.032 59.818 24.353 1.00 87.12 336 ASP A O 1
ATOM 2643 N N . SER A 1 337 ? -15.760 57.950 24.198 1.00 82.69 337 SER A N 1
ATOM 2644 C CA . SER A 1 337 ? -16.369 57.221 25.310 1.00 82.69 337 SER A CA 1
ATOM 2645 C C . SER A 1 337 ? -16.260 58.001 26.623 1.00 82.69 337 SER A C 1
ATOM 2647 O O . SER A 1 337 ? -17.164 57.931 27.454 1.00 82.69 337 SER A O 1
ATOM 2649 N N . SER A 1 338 ? -15.238 58.853 26.773 1.00 84.06 338 SER A N 1
ATOM 2650 C CA . SER A 1 338 ? -15.033 59.695 27.960 1.00 84.06 338 SER A CA 1
ATOM 2651 C C . SER A 1 338 ? -16.123 60.753 28.190 1.00 84.06 338 SER A C 1
ATOM 2653 O O . SER A 1 338 ? -16.216 61.313 29.281 1.00 84.06 338 SER A O 1
ATOM 2655 N N . LYS A 1 339 ? -16.970 61.026 27.188 1.00 84.31 339 LYS A N 1
ATOM 2656 C CA . LYS A 1 339 ? -18.015 62.063 27.250 1.00 84.31 339 LYS A CA 1
ATOM 2657 C C . LYS A 1 339 ? -19.409 61.526 27.575 1.00 84.31 339 LYS A C 1
ATOM 2659 O O . LYS A 1 339 ? -20.339 62.317 27.713 1.00 84.31 339 LYS A O 1
ATOM 2664 N N . GLN A 1 340 ? -19.573 60.208 27.684 1.00 84.50 340 GLN A N 1
ATOM 2665 C CA . GLN A 1 340 ? -20.863 59.576 27.964 1.00 84.50 340 GLN A CA 1
ATOM 2666 C C . GLN A 1 340 ? -21.087 59.463 29.477 1.00 84.50 340 GLN A C 1
ATOM 2668 O O . GLN A 1 340 ? -20.319 58.814 30.180 1.00 84.50 340 GLN A O 1
ATOM 2673 N N . THR A 1 341 ? -22.155 60.080 29.989 1.00 77.88 341 THR A N 1
ATOM 2674 C CA . THR A 1 341 ? -22.518 60.031 31.420 1.00 77.88 341 THR A CA 1
ATOM 2675 C C . THR A 1 341 ? -23.463 58.876 31.763 1.00 77.88 341 THR A C 1
ATOM 2677 O O . THR A 1 341 ? -23.622 58.538 32.935 1.00 77.88 341 THR A O 1
ATOM 2680 N N . ASN A 1 342 ? -24.080 58.252 30.756 1.00 89.12 342 ASN A N 1
ATOM 2681 C CA . ASN A 1 342 ? -25.009 57.139 30.917 1.00 89.12 342 ASN A CA 1
ATOM 2682 C C . ASN A 1 342 ? -24.310 55.795 30.639 1.00 89.12 342 ASN A C 1
ATOM 2684 O O . ASN A 1 342 ? -23.686 55.613 29.594 1.00 89.12 342 ASN A O 1
ATOM 2688 N N . VAL A 1 343 ? -24.431 54.835 31.561 1.00 82.56 343 V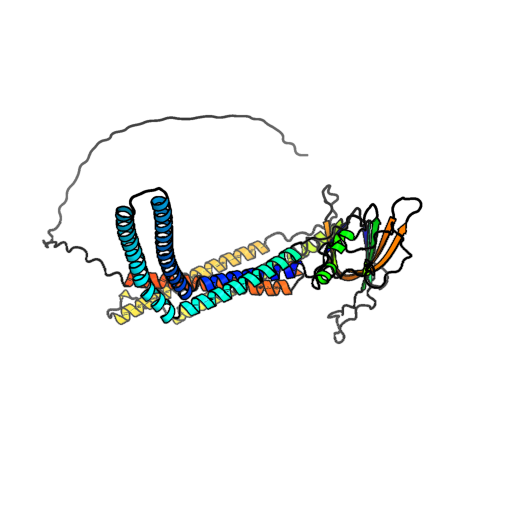AL A N 1
ATOM 2689 C CA . VAL A 1 343 ? -23.694 53.552 31.533 1.00 82.56 343 VAL A CA 1
ATOM 2690 C C . VAL A 1 343 ? -23.937 52.720 30.257 1.00 82.56 343 VAL A C 1
ATOM 2692 O O . VAL A 1 343 ? -22.969 52.184 29.712 1.00 82.56 343 VAL A O 1
ATOM 2695 N N . PRO A 1 344 ? -25.171 52.598 29.722 1.00 86.94 344 PRO A N 1
ATOM 2696 C CA . PRO A 1 344 ? -25.411 51.881 28.470 1.00 86.94 344 PRO A CA 1
ATOM 2697 C C . PRO A 1 344 ? -24.749 52.547 27.257 1.00 86.94 344 PRO A C 1
ATOM 2699 O O . PRO A 1 344 ? -24.197 51.852 26.405 1.00 86.94 344 PRO A O 1
ATOM 2702 N N . ASP A 1 345 ? -24.757 53.880 27.204 1.00 86.25 345 ASP A N 1
ATOM 2703 C CA . ASP A 1 345 ? -24.174 54.647 26.099 1.00 86.25 345 ASP A CA 1
ATOM 2704 C C . ASP A 1 345 ? -22.639 54.630 26.153 1.00 86.25 345 ASP A C 1
ATOM 2706 O O . ASP A 1 345 ? -21.981 54.523 25.118 1.00 86.25 345 ASP A O 1
ATOM 2710 N N . TYR A 1 346 ? -22.066 54.621 27.361 1.00 85.56 346 TYR A N 1
ATOM 2711 C CA . TYR A 1 346 ? -20.636 54.411 27.587 1.00 85.56 346 TYR A CA 1
ATOM 2712 C C . TYR A 1 346 ? -20.170 53.046 27.061 1.00 85.56 346 TYR A C 1
ATOM 2714 O O . TYR A 1 346 ? -19.242 52.972 26.258 1.00 85.56 346 TYR A O 1
ATOM 2722 N N . ASN A 1 347 ? -20.851 51.959 27.440 1.00 86.69 347 ASN A N 1
ATOM 2723 C CA . ASN A 1 347 ? -20.487 50.609 26.992 1.00 86.69 347 ASN A CA 1
ATOM 2724 C C . ASN A 1 347 ? -20.593 50.452 25.468 1.00 86.69 347 ASN A C 1
ATOM 2726 O O . ASN A 1 347 ? -19.775 49.761 24.857 1.00 86.69 347 ASN A O 1
ATOM 2730 N N . LYS A 1 348 ? -21.579 51.110 24.848 1.00 91.12 348 LYS A N 1
ATOM 2731 C CA . LYS A 1 348 ? -21.720 51.144 23.392 1.00 91.12 348 LYS A CA 1
ATOM 2732 C C . LYS A 1 348 ? -20.560 51.897 22.729 1.00 91.12 348 LYS A C 1
ATOM 2734 O O . LYS A 1 348 ? -19.964 51.364 21.798 1.00 91.12 348 LYS A O 1
ATOM 2739 N N . ALA A 1 349 ? -20.194 53.072 23.245 1.00 87.88 349 ALA A N 1
ATOM 2740 C CA . ALA A 1 349 ? -19.070 53.857 22.735 1.00 87.88 349 ALA A CA 1
ATOM 2741 C C . ALA A 1 349 ? -17.728 53.108 22.858 1.00 87.88 349 ALA A C 1
ATOM 2743 O O . ALA A 1 349 ? -16.959 53.069 21.901 1.00 87.88 349 ALA A O 1
ATOM 2744 N N . VAL A 1 350 ? -17.480 52.429 23.985 1.00 89.81 350 VAL A N 1
ATOM 2745 C CA . VAL A 1 350 ? -16.273 51.602 24.183 1.00 89.81 350 VAL A CA 1
ATOM 2746 C C . VAL A 1 350 ? -16.224 50.431 23.194 1.00 89.81 350 VAL A C 1
ATOM 2748 O O . VAL A 1 350 ? -15.164 50.118 22.653 1.00 89.81 350 VAL A O 1
ATOM 2751 N N . ALA A 1 351 ? -17.358 49.779 22.920 1.00 88.62 351 ALA A N 1
ATOM 2752 C CA . ALA A 1 351 ? -17.413 48.688 21.949 1.00 88.62 351 ALA A CA 1
ATOM 2753 C C . ALA A 1 351 ? -17.138 49.167 20.509 1.00 88.62 351 ALA A C 1
ATOM 2755 O O . ALA A 1 351 ? -16.434 48.485 19.758 1.00 88.62 351 ALA A O 1
ATOM 2756 N N . GLU A 1 352 ? -17.656 50.339 20.132 1.00 91.00 352 GLU A N 1
ATOM 2757 C CA . GLU A 1 352 ? -17.402 50.972 18.831 1.00 91.00 352 GLU A CA 1
ATOM 2758 C C . GLU A 1 352 ? -15.929 51.388 18.679 1.00 91.00 352 GLU A C 1
ATOM 2760 O O . GLU A 1 352 ? -15.317 51.131 17.640 1.00 91.00 352 GLU A O 1
ATOM 2765 N N . GLU A 1 353 ? -15.329 51.945 19.733 1.00 91.38 353 GLU A N 1
ATOM 2766 C CA . GLU A 1 353 ? -13.914 52.324 19.785 1.00 91.38 353 GLU A CA 1
ATOM 2767 C C . GLU A 1 353 ? -12.995 51.100 19.621 1.00 91.38 353 GLU A C 1
ATOM 2769 O O . GLU A 1 353 ? -12.144 51.072 18.729 1.00 91.38 353 GLU A O 1
ATOM 2774 N N . GLN A 1 354 ? -13.249 50.021 20.369 1.00 91.62 354 GLN A N 1
ATOM 2775 C CA . GLN A 1 354 ? -12.498 48.766 20.239 1.00 91.62 354 GLN A CA 1
ATOM 2776 C C . GLN A 1 354 ? -12.652 48.114 18.856 1.00 91.62 354 GLN A C 1
ATOM 2778 O O . GLN A 1 354 ? -11.711 47.501 18.342 1.00 91.62 354 GLN A O 1
ATOM 2783 N N . ALA A 1 355 ? -13.835 48.199 18.240 1.00 90.44 355 ALA A N 1
ATOM 2784 C CA . ALA A 1 355 ? -14.051 47.691 16.887 1.00 90.44 355 ALA A CA 1
ATOM 2785 C C . ALA A 1 355 ? -13.253 48.505 15.855 1.00 90.44 355 ALA A C 1
ATOM 2787 O O . ALA A 1 355 ? -12.627 47.925 14.961 1.00 90.44 355 ALA A O 1
ATOM 2788 N N . TYR A 1 356 ? -13.225 49.830 16.009 1.00 91.44 356 TYR A N 1
ATOM 2789 C CA . TYR A 1 356 ? -12.472 50.736 15.148 1.00 91.44 356 TYR A CA 1
ATOM 2790 C C . TYR A 1 356 ? -10.956 50.512 15.260 1.00 91.44 356 TYR A C 1
ATOM 2792 O O . TYR A 1 356 ? -10.270 50.421 14.239 1.00 91.44 356 TYR A O 1
ATOM 2800 N N . GLU A 1 357 ? -10.433 50.320 16.475 1.00 93.44 357 GLU A N 1
ATOM 2801 C CA . GLU A 1 357 ? -9.025 49.973 16.703 1.00 93.44 357 GLU A CA 1
ATOM 2802 C C . GLU A 1 357 ? -8.644 48.640 16.049 1.00 93.44 357 GLU A C 1
ATOM 2804 O O . GLU A 1 357 ? -7.652 48.569 15.319 1.00 93.44 357 GLU A O 1
ATOM 2809 N N . LYS A 1 358 ? -9.466 47.594 16.224 1.00 93.06 358 LYS A N 1
ATOM 2810 C CA . LYS A 1 358 ? -9.237 46.281 15.594 1.00 93.06 358 LYS A CA 1
ATOM 2811 C C . LYS A 1 358 ? -9.193 46.378 14.068 1.00 93.06 358 LYS A C 1
ATOM 2813 O O . LYS A 1 358 ? -8.330 45.757 13.440 1.00 93.06 358 LYS A O 1
ATOM 2818 N N . MET A 1 359 ? -10.088 47.162 13.462 1.00 92.94 359 MET A N 1
ATOM 2819 C CA . MET A 1 359 ? -10.073 47.418 12.016 1.00 92.94 359 MET A CA 1
ATOM 2820 C C . MET A 1 359 ? -8.810 48.179 11.586 1.00 92.94 359 MET A C 1
ATOM 2822 O O . MET A 1 359 ? -8.181 47.809 10.591 1.00 92.94 359 MET A O 1
ATOM 2826 N N . GLY A 1 360 ? -8.375 49.170 12.372 1.00 93.69 360 GLY A N 1
ATOM 2827 C CA . GLY A 1 360 ? -7.134 49.912 12.145 1.00 93.69 360 GLY A CA 1
ATOM 2828 C C . GLY A 1 360 ? -5.883 49.026 12.175 1.00 93.69 360 GLY A C 1
ATOM 2829 O O . GLY A 1 360 ? -5.053 49.093 11.262 1.00 93.69 360 GLY A O 1
ATOM 2830 N N . SER A 1 361 ? -5.766 48.138 13.167 1.00 93.00 361 SER A N 1
ATOM 2831 C CA . SER A 1 361 ? -4.668 47.164 13.246 1.00 93.00 361 SER A CA 1
ATOM 2832 C C . SER A 1 361 ? -4.673 46.202 12.055 1.00 93.00 361 SER A C 1
ATOM 2834 O O . SER A 1 361 ? -3.622 45.958 11.458 1.00 93.00 361 SER A O 1
ATOM 2836 N N . LYS A 1 362 ? -5.851 45.705 11.650 1.00 93.25 362 LYS A N 1
ATOM 2837 C CA . LYS A 1 362 ? -5.996 44.812 10.489 1.00 93.25 362 LYS A CA 1
ATOM 2838 C C . LYS A 1 362 ? -5.568 45.496 9.184 1.00 93.25 362 LYS A C 1
ATOM 2840 O O . LYS A 1 362 ? -4.846 44.905 8.386 1.00 93.25 362 LYS A O 1
ATOM 2845 N N . LYS A 1 363 ? -5.946 46.764 8.987 1.00 96.31 363 LYS A N 1
ATOM 2846 C CA . LYS A 1 363 ? -5.519 47.575 7.833 1.00 96.31 363 LYS A CA 1
ATOM 2847 C C . LYS A 1 363 ? -4.000 47.744 7.778 1.00 96.31 363 LYS A C 1
ATOM 2849 O O . LYS A 1 363 ? -3.417 47.675 6.697 1.00 96.31 363 LYS A O 1
ATOM 2854 N N . LYS A 1 364 ? -3.355 47.984 8.926 1.00 95.69 364 LYS A N 1
ATOM 2855 C CA . LYS A 1 364 ? -1.894 48.134 9.006 1.00 95.69 364 LYS A CA 1
ATOM 2856 C C . LYS A 1 364 ? -1.180 46.859 8.545 1.00 95.69 364 LYS A C 1
ATOM 2858 O O . LYS A 1 364 ? -0.281 46.958 7.716 1.00 95.69 364 LYS A O 1
ATOM 2863 N N . LEU A 1 365 ? -1.649 45.693 8.997 1.00 94.75 365 LEU A N 1
ATOM 2864 C CA . LEU A 1 365 ? -1.111 44.388 8.601 1.00 94.75 365 LEU A CA 1
ATOM 2865 C C . LEU A 1 365 ? -1.166 44.183 7.076 1.00 94.75 365 LEU A C 1
ATOM 2867 O O . LEU A 1 365 ? -0.154 43.871 6.456 1.00 94.75 365 LEU A O 1
ATOM 2871 N N . TYR A 1 366 ? -2.321 44.434 6.451 1.00 93.44 366 TYR A N 1
ATOM 2872 C CA . TYR A 1 366 ? -2.463 44.275 4.999 1.00 93.44 366 TYR A CA 1
ATOM 2873 C C . TYR A 1 366 ? -1.594 45.252 4.197 1.00 93.44 366 TYR A C 1
ATOM 2875 O O . TYR A 1 366 ? -1.091 44.904 3.132 1.00 93.44 366 TYR A O 1
ATOM 2883 N N . LYS A 1 367 ? -1.361 46.471 4.701 1.00 95.44 367 LYS A N 1
ATOM 2884 C CA . LYS A 1 367 ? -0.444 47.422 4.051 1.00 95.44 367 LYS A CA 1
ATOM 2885 C C . LYS A 1 367 ? 1.013 46.964 4.092 1.00 95.44 367 LYS A C 1
ATOM 2887 O O . LYS A 1 367 ? 1.758 47.263 3.161 1.00 95.44 367 LYS A O 1
ATOM 2892 N N . GLU A 1 368 ? 1.429 46.294 5.161 1.00 94.69 368 GLU A N 1
ATOM 2893 C CA . GLU A 1 368 ? 2.770 45.710 5.267 1.00 94.69 368 GLU A CA 1
ATOM 2894 C C . GLU A 1 368 ? 2.912 44.504 4.325 1.00 94.69 368 GLU A C 1
ATOM 2896 O O . GLU A 1 368 ? 3.881 44.444 3.570 1.00 94.69 368 GLU A O 1
ATOM 2901 N N . GLU A 1 369 ? 1.899 43.631 4.259 1.00 93.69 369 GLU A N 1
ATOM 2902 C CA . GLU A 1 369 ? 1.854 42.500 3.316 1.00 93.69 369 GLU A CA 1
ATOM 2903 C C . GLU A 1 369 ? 1.924 42.970 1.851 1.00 93.69 369 GLU A C 1
ATOM 2905 O O . GLU A 1 369 ? 2.706 42.439 1.064 1.00 93.69 369 GLU A O 1
ATOM 2910 N N . ALA A 1 370 ? 1.181 44.020 1.481 1.00 94.44 370 ALA A N 1
ATOM 2911 C CA . ALA A 1 370 ? 1.217 44.576 0.127 1.00 94.44 370 ALA A CA 1
ATOM 2912 C C . ALA A 1 370 ? 2.615 45.089 -0.274 1.00 94.44 370 ALA A C 1
ATOM 2914 O O . ALA A 1 370 ? 3.047 44.900 -1.412 1.00 94.44 370 ALA A O 1
ATOM 2915 N N . LYS A 1 371 ? 3.349 45.718 0.657 1.00 93.50 371 LYS A N 1
ATOM 2916 C CA . LYS A 1 371 ? 4.717 46.206 0.405 1.00 93.50 371 LYS A CA 1
ATOM 2917 C C . LYS A 1 371 ? 5.714 45.063 0.216 1.00 93.50 371 LYS A C 1
ATOM 2919 O O . LYS A 1 371 ? 6.579 45.159 -0.656 1.00 93.50 371 LYS A O 1
ATOM 2924 N N . ASP A 1 372 ? 5.594 43.999 1.008 1.00 92.62 372 ASP A N 1
ATOM 2925 C CA . ASP A 1 372 ? 6.435 42.804 0.868 1.00 92.62 372 ASP A CA 1
ATOM 2926 C C . ASP A 1 372 ? 6.200 42.127 -0.493 1.00 92.62 372 ASP A C 1
ATOM 2928 O O . ASP A 1 372 ? 7.144 41.886 -1.246 1.00 92.62 372 ASP A O 1
ATOM 2932 N N . LEU A 1 373 ? 4.934 41.930 -0.879 1.00 90.25 373 LEU A N 1
ATOM 2933 C CA . LEU A 1 373 ? 4.570 41.335 -2.172 1.00 90.25 373 LEU A CA 1
ATOM 2934 C C . LEU A 1 373 ? 5.105 42.142 -3.364 1.00 90.25 373 LEU A C 1
ATOM 2936 O O . LEU A 1 373 ? 5.687 41.566 -4.287 1.00 90.25 373 LEU A O 1
ATOM 2940 N N . ALA A 1 374 ? 4.978 43.471 -3.323 1.00 89.19 374 ALA A N 1
ATOM 2941 C CA . ALA A 1 374 ? 5.514 44.349 -4.361 1.00 89.19 374 ALA A CA 1
ATOM 2942 C C . ALA A 1 374 ? 7.051 44.274 -4.457 1.00 89.19 374 ALA A C 1
ATOM 2944 O O . ALA A 1 374 ? 7.610 44.305 -5.558 1.00 89.19 374 ALA A O 1
ATOM 2945 N N . THR A 1 375 ? 7.738 44.128 -3.319 1.00 90.31 375 THR A N 1
ATOM 2946 C CA . THR A 1 375 ? 9.203 43.991 -3.265 1.00 90.31 375 THR A CA 1
ATOM 2947 C C . THR A 1 375 ? 9.649 42.672 -3.895 1.00 90.31 375 THR A C 1
ATOM 2949 O O . THR A 1 375 ? 10.459 42.686 -4.822 1.00 90.31 375 THR A O 1
ATOM 2952 N N . ARG A 1 376 ? 9.032 41.546 -3.510 1.00 85.00 376 ARG A N 1
ATOM 2953 C CA . ARG A 1 376 ? 9.328 40.218 -4.083 1.00 85.00 376 ARG A CA 1
ATOM 2954 C C . ARG A 1 376 ? 9.088 40.162 -5.589 1.00 85.00 376 ARG A C 1
ATOM 2956 O O . ARG A 1 376 ? 9.884 39.594 -6.336 1.00 85.00 376 ARG A O 1
ATOM 2963 N N . ARG A 1 377 ? 8.003 40.782 -6.061 1.00 86.69 377 ARG A N 1
ATOM 2964 C CA . ARG A 1 377 ? 7.688 40.869 -7.492 1.00 86.69 377 ARG A CA 1
ATOM 2965 C C . ARG A 1 377 ? 8.748 41.664 -8.259 1.00 86.69 377 ARG A C 1
ATOM 2967 O O . ARG A 1 377 ? 9.121 41.278 -9.366 1.00 86.69 377 ARG A O 1
ATOM 2974 N N . LYS A 1 378 ? 9.256 42.755 -7.677 1.00 86.50 378 LYS A N 1
ATOM 2975 C CA . LYS A 1 378 ? 10.329 43.567 -8.267 1.00 86.50 378 LYS A CA 1
ATOM 2976 C C . LYS A 1 378 ? 11.653 42.803 -8.325 1.00 86.50 378 LYS A C 1
ATOM 2978 O O . LYS A 1 378 ? 12.308 42.836 -9.363 1.00 86.50 378 LYS A O 1
ATOM 2983 N N . GLU A 1 379 ? 12.002 42.075 -7.267 1.00 81.62 379 GLU A N 1
ATOM 2984 C CA . GLU A 1 379 ? 13.207 41.236 -7.214 1.00 81.62 379 GLU A CA 1
ATOM 2985 C C . GLU A 1 379 ? 13.186 40.125 -8.275 1.00 81.62 379 GLU A C 1
ATOM 2987 O O . GLU A 1 379 ? 14.189 39.902 -8.958 1.00 81.62 379 GLU A O 1
ATOM 2992 N N . MET A 1 380 ? 12.027 39.490 -8.499 1.00 76.94 380 MET A N 1
ATOM 2993 C CA . MET A 1 380 ? 11.860 38.507 -9.578 1.00 76.94 380 MET A CA 1
ATOM 2994 C C . MET A 1 380 ? 11.996 39.115 -10.983 1.00 76.94 380 MET A C 1
ATOM 2996 O O . MET A 1 380 ? 12.443 38.419 -11.897 1.00 76.94 380 MET A O 1
ATOM 3000 N N . PHE A 1 381 ? 11.639 40.392 -11.166 1.00 76.94 381 PHE A N 1
ATOM 3001 C CA . PHE A 1 381 ? 11.803 41.113 -12.435 1.00 76.94 381 PHE A CA 1
ATOM 3002 C C . PHE A 1 381 ? 13.244 41.570 -12.695 1.00 76.94 381 PHE A C 1
ATOM 3004 O O . PHE A 1 381 ? 13.656 41.623 -13.851 1.00 76.94 381 PHE A O 1
ATOM 3011 N N . SER A 1 382 ? 13.998 41.930 -11.651 1.00 74.62 382 SER A N 1
ATOM 3012 C CA . SER A 1 382 ? 15.357 42.476 -11.791 1.00 74.62 382 SER A CA 1
ATOM 3013 C C . SER A 1 382 ? 16.461 41.420 -11.873 1.00 74.62 382 SER A C 1
ATOM 3015 O O . SER A 1 382 ? 17.597 41.760 -12.197 1.00 74.62 382 SER A O 1
ATOM 3017 N N . GLY A 1 383 ? 16.164 40.151 -11.575 1.00 64.69 383 GLY A N 1
ATOM 3018 C CA . GLY A 1 383 ? 17.130 39.066 -11.742 1.00 64.69 383 GLY A CA 1
ATOM 3019 C C . GLY A 1 383 ? 17.488 38.862 -13.223 1.00 64.69 383 GLY A C 1
ATOM 3020 O O . GLY A 1 383 ? 16.589 38.922 -14.066 1.00 64.69 383 GLY A O 1
ATOM 3021 N N . PRO A 1 384 ? 18.764 38.597 -13.576 1.00 57.19 384 PRO A N 1
ATOM 3022 C CA . PRO A 1 384 ? 19.148 38.372 -14.965 1.00 57.19 384 PRO A CA 1
ATOM 3023 C C . PRO A 1 384 ? 18.277 37.271 -15.585 1.00 57.19 384 PRO A C 1
ATOM 3025 O O . PRO A 1 384 ? 18.046 36.204 -14.994 1.00 57.19 384 PRO A O 1
ATOM 3028 N N . ALA A 1 385 ? 17.746 37.548 -16.780 1.00 53.09 385 ALA A N 1
ATOM 3029 C CA . ALA A 1 385 ? 17.104 36.520 -17.584 1.00 53.09 385 ALA A CA 1
ATOM 3030 C C . ALA A 1 385 ? 18.129 35.392 -17.792 1.00 53.09 385 ALA A C 1
ATOM 3032 O O . ALA A 1 385 ? 19.291 35.695 -18.069 1.00 53.09 385 ALA A O 1
ATOM 3033 N N . PRO A 1 386 ? 17.751 34.113 -17.626 1.00 52.88 386 PRO A N 1
ATOM 3034 C CA . PRO A 1 386 ? 18.682 33.017 -17.841 1.00 52.88 386 PRO A CA 1
ATOM 3035 C C . PRO A 1 386 ? 19.114 33.063 -19.309 1.00 52.88 386 PRO A C 1
ATOM 3037 O O . PRO A 1 386 ? 18.327 32.775 -20.210 1.00 52.88 386 PRO A O 1
ATOM 3040 N N . THR A 1 387 ? 20.345 33.499 -19.561 1.00 47.78 387 THR A N 1
ATOM 3041 C CA . THR A 1 387 ? 20.928 33.502 -20.895 1.00 47.78 387 THR A CA 1
ATOM 3042 C C . THR A 1 387 ? 21.203 32.054 -21.276 1.00 47.78 387 THR A C 1
ATOM 3044 O O . THR A 1 387 ? 22.050 31.380 -20.694 1.00 47.78 387 THR A O 1
ATOM 3047 N N . ILE A 1 388 ? 20.439 31.541 -22.241 1.00 43.91 388 ILE A N 1
ATOM 3048 C CA . ILE A 1 388 ? 20.663 30.213 -22.810 1.00 43.91 388 ILE A CA 1
ATOM 3049 C C . ILE A 1 388 ? 21.888 30.324 -23.727 1.00 43.91 388 ILE A C 1
ATOM 3051 O O . ILE A 1 388 ? 21.762 30.625 -24.913 1.00 43.91 388 ILE A O 1
ATOM 3055 N N . ASN A 1 389 ? 23.086 30.129 -23.178 1.00 42.16 389 ASN A N 1
ATOM 3056 C CA . ASN A 1 389 ? 24.300 29.991 -23.980 1.00 42.16 389 ASN A CA 1
ATOM 3057 C C . ASN A 1 389 ? 24.284 28.616 -24.666 1.00 42.16 389 ASN A C 1
ATOM 3059 O O . ASN A 1 389 ? 24.539 27.596 -24.035 1.00 42.16 389 ASN A O 1
ATOM 3063 N N . LEU A 1 390 ? 23.958 28.595 -25.962 1.00 43.31 390 LEU A N 1
ATOM 3064 C CA . LEU A 1 390 ? 23.860 27.393 -26.807 1.00 43.31 390 LEU A CA 1
ATOM 3065 C C . LEU A 1 390 ? 25.209 26.932 -27.383 1.00 43.31 390 LEU A C 1
ATOM 3067 O O . LEU A 1 390 ? 25.256 26.331 -28.457 1.00 43.31 390 LEU A O 1
ATOM 3071 N N . THR A 1 391 ? 26.322 27.222 -26.720 1.00 45.84 391 THR A N 1
ATOM 3072 C CA . THR A 1 391 ? 27.624 26.721 -27.161 1.00 45.84 391 THR A CA 1
ATOM 3073 C C . THR A 1 391 ? 27.791 25.288 -26.647 1.00 45.84 391 THR A C 1
ATOM 3075 O O . THR A 1 391 ? 27.777 25.097 -25.430 1.00 45.84 391 THR A O 1
ATOM 3078 N N . PRO A 1 392 ? 27.966 24.272 -27.519 1.00 45.62 392 PRO A N 1
ATOM 3079 C CA . PRO A 1 392 ? 28.337 22.934 -27.077 1.00 45.62 392 PRO A CA 1
ATOM 3080 C C . PRO A 1 392 ? 29.720 23.041 -26.434 1.00 45.62 392 PRO A C 1
ATOM 3082 O O . PRO A 1 392 ? 30.729 23.212 -27.120 1.00 45.62 392 PRO A O 1
ATOM 3085 N N . GLY A 1 393 ? 29.759 23.057 -25.104 1.00 38.38 393 GLY A N 1
ATOM 3086 C CA . GLY A 1 393 ? 30.997 23.231 -24.364 1.00 38.38 393 GLY A CA 1
ATOM 3087 C C . GLY A 1 393 ? 31.928 22.052 -24.622 1.00 38.38 393 GLY A C 1
ATOM 3088 O O . GLY A 1 393 ? 31.605 20.914 -24.302 1.00 38.38 393 GLY A O 1
ATOM 3089 N N . LYS A 1 394 ? 33.122 22.322 -25.154 1.00 42.88 394 LYS A N 1
ATOM 3090 C CA . LYS A 1 394 ? 34.279 21.415 -25.093 1.00 42.88 394 LYS A CA 1
ATOM 3091 C C . LYS A 1 394 ? 34.891 21.452 -23.683 1.00 42.88 394 LYS A C 1
ATOM 3093 O O . LYS A 1 394 ? 36.052 21.808 -23.515 1.00 42.88 394 LYS A O 1
ATOM 3098 N N . GLY A 1 395 ? 34.079 21.188 -22.664 1.00 43.41 395 GLY A N 1
ATOM 3099 C CA . GLY A 1 395 ? 34.503 21.166 -21.267 1.00 43.41 395 GLY A CA 1
ATOM 3100 C C . GLY A 1 395 ? 34.844 19.739 -20.822 1.00 43.41 395 GLY A C 1
ATOM 3101 O O . GLY A 1 395 ? 34.050 18.833 -21.082 1.00 43.41 395 GLY A O 1
ATOM 3102 N N . PRO A 1 396 ? 35.979 19.504 -20.144 1.00 39.97 396 PRO A N 1
ATOM 3103 C CA . PRO A 1 396 ? 36.291 18.219 -19.530 1.00 39.97 396 PRO A CA 1
ATOM 3104 C C . PRO A 1 396 ? 35.420 18.064 -18.277 1.00 39.97 396 PRO A C 1
ATOM 3106 O O . PRO A 1 396 ? 35.782 18.515 -17.196 1.00 39.97 396 PRO A O 1
ATOM 3109 N N . GLY A 1 397 ? 34.214 17.515 -18.425 1.00 44.16 397 GLY A N 1
ATOM 3110 C CA . GLY A 1 397 ? 33.298 17.376 -17.287 1.00 44.16 397 GLY A CA 1
ATOM 3111 C C . GLY A 1 397 ? 31.839 17.065 -17.605 1.00 44.16 397 GLY A C 1
ATOM 3112 O O . GLY A 1 397 ? 31.035 16.992 -16.678 1.00 44.16 397 GLY A O 1
ATOM 3113 N N . TYR A 1 398 ? 31.463 16.860 -18.870 1.00 47.41 398 TYR A N 1
ATOM 3114 C CA . TYR A 1 398 ? 30.118 16.384 -19.197 1.00 47.41 398 TYR A CA 1
ATOM 3115 C C . TYR A 1 398 ? 30.021 14.891 -18.883 1.00 47.41 398 TYR A C 1
ATOM 3117 O O . TYR A 1 398 ? 30.242 14.039 -19.737 1.00 47.41 398 TYR A O 1
ATOM 3125 N N . GLY A 1 399 ? 29.759 14.589 -17.610 1.00 50.44 399 GLY A N 1
ATOM 3126 C CA . GLY A 1 399 ? 29.455 13.241 -17.158 1.00 50.44 399 GLY A CA 1
ATOM 3127 C C . GLY A 1 399 ? 28.275 12.681 -17.946 1.00 50.44 399 GLY A C 1
ATOM 3128 O O . GLY A 1 399 ? 27.290 13.381 -18.173 1.00 50.44 399 GLY A O 1
ATOM 3129 N N . ASN A 1 400 ? 28.405 11.425 -18.363 1.00 55.16 400 ASN A N 1
ATOM 3130 C CA . ASN A 1 400 ? 27.374 10.619 -19.007 1.00 55.16 400 ASN A CA 1
ATOM 3131 C C . ASN A 1 400 ? 26.001 10.864 -18.359 1.00 55.16 400 ASN A C 1
ATOM 3133 O O . ASN A 1 400 ? 25.737 10.388 -17.250 1.00 55.16 400 ASN A O 1
ATOM 3137 N N . LEU A 1 401 ? 25.139 1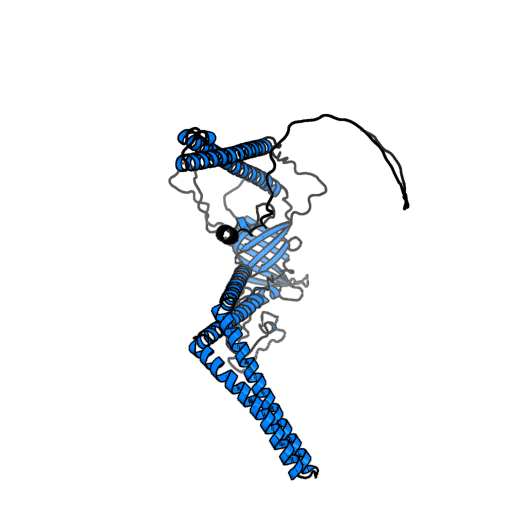1.632 -19.033 1.00 59.16 401 LEU A N 1
ATOM 3138 C CA . LEU A 1 401 ? 23.783 11.892 -18.566 1.00 59.16 401 LEU A CA 1
ATOM 3139 C C . LEU A 1 401 ? 22.997 10.590 -18.701 1.00 59.16 401 LEU A C 1
ATOM 3141 O O . LEU A 1 401 ? 22.662 10.148 -19.801 1.00 59.16 401 LEU A O 1
ATOM 3145 N N . LYS A 1 402 ? 22.741 9.954 -17.557 1.00 64.62 402 LYS A N 1
ATOM 3146 C CA . LYS A 1 402 ? 21.877 8.780 -17.482 1.00 64.62 402 LYS A CA 1
ATOM 3147 C C . LYS A 1 402 ? 20.452 9.207 -17.799 1.00 64.62 402 LYS A C 1
ATOM 3149 O O . LYS A 1 402 ? 19.894 10.075 -17.128 1.00 64.62 402 LYS A O 1
ATOM 3154 N N . THR A 1 403 ? 19.895 8.596 -18.830 1.00 74.19 403 THR A N 1
ATOM 3155 C CA . THR A 1 403 ? 18.510 8.762 -19.247 1.00 74.19 403 THR A CA 1
ATOM 3156 C C . THR A 1 403 ? 17.761 7.471 -18.969 1.00 74.19 403 THR A C 1
ATOM 3158 O O . THR A 1 403 ? 18.311 6.387 -19.139 1.00 74.19 403 THR A O 1
ATOM 3161 N N . THR A 1 404 ? 16.510 7.587 -18.538 1.00 79.50 404 THR A N 1
ATOM 3162 C CA . THR A 1 404 ? 15.662 6.434 -18.235 1.00 79.50 404 THR A CA 1
ATOM 3163 C C . THR A 1 404 ? 14.494 6.403 -19.214 1.00 79.50 404 THR A C 1
ATOM 3165 O O . THR A 1 404 ? 13.836 7.420 -19.423 1.00 79.50 404 THR A O 1
ATOM 3168 N N . LEU A 1 405 ? 14.223 5.247 -19.811 1.00 86.75 405 LEU A N 1
ATOM 3169 C CA . LEU A 1 405 ? 13.095 4.979 -20.704 1.00 86.75 405 LEU A CA 1
ATOM 3170 C C . LEU A 1 405 ? 12.246 3.859 -20.105 1.00 86.75 405 LEU A C 1
ATOM 3172 O O . LEU A 1 405 ? 12.783 2.845 -19.683 1.00 86.75 405 LEU A O 1
ATOM 3176 N N . MET A 1 406 ? 10.927 4.008 -20.090 1.00 87.75 406 MET A N 1
ATOM 3177 C CA . MET A 1 406 ? 9.995 2.979 -19.638 1.00 87.75 406 MET A CA 1
ATOM 3178 C C . MET A 1 406 ? 9.082 2.543 -20.776 1.00 87.75 406 MET A C 1
ATOM 3180 O O . MET A 1 406 ? 8.454 3.372 -21.431 1.00 87.75 406 MET A O 1
ATOM 3184 N N . LEU A 1 407 ? 8.979 1.234 -20.976 1.00 91.44 407 LEU A N 1
ATOM 3185 C CA . LEU A 1 407 ? 8.002 0.585 -21.838 1.00 91.44 407 LEU A CA 1
ATOM 3186 C C . LEU A 1 407 ? 6.902 -0.016 -20.960 1.00 91.44 407 LEU A C 1
ATOM 3188 O O . LEU A 1 407 ? 7.178 -0.775 -20.030 1.00 91.44 407 LEU A O 1
ATOM 3192 N N . GLU A 1 408 ? 5.649 0.327 -21.238 1.00 88.69 408 GLU A N 1
ATOM 3193 C CA . GLU A 1 408 ? 4.499 -0.193 -20.501 1.00 88.69 408 GLU A CA 1
ATOM 3194 C C . GLU A 1 408 ? 3.907 -1.439 -21.144 1.00 88.69 408 GLU A C 1
ATOM 3196 O O . GLU A 1 408 ? 3.709 -1.466 -22.359 1.00 88.69 408 GLU A O 1
ATOM 3201 N N . HIS A 1 409 ? 3.536 -2.415 -20.304 1.00 90.25 409 HIS A N 1
ATOM 3202 C CA . HIS A 1 409 ? 2.849 -3.644 -20.714 1.00 90.25 409 HIS A CA 1
ATOM 3203 C C . HIS A 1 409 ? 3.543 -4.324 -21.902 1.00 90.25 409 HIS A C 1
ATOM 3205 O O . HIS A 1 409 ? 2.940 -4.564 -22.945 1.00 90.25 409 HIS A O 1
ATOM 3211 N N . VAL A 1 410 ? 4.840 -4.561 -21.738 1.00 94.62 410 VAL A N 1
ATOM 3212 C CA . VAL A 1 410 ? 5.661 -5.385 -22.610 1.00 94.62 410 VAL A CA 1
ATOM 3213 C C . VAL A 1 410 ? 5.137 -6.816 -22.565 1.00 94.62 410 VAL A C 1
ATOM 3215 O O . VAL A 1 410 ? 5.065 -7.425 -21.498 1.00 94.62 410 VAL A O 1
ATOM 3218 N N . GLU A 1 411 ? 4.782 -7.338 -23.732 1.00 94.56 411 GLU A N 1
ATOM 3219 C CA . GLU A 1 411 ? 4.340 -8.711 -23.952 1.00 94.56 411 GLU A CA 1
ATOM 3220 C C . GLU A 1 411 ? 5.225 -9.348 -25.025 1.00 94.56 411 GLU A C 1
ATOM 3222 O O . GLU A 1 411 ? 5.464 -8.760 -26.086 1.00 94.56 411 GLU A O 1
ATOM 3227 N N . PHE A 1 412 ? 5.741 -10.545 -24.745 1.00 95.19 412 PHE A N 1
ATOM 3228 C CA . PHE A 1 412 ? 6.562 -11.287 -25.697 1.00 95.19 412 PHE A CA 1
ATOM 3229 C C . PHE A 1 412 ? 5.672 -12.026 -26.699 1.00 95.19 412 PHE A C 1
ATOM 3231 O O . PHE A 1 412 ? 4.847 -12.848 -26.317 1.00 95.19 412 PHE A O 1
ATOM 3238 N N . ILE A 1 413 ? 5.874 -11.772 -27.992 1.00 93.19 413 ILE A N 1
ATOM 3239 C CA . ILE A 1 413 ? 5.112 -12.407 -29.080 1.00 93.19 413 ILE A CA 1
ATOM 3240 C C . ILE A 1 413 ? 5.773 -13.705 -29.522 1.00 93.19 413 ILE A C 1
ATOM 3242 O O . ILE A 1 413 ? 5.110 -14.702 -29.795 1.00 93.19 413 ILE A O 1
ATOM 3246 N N . SER A 1 414 ? 7.094 -13.673 -29.672 1.00 93.00 414 SER A N 1
ATOM 3247 C CA . SER A 1 414 ? 7.860 -14.798 -30.191 1.00 93.00 414 SER A CA 1
ATOM 3248 C C . SER A 1 414 ? 9.280 -14.771 -29.652 1.00 93.00 414 SER A C 1
ATOM 3250 O O . SER A 1 414 ? 9.790 -13.722 -29.256 1.00 93.00 414 SER A O 1
ATOM 3252 N N . GLY A 1 415 ? 9.912 -15.939 -29.632 1.00 92.25 415 GLY A N 1
ATOM 3253 C CA . GLY A 1 415 ? 11.292 -16.103 -29.208 1.00 92.25 415 GLY A CA 1
ATOM 3254 C C . GLY A 1 415 ? 12.008 -17.146 -30.049 1.00 92.25 415 GLY A C 1
ATOM 3255 O O . GLY A 1 415 ? 11.381 -18.070 -30.568 1.00 92.25 415 GLY A O 1
ATOM 3256 N N . GLY A 1 416 ? 13.320 -17.000 -30.177 1.00 89.50 416 GLY A N 1
ATOM 3257 C CA . GLY A 1 416 ? 14.182 -17.943 -30.874 1.00 89.50 416 GLY A CA 1
ATOM 3258 C C . GLY A 1 416 ? 15.574 -17.956 -30.262 1.00 89.50 416 GLY A C 1
ATOM 3259 O O . GLY A 1 416 ? 16.125 -16.900 -29.949 1.00 89.50 416 GLY A O 1
ATOM 3260 N N . MET A 1 417 ? 16.136 -19.153 -30.103 1.00 88.44 417 MET A N 1
ATOM 3261 C CA . MET A 1 417 ? 17.516 -19.345 -29.669 1.00 88.44 417 MET A CA 1
ATOM 3262 C C . MET A 1 417 ? 18.404 -19.565 -30.890 1.00 88.44 417 MET A C 1
ATOM 3264 O O . MET A 1 417 ? 18.072 -20.377 -31.755 1.00 88.44 417 MET A O 1
ATOM 3268 N N . VAL A 1 418 ? 19.524 -18.855 -30.955 1.00 86.31 418 VAL A N 1
ATOM 3269 C CA . VAL A 1 418 ? 20.549 -19.029 -31.981 1.00 86.31 418 VAL A CA 1
ATOM 3270 C C . VAL A 1 418 ? 21.853 -19.356 -31.274 1.00 86.31 418 VAL A C 1
ATOM 3272 O O . VAL A 1 418 ? 22.360 -18.573 -30.480 1.00 86.31 418 VAL A O 1
ATOM 3275 N N . THR A 1 419 ? 22.396 -20.533 -31.549 1.00 83.25 419 THR A N 1
ATOM 3276 C CA . THR A 1 419 ? 23.700 -20.948 -31.033 1.00 83.25 419 THR A CA 1
ATOM 3277 C C . THR A 1 419 ? 24.758 -20.619 -32.082 1.00 83.25 419 THR A C 1
ATOM 3279 O O . THR A 1 419 ? 24.695 -21.155 -33.194 1.00 83.25 419 THR A O 1
ATOM 3282 N N . SER A 1 420 ? 25.716 -19.743 -31.767 1.00 76.88 420 SER A N 1
ATOM 3283 C CA . SER A 1 420 ? 26.877 -19.550 -32.642 1.00 76.88 420 SER A CA 1
ATOM 3284 C C . SER A 1 420 ? 27.758 -20.800 -32.574 1.00 76.88 420 SER A C 1
ATOM 3286 O O . SER A 1 420 ? 28.023 -21.330 -31.500 1.00 76.88 420 SER A O 1
ATOM 3288 N N . VAL A 1 421 ? 28.188 -21.316 -33.728 1.00 72.44 421 VAL A N 1
ATOM 3289 C CA . VAL A 1 421 ? 29.084 -22.489 -33.783 1.00 72.44 421 VAL A CA 1
ATOM 3290 C C . VAL A 1 421 ? 30.524 -22.100 -33.415 1.00 72.44 421 VAL A C 1
ATOM 3292 O O . VAL A 1 421 ? 31.287 -22.943 -32.954 1.00 72.44 421 VAL A O 1
ATOM 3295 N N . ASN A 1 422 ? 30.894 -20.828 -33.604 1.00 74.25 422 ASN A N 1
ATOM 3296 C CA . ASN A 1 422 ? 32.257 -20.335 -33.381 1.00 74.25 422 ASN A CA 1
ATOM 3297 C C . ASN A 1 422 ? 32.458 -19.697 -32.006 1.00 74.25 422 ASN A C 1
ATOM 3299 O O . ASN A 1 422 ? 33.527 -19.846 -31.418 1.00 74.25 422 ASN A O 1
ATOM 3303 N N . ASP A 1 423 ? 31.442 -19.009 -31.499 1.00 67.75 423 ASP A N 1
ATOM 3304 C CA . ASP A 1 423 ? 31.462 -18.414 -30.173 1.00 67.75 423 ASP A CA 1
ATOM 3305 C C . ASP A 1 423 ? 30.609 -19.330 -29.307 1.00 67.75 423 ASP A C 1
ATOM 3307 O O . ASP A 1 423 ? 29.438 -19.513 -29.613 1.00 67.75 423 ASP A O 1
ATOM 3311 N N . MET A 1 424 ? 31.151 -19.941 -28.251 1.00 75.88 424 MET A N 1
ATOM 3312 C CA . MET A 1 424 ? 30.402 -20.842 -27.348 1.00 75.88 424 MET A CA 1
ATOM 3313 C C . MET A 1 424 ? 29.289 -20.125 -26.544 1.00 75.88 424 MET A C 1
ATOM 3315 O O . MET A 1 424 ? 28.959 -20.519 -25.430 1.00 75.88 424 MET A O 1
ATOM 3319 N N . VAL A 1 425 ? 28.745 -19.035 -27.076 1.00 82.25 425 VAL A N 1
ATOM 3320 C CA . VAL A 1 425 ? 27.695 -18.201 -26.518 1.00 82.25 425 VAL A CA 1
ATOM 3321 C C . VAL A 1 425 ? 26.425 -18.471 -27.313 1.00 82.25 425 VAL A C 1
ATOM 3323 O O . VAL A 1 425 ? 26.400 -18.402 -28.545 1.00 82.25 425 VAL A O 1
ATOM 3326 N N . SER A 1 426 ? 25.357 -18.792 -26.591 1.00 89.81 426 SER A N 1
ATOM 3327 C CA . SER A 1 426 ? 24.028 -18.908 -27.183 1.00 89.81 426 SER A CA 1
ATOM 3328 C C . SER A 1 426 ? 23.303 -17.581 -27.027 1.00 89.81 426 SER A C 1
ATOM 3330 O O . SER A 1 426 ? 23.299 -16.993 -25.949 1.00 89.81 426 SER A O 1
ATOM 3332 N N . GLU A 1 427 ? 22.673 -17.103 -28.089 1.00 92.56 427 GLU A N 1
ATOM 3333 C CA . GLU A 1 427 ? 21.853 -15.900 -28.057 1.00 92.56 427 GLU A CA 1
ATOM 3334 C C . GLU A 1 427 ? 20.374 -16.273 -28.010 1.00 92.56 427 GLU A C 1
ATOM 3336 O O . GLU A 1 427 ? 19.909 -17.179 -28.705 1.00 92.56 427 GLU A O 1
ATOM 3341 N N . TYR A 1 428 ? 19.613 -15.549 -27.196 1.00 92.69 428 TYR A N 1
ATOM 3342 C CA . TYR A 1 428 ? 18.167 -15.662 -27.122 1.00 92.69 428 TYR A CA 1
ATOM 3343 C C . TYR A 1 428 ? 17.527 -14.371 -27.606 1.00 92.69 428 TYR A C 1
ATOM 3345 O O . TYR A 1 428 ? 17.639 -13.327 -26.966 1.00 92.69 428 TYR A O 1
ATOM 3353 N N . SER A 1 429 ? 16.861 -14.443 -28.752 1.00 94.06 429 SER A N 1
ATOM 3354 C CA . SER A 1 429 ? 16.147 -13.320 -29.349 1.00 94.06 429 SER A CA 1
ATOM 3355 C C . SER A 1 429 ? 14.668 -13.394 -28.986 1.00 94.06 429 SER A C 1
ATOM 3357 O O . SER A 1 429 ? 14.032 -14.431 -29.163 1.00 94.06 429 SER A O 1
ATOM 3359 N N . LEU A 1 430 ? 14.111 -12.298 -28.477 1.00 95.62 430 LEU A N 1
ATOM 3360 C CA . LEU A 1 430 ? 12.696 -12.169 -28.141 1.00 95.62 430 LEU A CA 1
ATOM 3361 C C . LEU A 1 430 ? 12.101 -10.963 -28.850 1.00 95.62 430 LEU A C 1
ATOM 3363 O O . LEU A 1 430 ? 12.633 -9.859 -28.767 1.00 95.62 430 LEU A O 1
ATOM 3367 N N . GLN A 1 431 ? 10.978 -11.168 -29.526 1.00 96.12 431 GLN A N 1
ATOM 3368 C CA . GLN A 1 431 ? 10.178 -10.092 -30.093 1.00 96.12 431 GLN A CA 1
ATOM 3369 C C . GLN A 1 431 ? 9.092 -9.710 -29.098 1.00 96.12 431 GLN A C 1
ATOM 3371 O O . GLN A 1 431 ? 8.416 -10.582 -28.547 1.00 96.12 431 GLN A O 1
ATOM 3376 N N . PHE A 1 432 ? 8.900 -8.413 -28.892 1.00 96.56 432 PHE A N 1
ATOM 3377 C CA . PHE A 1 432 ? 7.892 -7.906 -27.973 1.00 96.56 432 PHE A CA 1
ATOM 3378 C C . PHE A 1 432 ? 7.045 -6.809 -28.605 1.00 96.56 432 PHE A C 1
ATOM 3380 O O . PHE A 1 432 ? 7.475 -6.117 -29.532 1.00 96.56 432 PHE A O 1
ATOM 3387 N N . ILE A 1 433 ? 5.857 -6.626 -28.045 1.00 95.44 433 ILE A N 1
ATOM 3388 C CA . ILE A 1 433 ? 5.046 -5.419 -28.196 1.00 95.44 433 ILE A CA 1
ATOM 3389 C C . ILE A 1 433 ? 4.925 -4.725 -26.852 1.00 95.44 433 ILE A C 1
ATOM 3391 O O . ILE A 1 433 ? 4.941 -5.372 -25.813 1.00 95.44 433 ILE A O 1
ATOM 3395 N N . ALA A 1 434 ? 4.825 -3.404 -26.876 1.00 94.75 434 ALA A N 1
ATOM 3396 C CA . ALA A 1 434 ? 4.547 -2.589 -25.707 1.00 94.75 434 ALA A CA 1
ATOM 3397 C C . ALA A 1 434 ? 3.320 -1.721 -25.981 1.00 94.75 434 ALA A C 1
ATOM 3399 O O . ALA A 1 434 ? 3.081 -1.278 -27.107 1.00 94.75 434 ALA A O 1
ATOM 3400 N N . SER A 1 435 ? 2.550 -1.446 -24.934 1.00 88.69 435 SER A N 1
ATOM 3401 C CA . SER A 1 435 ? 1.376 -0.579 -25.034 1.00 88.69 435 SER A CA 1
ATOM 3402 C C . SER A 1 435 ? 1.761 0.895 -25.116 1.00 88.69 435 SER A C 1
ATOM 3404 O O . SER A 1 435 ? 1.108 1.667 -25.819 1.00 88.69 435 SER A O 1
ATOM 3406 N N . ASN A 1 436 ? 2.810 1.306 -24.397 1.00 85.75 436 ASN A N 1
ATOM 3407 C CA . ASN A 1 436 ? 3.242 2.701 -24.374 1.00 85.75 436 ASN A CA 1
ATOM 3408 C C . ASN A 1 436 ? 4.739 2.851 -24.054 1.00 85.75 436 ASN A C 1
ATOM 3410 O O . ASN A 1 436 ? 5.385 1.901 -23.613 1.00 85.75 436 ASN A O 1
ATOM 3414 N N . ILE A 1 437 ? 5.286 4.044 -24.295 1.00 88.94 437 ILE A N 1
ATOM 3415 C CA . ILE A 1 437 ? 6.695 4.396 -24.082 1.00 88.94 437 ILE A CA 1
ATOM 3416 C C . ILE A 1 437 ? 6.806 5.782 -23.441 1.00 88.94 437 ILE A C 1
ATOM 3418 O O . ILE A 1 437 ? 6.191 6.740 -23.914 1.00 88.94 437 ILE A O 1
ATOM 3422 N N . TYR A 1 438 ? 7.615 5.894 -22.389 1.00 80.50 438 TYR A N 1
ATOM 3423 C CA . TYR A 1 438 ? 7.851 7.137 -21.654 1.00 80.50 438 TYR A CA 1
ATOM 3424 C C . TYR A 1 438 ? 9.339 7.353 -21.454 1.00 80.50 438 TYR A C 1
ATOM 3426 O O . TYR A 1 438 ? 10.036 6.488 -20.936 1.00 80.50 438 TYR A O 1
ATOM 3434 N N . GLU A 1 439 ? 9.820 8.535 -21.804 1.00 79.00 439 GLU A N 1
ATOM 3435 C CA . GLU A 1 439 ? 11.150 8.982 -21.412 1.00 79.00 439 GLU A CA 1
ATOM 3436 C C . GLU A 1 439 ? 11.041 9.655 -20.034 1.00 79.00 439 GLU A C 1
ATOM 3438 O O . GLU A 1 439 ? 10.342 10.656 -19.880 1.00 79.00 439 GLU A O 1
ATOM 3443 N N . ILE A 1 440 ? 11.683 9.075 -19.019 1.00 68.19 440 ILE A N 1
ATOM 3444 C CA . ILE A 1 440 ? 11.634 9.495 -17.604 1.00 68.19 440 ILE A CA 1
ATOM 3445 C C . ILE A 1 440 ? 12.805 10.445 -17.265 1.00 68.19 440 ILE A C 1
ATOM 3447 O O . ILE A 1 440 ? 13.059 10.745 -16.103 1.00 68.19 440 ILE A O 1
ATOM 3451 N N . SER A 1 441 ? 13.551 10.936 -18.261 1.00 61.56 441 SER A N 1
ATOM 3452 C CA . SER A 1 441 ? 14.780 11.716 -18.047 1.00 61.56 441 SER A CA 1
ATOM 3453 C C . SER A 1 441 ? 14.631 12.835 -16.992 1.00 61.56 441 SER A C 1
ATOM 3455 O O . SER A 1 441 ? 13.666 13.602 -16.965 1.00 61.56 441 SER A O 1
ATOM 3457 N N . ASN A 1 442 ? 15.629 12.905 -16.100 1.00 46.25 442 ASN A N 1
ATOM 3458 C CA . ASN A 1 442 ? 15.635 13.584 -14.790 1.00 46.25 442 ASN A CA 1
ATOM 3459 C C . ASN A 1 442 ? 15.438 15.124 -14.785 1.00 46.25 442 ASN A C 1
ATOM 3461 O O . ASN A 1 442 ? 15.594 15.755 -13.742 1.00 46.25 442 ASN A O 1
ATOM 3465 N N . ALA A 1 443 ? 15.114 15.756 -15.915 1.00 42.47 443 ALA A N 1
ATOM 3466 C CA . ALA A 1 443 ? 14.998 17.216 -16.049 1.00 42.47 443 ALA A CA 1
ATOM 3467 C C . ALA A 1 443 ? 13.560 17.734 -16.223 1.00 42.47 443 ALA A C 1
ATOM 3469 O O . ALA A 1 443 ? 13.286 18.917 -16.009 1.00 42.47 443 ALA A O 1
ATOM 3470 N N . ALA A 1 444 ? 12.595 16.879 -16.564 1.00 36.47 444 ALA A N 1
ATOM 3471 C CA . ALA A 1 444 ? 11.220 17.315 -16.794 1.00 36.47 444 ALA A CA 1
ATOM 3472 C C . ALA A 1 444 ? 10.280 16.862 -15.672 1.00 36.47 444 ALA A C 1
ATOM 3474 O O . ALA A 1 444 ? 9.386 16.058 -15.899 1.00 36.47 444 ALA A O 1
ATOM 3475 N N . LYS A 1 445 ? 10.420 17.505 -14.501 1.00 39.72 445 LYS A N 1
ATOM 3476 C CA . LYS A 1 445 ? 9.475 17.463 -13.364 1.00 39.72 445 LYS A CA 1
ATOM 3477 C C . LYS A 1 445 ? 9.417 16.106 -12.655 1.00 39.72 445 LYS A C 1
ATOM 3479 O O . LYS A 1 445 ? 9.740 15.067 -13.211 1.00 39.72 445 LYS A O 1
ATOM 3484 N N . SER A 1 446 ? 9.013 16.124 -11.385 1.00 35.59 446 SER A N 1
ATOM 3485 C CA . SER A 1 446 ? 8.830 14.889 -10.630 1.00 35.59 446 SER A CA 1
ATOM 3486 C C . SER A 1 446 ? 7.889 13.930 -11.388 1.00 35.59 446 SER A C 1
ATOM 3488 O O . SER A 1 446 ? 6.958 14.399 -12.059 1.00 35.59 446 SER A O 1
ATOM 3490 N N . PRO A 1 447 ? 8.084 12.602 -11.258 1.00 42.41 447 PRO A N 1
ATOM 3491 C CA . PRO A 1 447 ? 7.233 11.573 -11.873 1.00 42.41 447 PRO A CA 1
ATOM 3492 C C . PRO A 1 447 ? 5.727 11.821 -11.670 1.00 42.41 447 PRO A C 1
ATOM 3494 O O . PRO A 1 447 ? 4.908 11.447 -12.499 1.00 42.41 447 PRO A O 1
ATOM 3497 N N . LEU A 1 448 ? 5.374 12.543 -10.602 1.00 39.25 448 LEU A N 1
ATOM 3498 C CA . LEU A 1 448 ? 4.030 12.990 -10.233 1.00 39.25 448 LEU A CA 1
ATOM 3499 C C . LEU A 1 448 ? 3.309 13.837 -11.296 1.00 39.25 448 LEU A C 1
ATOM 3501 O O . LEU A 1 448 ? 2.085 13.874 -11.292 1.00 39.25 448 LEU A O 1
ATOM 3505 N N . SER A 1 449 ? 4.017 14.524 -12.201 1.00 43.78 449 SER A N 1
ATOM 3506 C CA . SER A 1 449 ? 3.361 15.325 -13.252 1.00 43.78 449 SER A CA 1
ATOM 3507 C C . SER A 1 449 ? 2.912 14.514 -14.473 1.00 43.78 449 SER A C 1
ATOM 3509 O O . SER A 1 449 ? 2.130 15.015 -15.280 1.00 43.78 449 SER A O 1
ATOM 3511 N N . SER A 1 450 ? 3.376 13.268 -14.588 1.00 43.56 450 SER A N 1
ATOM 3512 C CA . SER A 1 450 ? 3.018 12.346 -15.671 1.00 43.56 450 SER A CA 1
ATOM 3513 C C . SER A 1 450 ? 1.770 11.510 -15.356 1.00 43.56 450 SER A C 1
ATOM 3515 O O . SER A 1 450 ? 1.243 10.865 -16.257 1.00 43.56 450 SER A O 1
ATOM 3517 N N . PHE A 1 451 ? 1.263 11.564 -14.116 1.00 49.25 451 PHE A N 1
ATOM 3518 C CA . PHE A 1 451 ? 0.097 10.806 -13.648 1.00 49.25 451 PHE A CA 1
ATOM 3519 C C . PHE A 1 451 ? -0.971 11.752 -13.061 1.00 49.25 451 PHE A C 1
ATOM 3521 O O . PHE A 1 451 ? -0.926 12.064 -11.867 1.00 49.25 451 PHE A O 1
ATOM 3528 N N . PRO A 1 452 ? -1.932 12.247 -13.866 1.00 45.22 452 PRO A N 1
ATOM 3529 C CA . PRO A 1 452 ? -2.971 13.164 -13.393 1.00 45.22 452 PRO A CA 1
ATOM 3530 C C . PRO A 1 452 ? -3.845 12.569 -12.275 1.00 45.22 452 PRO A C 1
ATOM 3532 O O . PRO A 1 452 ? -4.251 13.317 -11.388 1.00 45.22 452 PRO A O 1
ATOM 3535 N N . GLU A 1 453 ? -4.035 11.244 -12.227 1.00 48.03 453 GLU A N 1
ATOM 3536 C CA . GLU A 1 453 ? -4.776 10.584 -11.138 1.00 48.03 453 GLU A CA 1
ATOM 3537 C C . GLU A 1 453 ? -4.067 10.718 -9.777 1.00 48.03 453 GLU A C 1
ATOM 3539 O O . GLU A 1 453 ? -4.715 10.865 -8.744 1.00 48.03 453 GLU A O 1
ATOM 3544 N N . ILE A 1 454 ? -2.729 10.753 -9.752 1.00 43.53 454 ILE A N 1
ATOM 3545 C CA . ILE A 1 454 ? -1.962 10.976 -8.515 1.00 43.53 454 ILE A CA 1
ATOM 3546 C C . ILE A 1 454 ? -2.042 12.452 -8.091 1.00 43.53 454 ILE A C 1
ATOM 3548 O O . ILE A 1 454 ? -2.043 12.759 -6.898 1.00 43.53 454 ILE A O 1
ATOM 3552 N N . GLY A 1 455 ? -2.159 13.372 -9.054 1.00 40.16 455 GLY A N 1
ATOM 3553 C CA . GLY A 1 455 ? -2.405 14.792 -8.799 1.00 40.16 455 GLY A CA 1
ATOM 3554 C C . GLY A 1 455 ? -3.772 15.063 -8.160 1.00 40.16 455 GLY A C 1
ATOM 3555 O O . GLY A 1 455 ? -3.853 15.869 -7.233 1.00 40.16 455 GLY A O 1
ATOM 3556 N N . GLU A 1 456 ? -4.821 14.364 -8.601 1.00 46.00 456 GLU A N 1
ATOM 3557 C CA . GLU A 1 456 ? -6.165 14.437 -8.005 1.00 46.00 456 GLU A CA 1
ATOM 3558 C C . GLU A 1 456 ? -6.183 13.876 -6.577 1.00 46.00 456 GLU A C 1
ATOM 3560 O O . GLU A 1 456 ? -6.678 14.536 -5.665 1.00 46.00 456 GLU A O 1
ATOM 3565 N N . ILE A 1 457 ? -5.528 12.733 -6.354 1.00 44.00 457 ILE A N 1
ATOM 3566 C CA . ILE A 1 457 ? -5.373 12.123 -5.025 1.00 44.00 457 ILE A CA 1
ATOM 3567 C C . ILE A 1 457 ? -4.588 13.051 -4.075 1.00 44.00 457 ILE A C 1
ATOM 3569 O O . ILE A 1 457 ? -4.978 13.254 -2.927 1.00 44.00 457 ILE A O 1
ATOM 3573 N N . MET A 1 458 ? -3.507 13.686 -4.542 1.00 42.91 458 MET A N 1
ATOM 3574 C CA . MET A 1 458 ? -2.731 14.651 -3.747 1.00 42.91 458 MET A CA 1
ATOM 3575 C C . MET A 1 458 ? -3.508 15.943 -3.440 1.00 42.91 458 MET A C 1
ATOM 3577 O O . MET A 1 458 ? -3.332 16.517 -2.364 1.00 42.91 458 MET A O 1
ATOM 3581 N N . ALA A 1 459 ? -4.376 16.403 -4.346 1.00 45.44 459 ALA A N 1
ATOM 3582 C CA . ALA A 1 459 ? -5.271 17.534 -4.096 1.00 45.44 459 ALA A CA 1
ATOM 3583 C C . ALA A 1 459 ? -6.339 17.189 -3.041 1.00 45.44 459 ALA A C 1
ATOM 3585 O O . ALA A 1 459 ? -6.635 18.012 -2.171 1.00 45.44 459 ALA A O 1
ATOM 3586 N N . GLU A 1 460 ? -6.846 15.954 -3.057 1.00 42.41 460 GLU A N 1
ATOM 3587 C CA . GLU A 1 460 ? -7.746 15.412 -2.034 1.00 42.41 460 GLU A CA 1
ATOM 3588 C C . GLU A 1 460 ? -7.046 15.313 -0.662 1.00 42.41 460 GLU A C 1
ATOM 3590 O O . GLU A 1 460 ? -7.603 15.714 0.364 1.00 42.41 460 GLU A O 1
ATOM 3595 N N . PHE A 1 461 ? -5.770 14.913 -0.633 1.00 41.56 461 PHE A N 1
ATOM 3596 C CA . PHE A 1 461 ? -4.948 14.918 0.583 1.00 41.56 461 PHE A CA 1
ATOM 3597 C C . PHE A 1 461 ? -4.612 16.326 1.093 1.00 41.56 461 PHE A C 1
ATOM 3599 O O . PHE A 1 461 ? -4.627 16.558 2.303 1.00 41.56 461 PHE A O 1
ATOM 3606 N N . ALA A 1 462 ? -4.348 17.293 0.211 1.00 44.03 462 ALA A N 1
ATOM 3607 C CA . ALA A 1 462 ? -4.149 18.690 0.603 1.00 44.03 462 ALA A CA 1
ATOM 3608 C C . ALA A 1 462 ? -5.429 19.291 1.219 1.00 44.03 462 ALA A C 1
ATOM 3610 O O . ALA A 1 462 ? -5.356 20.056 2.187 1.00 44.03 462 ALA A O 1
ATOM 3611 N N . TYR A 1 463 ? -6.599 18.886 0.715 1.00 46.12 463 TYR A N 1
ATOM 3612 C CA . TYR A 1 463 ? -7.900 19.226 1.285 1.00 46.12 463 TYR A CA 1
ATOM 3613 C C . TYR A 1 463 ? -8.101 18.585 2.671 1.00 46.12 463 TYR A C 1
ATOM 3615 O O . TYR A 1 463 ? -8.467 19.285 3.617 1.00 46.12 463 TYR A O 1
ATOM 3623 N N . MET A 1 464 ? -7.752 17.308 2.857 1.00 44.50 464 MET A N 1
ATOM 3624 C CA . MET A 1 464 ? -7.826 16.636 4.165 1.00 44.50 464 MET A CA 1
ATOM 3625 C C . MET A 1 464 ? -6.832 17.186 5.203 1.00 44.50 464 MET A C 1
ATOM 3627 O O . MET A 1 464 ? -7.209 17.422 6.348 1.00 44.50 464 MET A O 1
ATOM 3631 N N . ALA A 1 465 ? -5.595 17.507 4.816 1.00 47.81 465 ALA A N 1
ATOM 3632 C CA . ALA A 1 465 ? -4.622 18.149 5.708 1.00 47.81 465 ALA A CA 1
ATOM 3633 C C . ALA A 1 465 ? -5.058 19.568 6.130 1.00 47.81 465 ALA A C 1
ATOM 3635 O O . ALA A 1 465 ? -4.715 20.050 7.215 1.00 47.81 465 ALA A O 1
ATOM 3636 N N . SER A 1 466 ? -5.833 20.253 5.282 1.00 51.38 466 SER A N 1
ATOM 3637 C CA . SER A 1 466 ? -6.478 21.516 5.648 1.00 51.38 466 SER A CA 1
ATOM 3638 C C . SER A 1 466 ? -7.652 21.308 6.617 1.00 51.38 466 SER A C 1
ATOM 3640 O O . SER A 1 466 ? -7.833 22.121 7.525 1.00 51.38 466 SER A O 1
ATOM 3642 N N . ALA A 1 467 ? -8.375 20.188 6.508 1.00 51.66 467 ALA A N 1
ATOM 3643 C CA . ALA A 1 467 ? -9.425 19.798 7.447 1.00 51.66 467 ALA A CA 1
ATOM 3644 C C . ALA A 1 467 ? -8.860 19.457 8.838 1.00 51.66 467 ALA A C 1
ATOM 3646 O O . ALA A 1 467 ? -9.401 19.932 9.834 1.00 51.66 467 ALA A O 1
ATOM 3647 N N . ASP A 1 468 ? -7.718 18.768 8.927 1.00 57.47 468 ASP A N 1
ATOM 3648 C CA . ASP A 1 468 ? -7.029 18.506 10.204 1.00 57.47 468 ASP A CA 1
ATOM 3649 C C . ASP A 1 468 ? -6.582 19.796 10.903 1.00 57.47 468 ASP A C 1
ATOM 3651 O O . ASP A 1 468 ? -6.705 19.939 12.124 1.00 57.47 468 ASP A O 1
ATOM 3655 N N . LYS A 1 469 ? -6.117 20.793 10.137 1.00 64.88 469 LYS A N 1
ATOM 3656 C CA . LYS A 1 469 ? -5.818 22.126 10.686 1.00 64.88 469 LYS A CA 1
ATOM 3657 C C . LYS A 1 469 ? -7.072 22.818 11.224 1.00 64.88 469 LYS A C 1
ATOM 3659 O O . LYS A 1 469 ? -6.987 23.484 12.255 1.00 64.88 469 LYS A O 1
ATOM 3664 N N . LEU A 1 470 ? -8.221 22.657 10.565 1.00 58.84 470 LEU A N 1
ATOM 3665 C CA . LEU A 1 470 ? -9.500 23.215 11.019 1.00 58.84 470 LEU A CA 1
ATOM 3666 C C . LEU A 1 470 ? -10.032 22.503 12.272 1.00 58.84 470 LEU A C 1
ATOM 3668 O O . LEU A 1 470 ? -10.527 23.173 13.178 1.00 58.84 470 LEU A O 1
ATOM 3672 N N . VAL A 1 471 ? -9.874 21.179 12.368 1.00 66.38 471 VAL A N 1
ATOM 3673 C CA . VAL A 1 471 ? -10.222 20.393 13.565 1.00 66.38 471 VAL A CA 1
ATOM 3674 C C . VAL A 1 471 ? -9.359 20.819 14.750 1.00 66.38 471 VAL A C 1
ATOM 3676 O O . VAL A 1 471 ? -9.894 21.154 15.806 1.00 66.38 471 VAL A O 1
ATOM 3679 N N . LYS A 1 472 ? -8.041 20.934 14.559 1.00 79.88 472 LYS A N 1
ATOM 3680 C CA . LYS A 1 472 ? -7.117 21.384 15.608 1.00 79.88 472 LYS A CA 1
ATOM 3681 C C . LYS A 1 472 ? -7.421 22.811 16.081 1.00 79.88 472 LYS A C 1
ATOM 3683 O O . LYS A 1 472 ? -7.465 23.075 17.278 1.00 79.88 472 LYS A O 1
ATOM 3688 N N . GLN A 1 473 ? -7.741 23.720 15.156 1.00 71.38 473 GLN A N 1
ATOM 3689 C CA . GLN A 1 473 ? -8.195 25.072 15.507 1.00 71.38 473 GLN A CA 1
ATOM 3690 C C . GLN A 1 473 ? -9.523 25.078 16.281 1.00 71.38 473 GLN A C 1
ATOM 3692 O O . GLN A 1 473 ? -9.722 25.934 17.148 1.00 71.38 473 GLN A O 1
ATOM 3697 N N . ALA A 1 474 ? -10.442 24.156 15.990 1.00 69.56 474 ALA A N 1
ATOM 3698 C CA . ALA A 1 474 ? -11.694 24.022 16.731 1.00 69.56 474 ALA A CA 1
ATOM 3699 C C . ALA A 1 474 ? -11.463 23.482 18.155 1.00 69.56 474 ALA A C 1
ATOM 3701 O O . ALA A 1 474 ? -12.084 23.969 19.103 1.00 69.56 474 ALA A O 1
ATOM 3702 N N . GLU A 1 475 ? -10.541 22.533 18.325 1.00 83.25 475 GLU A N 1
ATOM 3703 C CA . GLU A 1 475 ? -10.132 22.014 19.635 1.00 83.25 475 GLU A CA 1
ATOM 3704 C C . GLU A 1 475 ? -9.446 23.084 20.489 1.00 83.25 475 GLU A C 1
ATOM 3706 O O . GLU A 1 475 ? -9.819 23.269 21.651 1.00 83.25 475 GLU A O 1
ATOM 3711 N N . ASP A 1 476 ? -8.529 23.857 19.903 1.00 87.56 476 ASP A N 1
ATOM 3712 C CA . ASP A 1 476 ? -7.846 24.961 20.583 1.00 87.56 476 ASP A CA 1
ATOM 3713 C C . ASP A 1 476 ? -8.839 26.041 21.046 1.00 87.56 476 ASP A C 1
ATOM 3715 O O . ASP A 1 476 ? -8.757 26.531 22.177 1.00 87.56 476 ASP A O 1
ATOM 3719 N N . ARG A 1 477 ? -9.843 26.371 20.218 1.00 80.12 477 ARG A N 1
ATOM 3720 C CA . ARG A 1 477 ? -10.934 27.288 20.600 1.00 80.12 477 ARG A CA 1
ATOM 3721 C C . ARG A 1 477 ? -11.760 26.741 21.760 1.00 80.12 477 ARG A C 1
ATOM 3723 O O . ARG A 1 477 ? -12.044 27.470 22.708 1.00 80.12 477 ARG A O 1
ATOM 3730 N N . ARG A 1 478 ? -12.101 25.452 21.727 1.00 81.69 478 ARG A N 1
ATOM 3731 C CA . ARG A 1 478 ? -12.869 24.794 22.792 1.00 81.69 478 ARG A CA 1
ATOM 3732 C C . ARG A 1 478 ? -12.083 24.736 24.106 1.00 81.69 478 ARG A C 1
ATOM 3734 O O . ARG A 1 478 ? -12.655 24.932 25.177 1.00 81.69 478 ARG A O 1
ATOM 3741 N N . ALA A 1 479 ? -10.770 24.520 24.034 1.00 88.25 479 ALA A N 1
ATOM 3742 C CA . ALA A 1 479 ? -9.872 24.565 25.184 1.00 88.25 479 ALA A CA 1
ATOM 3743 C C . ALA A 1 479 ? -9.752 25.984 25.768 1.00 88.25 479 ALA A C 1
ATOM 3745 O O . ALA A 1 479 ? -9.760 26.149 26.992 1.00 88.25 479 ALA A O 1
ATOM 3746 N N . ALA A 1 480 ? -9.692 27.011 24.915 1.00 87.81 480 ALA A N 1
ATOM 3747 C CA . ALA A 1 480 ? -9.688 28.410 25.335 1.00 87.81 480 ALA A CA 1
ATOM 3748 C C . ALA A 1 480 ? -11.003 28.812 26.030 1.00 87.81 480 ALA A C 1
ATOM 3750 O O . ALA A 1 480 ? -10.960 29.437 27.090 1.00 87.81 480 ALA A O 1
ATOM 3751 N N . GLU A 1 481 ? -12.158 28.385 25.511 1.00 89.44 481 GLU A N 1
ATOM 3752 C CA . GLU A 1 481 ? -13.463 28.601 26.158 1.00 89.44 481 GLU A CA 1
ATOM 3753 C C . GLU A 1 481 ? -13.577 27.904 27.521 1.00 89.44 481 GLU A C 1
ATOM 3755 O O . GLU A 1 481 ? -14.173 28.431 28.459 1.00 89.44 481 GLU A O 1
ATOM 3760 N N . LEU A 1 482 ? -13.001 26.711 27.666 1.00 89.06 482 LEU A N 1
ATOM 3761 C CA . LEU A 1 482 ? -12.971 26.001 28.946 1.00 89.06 482 LEU A CA 1
ATOM 3762 C C . LEU A 1 482 ? -12.084 26.709 29.976 1.00 89.06 482 LEU A C 1
ATOM 3764 O O . LEU A 1 482 ? -12.435 26.757 31.156 1.00 89.06 482 LEU A O 1
ATOM 3768 N N . LYS A 1 483 ? -10.955 27.279 29.540 1.00 90.69 483 LYS A N 1
ATOM 3769 C CA . LYS A 1 483 ? -10.096 28.105 30.397 1.00 90.69 483 LYS A CA 1
ATOM 3770 C C . LYS A 1 483 ? -10.790 29.402 30.810 1.00 90.69 483 LYS A C 1
ATOM 3772 O O . LYS A 1 483 ? -10.736 29.739 31.988 1.00 90.69 483 LYS A O 1
ATOM 3777 N N . SER A 1 484 ? -11.476 30.088 29.893 1.00 85.75 484 SER A N 1
ATOM 3778 C CA . SER A 1 484 ? -12.198 31.322 30.226 1.00 85.75 484 SER A CA 1
ATOM 3779 C C . SER A 1 484 ? -13.366 31.063 31.179 1.00 85.75 484 SER A C 1
ATOM 3781 O O . SER A 1 484 ? -13.536 31.805 32.142 1.00 85.75 484 SER A O 1
ATOM 3783 N N . LYS A 1 485 ? -14.105 29.958 31.002 1.00 88.25 485 LYS A N 1
ATOM 3784 C CA . LYS A 1 485 ? -15.160 29.543 31.942 1.00 88.25 485 LYS A CA 1
ATOM 3785 C C . LYS A 1 485 ? -14.618 29.210 33.332 1.00 88.25 485 LYS A C 1
ATOM 3787 O O . LYS A 1 485 ? -15.239 29.594 34.314 1.00 88.25 485 LYS A O 1
ATOM 3792 N N . LYS A 1 486 ? -13.457 28.548 33.426 1.00 88.12 486 LYS A N 1
ATOM 3793 C CA . LYS A 1 486 ? -12.793 28.281 34.716 1.00 88.12 486 LYS A CA 1
ATOM 3794 C C . LYS A 1 486 ? -12.290 29.551 35.400 1.00 88.12 486 LYS A C 1
ATOM 3796 O O . LYS A 1 486 ? -12.389 29.647 36.616 1.00 88.12 486 LYS A O 1
ATOM 3801 N N . ALA A 1 487 ? -11.767 30.506 34.635 1.00 81.50 487 ALA A N 1
ATOM 3802 C CA . ALA A 1 487 ? -11.339 31.797 35.167 1.00 81.50 487 ALA A CA 1
ATOM 3803 C C . ALA A 1 487 ? -12.534 32.634 35.653 1.00 81.50 487 ALA A C 1
ATOM 3805 O O . ALA A 1 487 ? -12.442 33.277 36.688 1.00 81.50 487 ALA A O 1
ATOM 3806 N N . ALA A 1 488 ? -13.670 32.571 34.953 1.00 80.19 488 ALA A N 1
ATOM 3807 C CA . ALA A 1 488 ? -14.898 33.249 35.361 1.00 80.19 488 ALA A CA 1
ATOM 3808 C C . ALA A 1 488 ? -15.582 32.605 36.584 1.00 80.19 488 ALA A C 1
ATOM 3810 O O . ALA A 1 488 ? -16.335 33.280 37.276 1.00 80.19 488 ALA A O 1
ATOM 3811 N N . SER A 1 489 ? -15.340 31.315 36.852 1.00 76.19 489 SER A N 1
ATOM 3812 C CA . SER A 1 489 ? -15.873 30.610 38.028 1.00 76.19 489 SER A CA 1
ATOM 3813 C C . SER A 1 489 ? -14.939 30.617 39.240 1.00 76.19 489 SER A C 1
ATOM 3815 O O . SER A 1 489 ? -15.298 30.058 40.273 1.00 76.19 489 SER A O 1
ATOM 3817 N N . ALA A 1 490 ? -13.725 31.157 39.113 1.00 74.38 490 ALA A N 1
ATOM 3818 C CA . ALA A 1 490 ? -12.835 31.339 40.250 1.00 74.38 490 ALA A CA 1
ATOM 3819 C C . ALA A 1 490 ? -13.330 32.559 41.035 1.00 74.38 490 ALA A C 1
ATOM 3821 O O . ALA A 1 490 ? -13.134 33.698 40.610 1.00 74.38 490 ALA A O 1
ATOM 3822 N N . GLU A 1 491 ? -14.035 32.310 42.139 1.00 63.94 491 GLU A N 1
ATOM 3823 C CA . GLU A 1 491 ? -14.424 33.365 43.072 1.00 63.94 491 GLU A CA 1
ATOM 3824 C C . GLU A 1 491 ? -13.164 34.110 43.544 1.00 63.94 491 GLU A C 1
ATOM 3826 O O . GLU A 1 491 ? -12.162 33.462 43.863 1.00 63.94 491 GLU A O 1
ATOM 3831 N N . PRO A 1 492 ? -13.171 35.455 43.551 1.00 57.94 492 PRO A N 1
ATOM 3832 C CA . PRO A 1 492 ? -12.026 36.218 44.017 1.00 57.94 492 PRO A CA 1
ATOM 3833 C C . PRO A 1 492 ? -11.773 35.877 45.486 1.00 57.94 492 PRO A C 1
ATOM 3835 O O . PRO A 1 492 ? -12.669 36.013 46.320 1.00 57.94 492 PRO A O 1
ATOM 3838 N N . GLU A 1 493 ? -10.555 35.428 45.792 1.00 51.72 493 GLU A N 1
ATOM 3839 C CA . GLU A 1 493 ? -10.120 35.231 47.171 1.00 51.72 493 GLU A CA 1
ATOM 3840 C C . GLU A 1 493 ? -10.353 36.531 47.945 1.00 51.72 493 GLU A C 1
ATOM 3842 O O . GLU A 1 493 ? -9.844 37.598 47.590 1.00 51.72 493 GLU A O 1
ATOM 3847 N N . VAL A 1 494 ? -11.184 36.438 48.983 1.00 49.41 494 VAL A N 1
ATOM 3848 C CA . VAL A 1 494 ? -11.477 37.533 49.902 1.00 49.41 494 VAL A CA 1
ATOM 3849 C C . VAL A 1 494 ? -10.180 37.866 50.633 1.00 49.41 494 VAL A C 1
ATOM 3851 O O . VAL A 1 494 ? -9.820 37.222 51.615 1.00 49.41 494 VAL A O 1
ATOM 3854 N N . GLY A 1 495 ? -9.450 38.849 50.108 1.00 49.91 495 GLY A N 1
ATOM 3855 C CA . GLY A 1 495 ? -8.265 39.398 50.749 1.00 49.91 495 GLY A CA 1
ATOM 3856 C C . GLY A 1 495 ? -8.618 39.937 52.133 1.00 49.91 495 GLY A C 1
ATOM 3857 O O . GLY A 1 495 ? -9.598 40.666 52.295 1.00 49.91 495 GLY A O 1
ATOM 3858 N N . GLU A 1 496 ? -7.817 39.555 53.128 1.00 46.03 496 GLU A N 1
ATOM 3859 C CA . GLU A 1 496 ? -7.935 40.001 54.514 1.00 46.03 496 GLU A CA 1
ATOM 3860 C C . GLU A 1 496 ? -8.082 41.526 54.607 1.00 46.03 496 GLU A C 1
ATOM 3862 O O . GLU A 1 496 ? -7.220 42.303 54.186 1.00 46.03 496 GLU A O 1
ATOM 3867 N N . VAL A 1 497 ? -9.191 41.950 55.210 1.00 40.75 497 VAL A N 1
ATOM 3868 C CA . VAL A 1 497 ? -9.499 43.347 55.509 1.00 40.75 497 VAL A CA 1
ATOM 3869 C C . VAL A 1 497 ? -8.528 43.846 56.583 1.00 40.75 497 VAL A C 1
ATOM 3871 O O . VAL A 1 497 ? -8.761 43.682 57.779 1.00 40.75 497 VAL A O 1
ATOM 3874 N N . LYS A 1 498 ? -7.433 44.495 56.172 1.00 43.41 498 LYS A N 1
ATOM 3875 C CA . LYS A 1 498 ? -6.667 45.374 57.067 1.00 43.41 498 LYS A CA 1
ATOM 3876 C C . LYS A 1 498 ? -7.487 46.637 57.317 1.00 43.41 498 LYS A C 1
ATOM 3878 O O . LYS A 1 498 ? -7.576 47.514 56.462 1.00 43.41 498 LYS A O 1
ATOM 3883 N N . THR A 1 499 ? -8.082 46.737 58.501 1.00 40.00 499 THR A N 1
ATOM 3884 C CA . THR A 1 499 ? -8.695 47.968 59.010 1.00 40.00 499 THR A CA 1
ATOM 3885 C C . THR A 1 499 ? -7.620 49.038 59.201 1.00 40.00 499 THR A C 1
ATOM 3887 O O . THR A 1 499 ? -6.895 49.031 60.196 1.00 40.00 499 THR A O 1
ATOM 3890 N N . VAL A 1 500 ? -7.503 49.955 58.241 1.00 40.97 500 VAL A N 1
ATOM 3891 C CA . VAL A 1 500 ? -6.703 51.178 58.371 1.00 40.97 500 VAL A CA 1
ATOM 3892 C C . VAL A 1 500 ? -7.598 52.263 58.968 1.00 40.97 500 VAL A C 1
ATOM 3894 O O . VAL A 1 500 ? -8.593 52.671 58.375 1.00 40.97 500 VAL A O 1
ATOM 3897 N N . VAL A 1 501 ? -7.256 52.691 60.182 1.00 43.66 501 VAL A N 1
ATOM 3898 C CA . VAL A 1 501 ? -7.878 53.816 60.886 1.00 43.66 501 VAL A CA 1
ATOM 3899 C C . VAL A 1 501 ? -7.442 55.118 60.209 1.00 43.66 501 VAL A C 1
ATOM 3901 O O . VAL A 1 501 ? -6.252 55.411 60.130 1.00 43.66 501 VAL A O 1
ATOM 3904 N N . ASN A 1 502 ? -8.415 55.897 59.736 1.00 36.59 502 ASN A N 1
ATOM 3905 C CA . ASN A 1 502 ? -8.217 57.222 59.151 1.00 36.59 502 ASN A CA 1
ATOM 3906 C C . ASN A 1 502 ? -7.674 58.221 60.189 1.00 36.59 502 ASN A C 1
ATOM 3908 O O . ASN A 1 502 ? -8.312 58.458 61.217 1.00 36.59 502 ASN A O 1
ATOM 3912 N N . ARG A 1 503 ? -6.555 58.884 59.873 1.00 38.22 503 ARG A N 1
ATOM 3913 C CA . ARG A 1 503 ? -6.202 60.208 60.412 1.00 38.22 503 ARG A CA 1
ATOM 3914 C C . ARG A 1 503 ? -6.017 61.198 59.249 1.00 38.22 503 ARG A C 1
ATOM 3916 O O . ARG A 1 503 ? -5.468 60.794 58.226 1.00 38.22 503 ARG A O 1
ATOM 3923 N N . PRO A 1 504 ? -6.514 62.441 59.383 1.00 48.44 504 PRO A N 1
ATOM 3924 C CA . PRO A 1 504 ? -6.528 63.440 58.315 1.00 48.44 504 PRO A CA 1
ATOM 3925 C C . PRO A 1 504 ? -5.144 64.072 58.053 1.00 48.44 504 PRO A C 1
ATOM 3927 O O . PRO A 1 504 ? -4.253 63.939 58.893 1.00 48.44 504 PRO A O 1
ATOM 3930 N N . PRO A 1 505 ? -4.969 64.723 56.885 1.00 52.84 505 PRO A N 1
ATOM 3931 C CA . PRO A 1 505 ? -3.678 65.182 56.385 1.00 52.84 505 PRO A CA 1
ATOM 3932 C C . PRO A 1 505 ? -3.302 66.562 56.935 1.00 52.84 505 PRO A C 1
ATOM 3934 O O . PRO A 1 505 ? -4.093 67.495 56.828 1.00 52.84 505 PRO A O 1
ATOM 3937 N N . ASP A 1 506 ? -2.070 66.684 57.430 1.00 44.34 506 ASP A N 1
ATOM 3938 C CA . ASP A 1 506 ? -1.391 67.964 57.626 1.00 44.34 506 ASP A CA 1
ATOM 3939 C C . ASP A 1 506 ? -0.233 68.095 56.624 1.00 44.34 506 ASP A C 1
ATOM 3941 O O . ASP A 1 506 ? 0.431 67.126 56.248 1.00 44.34 506 ASP A O 1
ATOM 3945 N N . GLU A 1 507 ? -0.076 69.329 56.168 1.00 44.19 507 GLU A N 1
ATOM 3946 C CA . GLU A 1 507 ? 0.737 69.838 55.065 1.00 44.19 507 GLU A CA 1
ATOM 3947 C C . GLU A 1 507 ? 2.236 70.063 55.446 1.00 44.19 507 GLU A C 1
ATOM 3949 O O . GLU A 1 507 ? 2.651 69.688 56.543 1.00 44.19 507 GLU A O 1
ATOM 3954 N N . PRO A 1 508 ? 3.102 70.575 54.540 1.00 53.12 508 PRO A N 1
ATOM 3955 C CA . PRO A 1 508 ? 4.418 70.009 54.238 1.00 53.12 508 PRO A CA 1
ATOM 3956 C C . PRO A 1 508 ? 5.588 70.660 54.995 1.00 53.12 508 PRO A C 1
ATOM 3958 O O . PRO A 1 508 ? 5.523 71.810 55.425 1.00 53.12 508 PRO A O 1
ATOM 3961 N N . GLY A 1 509 ? 6.720 69.951 55.068 1.00 35.38 509 GLY A N 1
ATOM 3962 C CA . GLY A 1 509 ? 7.945 70.458 55.686 1.00 35.38 509 GLY A CA 1
ATOM 3963 C C . GLY A 1 509 ? 9.224 69.883 55.079 1.00 35.38 509 GLY A C 1
ATOM 3964 O O . GLY A 1 509 ? 9.373 68.677 54.927 1.00 35.38 509 GLY A O 1
ATOM 3965 N N . HIS A 1 510 ? 10.120 70.801 54.730 1.00 37.06 510 HIS A N 1
ATOM 3966 C CA . HIS A 1 510 ? 11.453 70.656 54.150 1.00 37.06 510 HIS A CA 1
ATOM 3967 C C . HIS A 1 510 ? 12.475 69.858 54.988 1.00 37.06 510 HIS A C 1
ATOM 3969 O O . HIS A 1 510 ? 12.358 69.775 56.206 1.00 37.06 510 HIS A O 1
ATOM 3975 N N . GLY A 1 511 ? 13.570 69.447 54.331 1.00 34.38 511 GLY A N 1
ATOM 3976 C CA . GLY A 1 511 ? 14.891 69.202 54.941 1.00 34.38 511 GLY A CA 1
ATOM 3977 C C . GLY A 1 511 ? 15.500 67.870 54.489 1.00 34.38 511 GLY A C 1
ATOM 3978 O O . GLY A 1 511 ? 14.921 66.826 54.744 1.00 34.38 511 GLY A O 1
ATOM 3979 N N . LEU A 1 512 ? 16.502 67.867 53.605 1.00 35.34 512 LEU A N 1
ATOM 3980 C CA . LEU A 1 512 ? 17.941 68.079 53.858 1.00 35.34 512 LEU A CA 1
ATOM 3981 C C . LEU A 1 512 ? 18.675 66.813 54.345 1.00 35.34 512 LEU A C 1
ATOM 3983 O O . LEU A 1 512 ? 18.447 66.335 55.446 1.00 35.34 512 LEU A O 1
ATOM 3987 N N . GLU A 1 513 ? 19.598 66.396 53.471 1.00 36.53 513 GLU A N 1
ATOM 3988 C CA . GLU A 1 513 ? 20.982 65.973 53.736 1.00 36.53 513 GLU A CA 1
ATOM 3989 C C . GLU A 1 513 ? 21.353 64.611 54.360 1.00 36.53 513 GLU A C 1
ATOM 3991 O O . GLU A 1 513 ? 20.728 64.085 55.273 1.00 36.53 513 GLU A O 1
ATOM 3996 N N . ASP A 1 514 ? 22.497 64.151 53.827 1.00 38.22 514 ASP A N 1
ATOM 3997 C CA . ASP A 1 514 ? 23.552 63.308 54.406 1.00 38.22 514 ASP A CA 1
ATOM 3998 C C . ASP A 1 514 ? 23.395 61.780 54.411 1.00 38.22 514 ASP A C 1
ATOM 4000 O O . ASP A 1 514 ? 22.470 61.218 54.980 1.00 38.22 514 ASP A O 1
ATOM 4004 N N . THR A 1 515 ? 24.155 61.003 53.621 1.00 39.38 515 THR A N 1
ATOM 4005 C CA . THR A 1 515 ? 25.614 60.791 53.401 1.00 39.38 515 THR A CA 1
ATOM 4006 C C . THR A 1 515 ? 26.162 59.554 54.136 1.00 39.38 515 THR A C 1
ATOM 4008 O O . THR A 1 515 ? 25.899 59.301 55.302 1.00 39.38 515 THR A O 1
ATOM 4011 N N . HIS A 1 516 ? 26.991 58.813 53.383 1.00 35.44 516 HIS A N 1
ATOM 4012 C CA . HIS A 1 516 ? 28.018 57.839 53.785 1.00 35.44 516 HIS A CA 1
ATOM 4013 C C . HIS A 1 516 ? 27.648 56.423 54.290 1.00 35.44 516 HIS A C 1
ATOM 4015 O O . HIS A 1 516 ? 27.329 56.207 55.449 1.00 35.44 516 HIS A O 1
ATOM 4021 N N . GLY A 1 517 ? 28.038 55.414 53.489 1.00 32.97 517 GLY A N 1
ATOM 4022 C CA . GLY A 1 517 ? 29.370 54.811 53.682 1.00 32.97 517 GLY A CA 1
ATOM 4023 C C . GLY A 1 517 ? 29.505 53.273 53.715 1.00 32.97 517 GLY A C 1
ATOM 4024 O O . GLY A 1 517 ? 28.822 52.603 54.477 1.00 32.97 517 GLY A O 1
ATOM 4025 N N . LYS A 1 518 ? 30.564 52.806 53.013 1.00 37.81 518 LYS A N 1
ATOM 4026 C CA . LYS A 1 518 ? 31.368 51.550 53.138 1.00 37.81 518 LYS A CA 1
ATOM 4027 C C . LYS A 1 518 ? 30.827 50.295 52.421 1.00 37.81 518 LYS A C 1
ATOM 4029 O O . LYS A 1 518 ? 29.731 49.849 52.712 1.00 37.81 518 LYS A O 1
ATOM 4034 N N . ILE A 1 519 ? 31.467 49.762 51.364 1.00 35.97 519 ILE A N 1
ATOM 4035 C CA . ILE A 1 519 ? 32.810 49.133 51.179 1.00 35.97 519 ILE A CA 1
ATOM 4036 C C . ILE A 1 519 ? 32.957 47.788 51.912 1.00 35.97 519 ILE A C 1
ATOM 4038 O O . ILE A 1 519 ? 33.000 47.768 53.137 1.00 35.97 519 ILE A O 1
ATOM 4042 N N . THR A 1 520 ? 33.128 46.691 51.156 1.00 40.22 520 THR A N 1
ATOM 4043 C CA . THR A 1 520 ? 34.293 45.773 51.229 1.00 40.22 520 THR A CA 1
ATOM 4044 C C . THR A 1 520 ? 34.346 44.811 50.029 1.00 40.22 520 THR A C 1
ATOM 4046 O O . THR A 1 520 ? 33.330 44.275 49.596 1.00 40.22 520 THR A O 1
ATOM 4049 N N . ASP A 1 521 ? 35.568 44.629 49.524 1.00 37.62 521 ASP A N 1
ATOM 4050 C CA . ASP A 1 521 ? 36.022 43.735 48.453 1.00 37.62 521 ASP A CA 1
ATOM 4051 C C . ASP A 1 521 ? 36.084 42.249 48.856 1.00 37.62 521 ASP A C 1
ATOM 4053 O O . ASP A 1 521 ? 36.261 41.938 50.037 1.00 37.62 521 ASP A O 1
ATOM 4057 N N . ARG A 1 522 ? 36.134 41.346 47.858 1.00 32.88 522 ARG A N 1
ATOM 4058 C CA . ARG A 1 522 ? 37.210 40.332 47.735 1.00 32.88 522 ARG A CA 1
ATOM 4059 C C . ARG A 1 522 ? 37.241 39.615 46.374 1.00 32.88 522 ARG A C 1
ATOM 4061 O O . ARG A 1 522 ? 36.240 39.103 45.890 1.00 32.88 522 ARG A O 1
ATOM 4068 N N . TYR A 1 523 ? 38.464 39.563 45.848 1.00 36.25 523 TYR A N 1
ATOM 4069 C CA . TYR A 1 523 ? 39.034 38.765 44.755 1.00 36.25 523 TYR A CA 1
ATOM 4070 C C . TYR A 1 523 ? 38.940 37.237 44.953 1.00 36.25 523 TYR A C 1
ATOM 4072 O O . TYR A 1 523 ? 39.082 36.780 46.087 1.00 36.25 523 TYR A O 1
ATOM 4080 N N . TRP A 1 524 ? 38.900 36.470 43.850 1.00 37.50 524 TRP A N 1
ATOM 4081 C CA . TRP A 1 524 ? 39.922 35.462 43.482 1.00 37.50 524 TRP A CA 1
ATOM 4082 C C . TRP A 1 524 ? 39.776 34.999 42.016 1.00 37.50 524 TRP A C 1
ATOM 4084 O O . TRP A 1 524 ? 38.710 35.115 41.420 1.00 37.50 524 TRP A O 1
ATOM 4094 N N . ASP A 1 525 ? 40.899 34.539 41.474 1.00 41.66 525 ASP A N 1
ATOM 4095 C CA . ASP A 1 525 ? 41.337 34.456 40.072 1.00 41.66 525 ASP A CA 1
ATOM 4096 C C . ASP A 1 525 ? 41.619 32.990 39.646 1.00 41.66 525 ASP A C 1
ATOM 4098 O O . ASP A 1 525 ? 41.593 32.095 40.494 1.00 41.66 525 ASP A O 1
ATOM 4102 N N . MET A 1 526 ? 42.010 32.819 38.370 1.00 36.62 526 MET A N 1
ATOM 4103 C CA . MET A 1 526 ? 42.695 31.691 37.695 1.00 36.62 526 MET A CA 1
ATOM 4104 C C . MET A 1 526 ? 41.797 30.605 37.066 1.00 36.62 526 MET A C 1
ATOM 4106 O O . MET A 1 526 ? 40.793 30.217 37.648 1.00 36.62 526 MET A O 1
ATOM 4110 N N . SER A 1 527 ? 42.075 30.001 35.899 1.00 37.59 527 SER A N 1
ATOM 4111 C CA . SER A 1 527 ? 43.106 30.088 34.832 1.00 37.59 527 SER A CA 1
ATOM 4112 C C . SER A 1 527 ? 42.697 29.067 33.735 1.00 37.59 527 SER A C 1
ATOM 4114 O O . SER A 1 527 ? 41.954 28.141 34.045 1.00 37.59 527 SER A O 1
ATOM 4116 N N . GLU A 1 528 ? 43.004 29.240 32.440 1.00 38.03 528 GLU A N 1
ATOM 4117 C CA . GLU A 1 528 ? 43.984 28.489 31.594 1.00 38.03 528 GLU A CA 1
ATOM 4118 C C . GLU A 1 528 ? 43.454 28.596 30.128 1.00 38.03 528 GLU A C 1
ATOM 4120 O O . GLU A 1 528 ? 42.241 28.621 29.946 1.00 38.03 528 GLU A O 1
ATOM 4125 N N . GLY A 1 529 ? 44.181 28.676 29.004 1.00 33.78 529 GLY A N 1
ATOM 4126 C CA . GLY A 1 529 ? 45.611 28.643 28.681 1.00 33.78 529 GLY A CA 1
ATOM 4127 C C . GLY A 1 529 ? 45.863 27.961 27.308 1.00 33.78 529 GLY A C 1
ATOM 4128 O O . GLY A 1 529 ? 45.645 26.763 27.214 1.00 33.78 529 GLY A O 1
ATOM 4129 N N . GLY A 1 530 ? 46.360 28.706 26.293 1.00 33.03 530 GLY A N 1
ATOM 4130 C CA . GLY A 1 530 ? 47.187 28.266 25.124 1.00 33.03 530 GLY A CA 1
ATOM 4131 C C . GLY A 1 530 ? 46.535 27.427 23.995 1.00 33.03 530 GLY A C 1
ATOM 4132 O O . GLY A 1 530 ? 45.696 26.587 24.261 1.00 33.03 530 GLY A O 1
ATOM 4133 N N . GLY A 1 531 ? 46.846 27.525 22.692 1.00 36.22 531 GLY A N 1
ATOM 4134 C CA . GLY A 1 531 ? 47.873 28.225 21.898 1.00 36.22 531 GLY A CA 1
ATOM 4135 C C . GLY A 1 531 ? 48.397 27.300 20.769 1.00 36.22 531 GLY A C 1
ATOM 4136 O O . GLY A 1 531 ? 48.712 26.157 21.076 1.00 36.22 531 GLY A O 1
ATOM 4137 N N . ALA A 1 532 ? 48.492 27.751 19.502 1.00 34.12 532 ALA A N 1
ATOM 4138 C CA . ALA A 1 532 ? 49.568 27.398 18.540 1.00 34.12 532 ALA A CA 1
ATOM 4139 C C . ALA A 1 532 ? 49.403 28.063 17.150 1.00 34.12 532 ALA A C 1
ATOM 4141 O O . ALA A 1 532 ? 48.300 28.233 16.641 1.00 34.12 532 ALA A O 1
ATOM 4142 N N . GLU A 1 533 ? 50.553 28.424 16.577 1.00 44.16 533 GLU A N 1
ATOM 4143 C CA . GLU A 1 533 ? 50.846 29.285 15.420 1.00 44.16 533 GLU A CA 1
ATOM 4144 C C . GLU A 1 533 ? 51.028 28.556 14.061 1.00 44.16 533 GLU A C 1
ATOM 4146 O O . GLU A 1 533 ? 51.062 27.330 14.007 1.00 44.16 533 GLU A O 1
ATOM 4151 N N . GLN A 1 534 ? 51.322 29.380 13.028 1.00 37.47 534 GLN A N 1
ATOM 4152 C CA . GLN A 1 534 ? 52.036 29.174 11.736 1.00 37.47 534 GLN A CA 1
ATOM 4153 C C . GLN A 1 534 ? 51.124 29.287 10.489 1.00 37.47 534 GLN A C 1
ATOM 4155 O O . GLN A 1 534 ? 50.114 28.608 10.413 1.00 37.47 534 GLN A O 1
ATOM 4160 N N . GLY A 1 535 ? 51.356 30.085 9.434 1.00 34.62 535 GLY A N 1
ATOM 4161 C CA . GLY A 1 535 ? 52.437 30.997 9.034 1.00 34.62 535 GLY A CA 1
ATOM 4162 C C . GLY A 1 535 ? 52.880 30.754 7.568 1.00 34.62 535 GLY A C 1
ATOM 4163 O O . GLY A 1 535 ? 53.344 29.656 7.286 1.00 34.62 535 GLY A O 1
ATOM 4164 N N . ARG A 1 536 ? 52.865 31.816 6.721 1.00 31.94 536 ARG A N 1
ATOM 4165 C CA . ARG A 1 536 ? 53.476 32.021 5.357 1.00 31.94 536 ARG A CA 1
ATOM 4166 C C . ARG A 1 536 ? 52.643 31.660 4.101 1.00 31.94 536 ARG A C 1
ATOM 4168 O O . ARG A 1 536 ? 51.894 30.701 4.160 1.00 31.94 536 ARG A O 1
ATOM 4175 N N . PHE A 1 537 ? 52.821 32.231 2.891 1.00 36.62 537 PHE A N 1
ATOM 4176 C CA . PHE A 1 537 ? 53.208 33.549 2.302 1.00 36.62 537 PHE A CA 1
ATOM 4177 C C . PHE A 1 537 ? 53.238 33.360 0.739 1.00 36.62 537 PHE A C 1
ATOM 4179 O O . PHE A 1 537 ? 53.687 32.296 0.323 1.00 36.62 537 PHE A O 1
ATOM 4186 N N . TRP A 1 538 ? 52.849 34.383 -0.061 1.00 41.78 538 TRP A N 1
ATOM 4187 C CA . TRP A 1 538 ? 52.898 34.585 -1.556 1.00 41.78 538 TRP A CA 1
ATOM 4188 C C . TRP A 1 538 ? 52.063 33.649 -2.476 1.00 41.78 538 TRP A C 1
ATOM 4190 O O . TRP A 1 538 ? 51.861 32.491 -2.145 1.00 41.78 538 TRP A O 1
ATOM 4200 N N . ASP A 1 539 ? 51.484 34.067 -3.617 1.00 37.59 539 ASP A N 1
ATOM 4201 C CA . ASP A 1 539 ? 51.980 35.012 -4.638 1.00 37.59 539 ASP A CA 1
ATOM 4202 C C . ASP A 1 539 ? 50.865 35.694 -5.477 1.00 37.59 539 ASP A C 1
ATOM 4204 O O . ASP A 1 539 ? 49.763 35.163 -5.624 1.00 37.59 539 ASP A O 1
ATOM 4208 N N . PHE A 1 540 ? 51.196 36.857 -6.051 1.00 53.47 540 PHE A N 1
ATOM 4209 C CA . PHE A 1 540 ? 50.445 37.613 -7.068 1.00 53.47 540 PHE A CA 1
ATOM 4210 C C . PHE A 1 540 ? 51.148 37.454 -8.425 1.00 53.47 540 PHE A C 1
ATOM 4212 O O . PHE A 1 540 ? 52.360 37.635 -8.479 1.00 53.47 540 PHE A O 1
ATOM 4219 N N . SER A 1 541 ? 50.397 37.289 -9.518 1.00 44.34 541 SER A N 1
ATOM 4220 C CA . SER A 1 541 ? 50.750 37.882 -10.820 1.00 44.34 541 SER A CA 1
ATOM 4221 C C . SER A 1 541 ? 49.582 37.803 -11.805 1.00 44.34 541 SER A C 1
ATOM 4223 O O . SER A 1 541 ? 49.061 36.717 -12.064 1.00 44.34 541 SER A O 1
ATOM 4225 N N . ASP A 1 542 ? 49.223 38.966 -12.347 1.00 46.94 542 ASP A N 1
ATOM 4226 C CA . ASP A 1 542 ? 48.512 39.148 -13.611 1.00 46.94 542 ASP A CA 1
ATOM 4227 C C . ASP A 1 542 ? 49.444 38.823 -14.797 1.00 46.94 542 ASP A C 1
ATOM 4229 O O . ASP A 1 542 ? 50.600 39.252 -14.786 1.00 46.94 542 ASP A O 1
ATOM 4233 N N . ASP A 1 543 ? 48.937 38.060 -15.773 1.00 47.22 543 ASP A N 1
ATOM 4234 C CA . ASP A 1 543 ? 49.057 38.239 -17.240 1.00 47.22 543 ASP A CA 1
ATOM 4235 C C . ASP A 1 543 ? 48.217 37.176 -17.982 1.00 47.22 543 ASP A C 1
ATOM 4237 O O . ASP A 1 543 ? 48.324 35.971 -17.643 1.00 47.22 543 ASP A O 1
#

Radius of gyration: 43.44 Å; chains: 1; bounding box: 81×116×112 Å

pLDDT: mean 72.68, std 19.85, range [24.33, 96.81]

Secondary structure (DSSP, 8-state):
----S-----EEEEEETTSEEEEEE-TTHHHHHHHHHHHHHHHHHHHHHHHH-HHHHHHHHHHHHHHHHHHHHHHHHHHHHHHHHHHHHHHTTT--HHHHHHHHHHHHHHHHHHHHHHHHHHHHHHHHHHHTTHHHHHHHHHHHHHHHHHHHHHHHHHHHHH----PEE-TTEEEEEEEEE-SSPPPBPTT-SS---BPPPPPEEEEEEEEEESSS-TTHHHHHT-HHHHHTTSSSS----GGGS--S---TT--------SS-------GGGSPPEEEEEEEE-S-THHHHHHHHHHHHHHHHHHHHHHHHHHHHHHHHHHHHHHHHHHT-SPP-GGG--SHHHHHHHHHHHHHHHHHHHHHHHHHHHHHHHHHHHHHHHHSPP----------TT----EEEEEEEEEEEEEEEEEE-SSSS-EEEEEEEEESEEEE--TTS--GGGS-HHHHHHHHHHHHHHHHHHHHHHHHHHHHHHHHHHHHHTSPPP--------------------------------------------------

Foldseek 3Di:
DPPDDDDWPKDKDKFFLVFKWKWWFAPPLVVVLVVLVVVLVVLVVVLVVLCVPPLLVVLVVLVVVLVVLVVQLVVLVVVLVVLVVVLVVVVVVVPDNVVSVVVNVVSNVVSVVSNVVSVVVNVVSVVCSVVVCSVVSNVVSVVVSVVSVVVSVVSVVVSVLSVPPPIDTLNQWGMKMKIKGFPDDWDFDPDDPDRPDTDDGQIWIKIKTKGWDDPDDSCPSVVLNFVVLVVVPPPDPDDPDSVPLDAPDDCPPPDDDDDDDDDDPNCHDDLLNGFFIKMKMWGFDPCPLVLLVLLLVVVVVVLVVVLVVLVVVLVVLVVLLVVLVVVDVVLDDQDDLVPDPDPVVSVVSVVSVVVNVVSVVVSVVSVVVNVVSVVVSVVSVPPDRPPSPSDPDPDPDPPGQTKMKMFGRKGWDDKDWDQDPVDNIIMIMTMIIGNDMDTPRPRNDDPCVVDVVSVVVVVVVVVVVVVVVVVVVVVVVVVVVVVVVVVVPPDPPPPDDDDDDDDDDDDDDDDDDDDDDDDDDDDDDDDDDDDDDDDDDDDDDDD

Sequence (543 aa):
MSFLSSYTGDYRFSFSGSDCKAYGFFPGQFVMKAFLESEIQRFEQYVALLLDDPAYKRAVKAREKITAQEKKKEQAYAKMQKAAKDFAKQVAGGADPDDLQLWLDDYLEGQQEIVDKAEKALKPLVKKFNESGNAHKYANVQKEVRRVEQAIDKLRVLISRFSGGDFATLESLATVSVSIHEPKGMVRKLGYRNPTGYTRSTRTIAGTMIFTIIDQHPLAQLMALDPQSIVGLSGGKGNKNPAKLKWMMDQDKGVGTSDEWEAARTWIRTPTDLSPFHLVLDYVTEYAGAQQWADGRSAAAGRGRAMGDLAERETFVAQEIDKIDKQMKDAGKPTDSSKQTNVPDYNKAVAEEQAYEKMGSKKKLYKEEAKDLATRRKEMFSGPAPTINLTPGKGPGYGNLKTTLMLEHVEFISGGMVTSVNDMVSEYSLQFIASNIYEISNAAKSPLSSFPEIGEIMAEFAYMASADKLVKQAEDRRAAELKSKKAASAEPEVGEVKTVVNRPPDEPGHGLEDTHGKITDRYWDMSEGGGAEQGRFWDFSDD